Protein 7DOV (pdb70)

GO terms:
  GO:0002237 response to molecule of bacterial origin (P, IDA)
  GO:0042742 defense response to bacterium (P, IDA)
  GO:0043330 response to exogenous dsRNA (P, IDA)
  GO:0009615 response to virus (P, IDA)
  GO:0009617 response to bacterium (P, IDA)
  GO:0032496 response to lipopolysaccharide (P, IDA)
  GO:0046685 response to arsenic-containing substance (P, IDA)
  GO:0006955 immune response (P, IDA)
  GO:0060729 intestinal epithelial structure maintenance (P, IGI)
  GO:0006954 inflammatory response (P, IGI)
  GO:0048018 receptor ligand activity (F, TAS)
  GO:0001889 liver development (P, IMP)
  GO:0005576 extracellular region (C, IMP)
  GO:0009615 response to virus (P, IMP)
  GO:0031099 regeneration (P, IMP)
  GO:0031101 fin regeneration (P, IMP)
  GO:0032292 peripheral nervous system axon ensheathment (P, IMP)
  GO:1902038 positive regulation of hematopoietic stem cell differentiation (P, IMP)
  GO:0006914 autophagy (P, IMP)
  GO:0070207 protein homotrimerization (P, IPI)

Structure (mmCIF, N/CA/C/O backbone):
data_7DOV
#
_entry.id   7DOV
#
_cell.length_a   84.328
_cell.length_b   91.021
_cell.length_c   63.396
_cell.angle_alpha   90.000
_cell.angle_beta   90.000
_cell.angle_gamma   90.000
#
_symmetry.space_group_name_H-M   'P 21 21 2'
#
loop_
_entity.id
_entity.type
_entity.pdbx_description
1 polymer Lymphotoxin-alpha
2 water water
#
loop_
_atom_site.group_PDB
_atom_site.id
_atom_site.type_symbol
_atom_site.label_atom_id
_atom_site.label_alt_id
_atom_site.label_comp_id
_atom_site.label_asym_id
_atom_site.label_entity_id
_atom_site.label_seq_id
_atom_site.pdbx_PDB_ins_code
_atom_site.Cartn_x
_atom_site.Cartn_y
_atom_site.Cartn_z
_atom_site.occupancy
_atom_site.B_iso_or_equiv
_atom_site.auth_seq_id
_atom_site.auth_comp_id
_atom_site.auth_asym_id
_atom_site.auth_atom_id
_atom_site.pdbx_PDB_model_num
ATOM 1 N N . ALA A 1 8 ? 5.82400 23.43300 36.73100 1.000 19.93000 8 ALA A N 1
ATOM 2 C CA . ALA A 1 8 ? 6.59100 24.63100 36.32700 1.000 19.08000 8 ALA A CA 1
ATOM 3 C C . ALA A 1 8 ? 6.94300 24.55600 34.84300 1.000 18.05000 8 ALA A C 1
ATOM 4 O O . ALA A 1 8 ? 7.89300 23.92700 34.50700 1.000 18.04000 8 ALA A O 1
ATOM 6 N N . ALA A 1 9 ? 6.14700 25.20000 34.01100 1.000 17.15000 9 ALA A N 1
ATOM 7 C CA . ALA A 1 9 ? 6.33300 25.22500 32.55700 1.000 16.87000 9 ALA A CA 1
ATOM 8 C C . ALA A 1 9 ? 5.68800 26.48900 32.01600 1.000 17.34000 9 ALA A C 1
ATOM 9 O O . ALA A 1 9 ? 4.83200 27.03900 32.64700 1.000 16.62000 9 ALA A O 1
ATOM 11 N N . ILE A 1 10 ? 6.15600 26.92700 30.86700 1.000 17.55000 10 ILE A N 1
ATOM 12 C CA . ILE A 1 10 ? 5.60400 28.13800 30.23300 1.000 18.21000 10 ILE A CA 1
ATOM 13 C C . ILE A 1 10 ? 5.76900 27.99600 28.72100 1.000 18.89000 10 ILE A C 1
ATOM 14 O O . ILE A 1 10 ? 6.75200 27.47800 28.28600 1.000 21.17000 10 ILE A O 1
ATOM 19 N N . HIS A 1 11 ? 4.77400 28.40200 27.95900 1.000 17.46000 11 HIS A N 1
ATOM 20 C CA . HIS A 1 11 ? 4.89200 28.39900 26.48800 1.000 16.74000 11 HIS A CA 1
ATOM 21 C C . HIS A 1 11 ? 4.37800 29.74800 26.00300 1.000 17.73000 11 HIS A C 1
ATOM 22 O O . HIS A 1 11 ? 3.29800 30.10200 26.36700 1.000 16.92000 11 HIS A O 1
ATOM 29 N N . LEU A 1 12 ? 5.19000 30.46200 25.23400 1.000 18.36000 12 LEU A N 1
ATOM 30 C CA . LEU A 1 12 ? 4.84200 31.79800 24.72000 1.000 18.64000 12 LEU A CA 1
ATOM 31 C C . LEU A 1 12 ? 4.76000 31.74500 23.20500 1.000 20.12000 12 LEU A C 1
ATOM 32 O O . LEU A 1 12 ? 5.47200 30.98100 22.59700 1.000 20.65000 12 LEU A O 1
ATOM 37 N N . THR A 1 13 ? 3.88300 32.56400 22.64900 1.000 20.74000 13 THR A N 1
ATOM 38 C CA . THR A 1 13 ? 3.78300 32.73600 21.18600 1.000 21.91000 13 THR A CA 1
ATOM 39 C C . THR A 1 13 ? 4.38400 34.09900 20.85700 1.000 22.23000 13 THR A C 1
ATOM 40 O O . THR A 1 13 ? 4.35800 34.96700 21.70100 1.000 21.51000 13 THR A O 1
ATOM 44 N N . GLY A 1 14 ? 4.93600 34.25200 19.66400 1.000 23.23000 14 GLY A N 1
ATOM 45 C CA . GLY A 1 14 ? 5.59200 35.52000 19.33500 1.000 26.13000 14 GLY A CA 1
ATOM 46 C C . GLY A 1 14 ? 5.16200 36.11700 18.02100 1.000 29.66000 14 GLY A C 1
ATOM 47 O O . GLY A 1 14 ? 4.75000 35.40500 17.12000 1.000 26.03000 14 GLY A O 1
ATOM 48 N N . GLY A 1 15 ? 5.30900 37.42500 17.92900 1.000 34.13000 15 GLY A N 1
ATOM 49 C CA . GLY A 1 15 ? 4.95600 38.12900 16.69500 1.000 38.85000 15 GLY A CA 1
ATOM 50 C C . GLY A 1 15 ? 5.76900 39.38400 16.53300 1.000 40.83000 15 GLY A C 1
ATOM 51 O O . GLY A 1 15 ? 6.37800 39.80900 17.49500 1.000 37.80000 15 GLY A O 1
ATOM 52 N N . TYR A 1 16 ? 5.77100 39.93500 15.32700 1.000 46.96000 16 TYR A N 1
ATOM 53 C CA . TYR A 1 16 ? 6.51000 41.19300 15.07300 1.000 55.95000 16 TYR A CA 1
ATOM 54 C C . TYR A 1 16 ? 5.64800 42.38600 15.48700 1.000 55.33000 16 TYR A C 1
ATOM 55 O O . TYR A 1 16 ? 4.50300 42.46400 15.06400 1.000 49.97000 16 TYR A O 1
ATOM 64 N N . ASN A 1 17 ? 6.09100 43.13900 16.47100 1.000 56.44000 17 ASN A N 1
ATOM 65 C CA . ASN A 1 17 ? 5.33500 44.36800 16.78500 1.000 59.33000 17 ASN A CA 1
ATOM 66 C C . ASN A 1 17 ? 5.56200 45.27100 15.56400 1.000 61.22000 17 ASN A C 1
ATOM 67 O O . ASN A 1 17 ? 6.54600 45.28600 15.08500 1.000 60.46000 17 ASN A O 1
ATOM 72 N N . SER A 1 18 ? 4.59400 46.08700 15.16800 1.000 66.18000 18 SER A N 1
ATOM 73 C CA . SER A 1 18 ? 4.84500 47.00100 14.02200 1.000 68.91000 18 SER A CA 1
ATOM 74 C C . SER A 1 18 ? 5.26700 48.35400 14.57900 1.000 68.38000 18 SER A C 1
ATOM 75 O O . SER A 1 18 ? 6.23200 48.93800 14.07400 1.000 64.51000 18 SER A O 1
ATOM 78 N N . GLU A 1 19 ? 4.51500 48.81900 15.57700 1.000 72.22000 19 GLU A N 1
ATOM 79 C CA . GLU A 1 19 ? 4.78400 50.08900 16.28200 1.000 76.71000 19 GLU A CA 1
ATOM 80 C C . GLU A 1 19 ? 6.22900 50.03300 16.75800 1.000 77.02000 19 GLU A C 1
ATOM 81 O O . GLU A 1 19 ? 7.01500 50.84900 16.30300 1.000 83.13000 19 GLU A O 1
ATOM 87 N N . SER A 1 20 ? 6.55000 49.11200 17.65700 1.000 79.65000 20 SER A N 1
ATOM 88 C CA . SER A 1 20 ? 7.97100 48.96600 18.05100 1.000 80.74000 20 SER A CA 1
ATOM 89 C C . SER A 1 20 ? 8.60100 47.95700 17.09500 1.000 83.36000 20 SER A C 1
ATOM 90 O O . SER A 1 20 ? 7.88300 47.05800 16.62000 1.000 90.03000 20 SER A O 1
ATOM 93 N N . LYS A 1 21 ? 9.88700 48.07300 16.81100 1.000 82.99000 21 LYS A N 1
ATOM 94 C CA . LYS A 1 21 ? 10.40700 47.07600 15.84300 1.000 90.85000 21 LYS A CA 1
ATOM 95 C C . LYS A 1 21 ? 10.98100 45.88700 16.61700 1.000 85.91000 21 LYS A C 1
ATOM 96 O O . LYS A 1 21 ? 12.20400 45.66300 16.52200 1.000 79.46000 21 LYS A O 1
ATOM 102 N N . THR A 1 22 ? 10.12300 45.15500 17.33400 1.000 75.07000 22 THR A N 1
ATOM 103 C CA . THR A 1 22 ? 10.61700 44.03900 18.18300 1.000 67.53000 22 THR A CA 1
ATOM 104 C C . THR A 1 22 ? 9.81400 42.74400 18.00800 1.000 60.93000 22 THR A C 1
ATOM 105 O O . THR A 1 22 ? 8.67000 42.81100 17.55600 1.000 56.99000 22 THR A O 1
ATOM 109 N N . LEU A 1 23 ? 10.43500 41.61300 18.35800 1.000 50.69000 23 LEU A N 1
ATOM 110 C CA . LEU A 1 23 ? 9.75800 40.29500 18.39800 1.000 44.18000 23 LEU A CA 1
ATOM 111 C C . LEU A 1 23 ? 9.11000 40.21000 19.77600 1.000 39.28000 23 LEU A C 1
ATOM 112 O O . LEU A 1 23 ? 9.83400 40.10600 20.74200 1.000 34.13000 23 LEU A O 1
ATOM 117 N N . ASP A 1 24 ? 7.78700 40.24900 19.84400 1.000 39.95000 24 ASP A N 1
ATOM 118 C CA . ASP A 1 24 ? 7.10000 40.29600 21.15600 1.000 43.56000 24 ASP A CA 1
ATOM 119 C C . ASP A 1 24 ? 6.57300 38.93400 21.57400 1.000 41.89000 24 ASP A C 1
ATOM 120 O O . ASP A 1 24 ? 5.81900 38.36000 20.81900 1.000 45.58000 24 ASP A O 1
ATOM 125 N N . TRP A 1 25 ? 6.89400 38.52000 22.79400 1.000 39.12000 25 TRP A N 1
ATOM 126 C CA . TRP A 1 25 ? 6.39200 37.24100 23.34900 1.000 36.30000 25 TRP A CA 1
ATOM 127 C C . TRP A 1 25 ? 5.09300 37.50600 24.10200 1.000 36.90000 25 TRP A C 1
ATOM 128 O O . TRP A 1 25 ? 5.03000 38.49300 24.80500 1.000 34.27000 25 TRP A O 1
ATOM 139 N N . ARG A 1 26 ? 4.11000 36.63800 23.90300 1.000 40.42000 26 ARG A N 1
ATOM 140 C CA . ARG A 1 26 ? 2.78300 36.77600 24.54200 1.000 45.48000 26 ARG A CA 1
ATOM 141 C C . ARG A 1 26 ? 2.51900 35.51700 25.34600 1.000 42.14000 26 ARG A C 1
ATOM 142 O O . ARG A 1 26 ? 2.86200 34.45100 24.87500 1.000 37.77000 26 ARG A O 1
ATOM 150 N N . ASP A 1 27 ? 1.90100 35.66600 26.50400 1.000 40.71000 27 ASP A N 1
ATOM 151 C CA . ASP A 1 27 ? 1.59600 34.47800 27.32200 1.000 42.93000 27 ASP A CA 1
ATOM 152 C C . ASP A 1 27 ? 0.09000 34.24100 27.33700 1.000 43.21000 27 ASP A C 1
ATOM 153 O O . ASP A 1 27 ? -0.31700 33.33400 28.02900 1.000 49.11000 27 ASP A O 1
ATOM 158 N N . ASP A 1 28 ? -0.66000 34.94200 26.49100 1.000 43.63000 28 ASP A N 1
ATOM 159 C CA . ASP A 1 28 ? -2.14100 34.87000 26.52100 1.000 47.15000 28 ASP A CA 1
ATOM 160 C C . ASP A 1 28 ? -2.76300 34.62700 25.14600 1.000 46.92000 28 ASP A C 1
ATOM 161 O O . ASP A 1 28 ? -3.93600 34.86700 24.98900 1.000 47.51000 28 ASP A O 1
ATOM 166 N N . GLN A 1 29 ? -2.01300 34.14700 24.18100 1.000 47.07000 29 GLN A N 1
ATOM 167 C CA . GLN A 1 29 ? -2.62000 33.94900 22.85100 1.000 47.05000 29 GLN A CA 1
ATOM 168 C C . GLN A 1 29 ? -2.46900 32.48800 22.46900 1.000 47.60000 29 GLN A C 1
ATOM 169 O O . GLN A 1 29 ? -1.56600 31.87900 22.94800 1.000 54.14000 29 GLN A O 1
ATOM 175 N N . ASP A 1 30 ? -3.35400 31.95600 21.64300 1.000 53.56000 30 ASP A N 1
ATOM 176 C CA . ASP A 1 30 ? -3.23900 30.55700 21.15500 1.000 56.13000 30 ASP A CA 1
ATOM 177 C C . ASP A 1 30 ? -3.03600 29.55200 22.28900 1.000 50.64000 30 ASP A C 1
ATOM 178 O O . ASP A 1 30 ? -3.77000 29.59400 23.27400 1.000 45.12000 30 ASP A O 1
ATOM 183 N N . GLN A 1 31 ? -2.03200 28.68200 22.14800 1.000 45.30000 31 GLN A N 1
ATOM 184 C CA . GLN A 1 31 ? -1.77200 27.58700 23.11400 1.000 43.09000 31 GLN A CA 1
ATOM 185 C C . GLN A 1 31 ? -0.74600 27.97700 24.17400 1.000 37.65000 31 GLN A C 1
ATOM 186 O O . GLN A 1 31 ? -0.10300 27.10100 24.70500 1.000 32.61000 31 GLN A O 1
ATOM 192 N N . ALA A 1 32 ? -0.69600 29.25300 24.52500 1.000 34.34000 32 ALA A N 1
ATOM 193 C CA . ALA A 1 32 ? 0.25500 29.77900 25.52100 1.000 32.10000 32 ALA A CA 1
ATOM 194 C C . ALA A 1 32 ? -0.25000 29.50500 26.92700 1.000 28.30000 32 ALA A C 1
ATOM 195 O O . ALA A 1 32 ? -1.43200 29.51100 27.11500 1.000 28.87000 32 ALA A O 1
ATOM 197 N N . PHE A 1 33 ? 0.65700 29.31500 27.87000 1.000 26.70000 33 PHE A N 1
ATOM 198 C CA . PHE A 1 33 ? 0.27700 29.06200 29.27500 1.000 25.45000 33 PHE A CA 1
ATOM 199 C C . PHE A 1 33 ? 1.48100 29.30000 30.17500 1.000 25.31000 33 PHE A C 1
ATOM 200 O O . PHE A 1 33 ? 2.58300 29.31200 29.71000 1.000 23.37000 33 PHE A O 1
ATOM 208 N N . SER A 1 34 ? 1.19900 29.51400 31.44900 1.000 28.48000 34 SER A N 1
ATOM 209 C CA . SER A 1 34 ? 2.17600 29.75200 32.53100 1.000 30.93000 34 SER A CA 1
ATOM 210 C C . SER A 1 34 ? 1.82700 28.77200 33.63100 1.000 32.39000 34 SER A C 1
ATOM 211 O O . SER A 1 34 ? 0.65500 28.60900 33.86900 1.000 35.66000 34 SER A O 1
ATOM 214 N N . SER A 1 35 ? 2.81500 28.17900 34.27900 1.000 34.84000 35 SER A N 1
ATOM 215 C CA . SER A 1 35 ? 2.52300 27.25300 35.39000 1.000 34.76000 35 SER A CA 1
ATOM 216 C C . SER A 1 35 ? 3.74500 27.15200 36.29500 1.000 35.36000 35 SER A C 1
ATOM 217 O O . SER A 1 35 ? 4.83300 27.29500 35.79200 1.000 37.73000 35 SER A O 1
ATOM 220 N N . GLY A 1 36 ? 3.52200 27.05600 37.59800 1.000 35.37000 36 GLY A N 1
ATOM 221 C CA . GLY A 1 36 ? 4.56700 26.81400 38.60800 1.000 37.55000 36 GLY A CA 1
ATOM 222 C C . GLY A 1 36 ? 5.60900 27.88900 38.83500 1.000 37.06000 36 GLY A C 1
ATOM 223 O O . GLY A 1 36 ? 6.65300 27.53400 39.34600 1.000 37.25000 36 GLY A O 1
ATOM 224 N N . GLY A 1 37 ? 5.35500 29.14800 38.50900 1.000 35.17000 37 GLY A N 1
ATOM 225 C CA . GLY A 1 37 ? 6.38500 30.15300 38.80700 1.000 33.00000 37 GLY A CA 1
ATOM 226 C C . GLY A 1 37 ? 7.11600 30.66200 37.59000 1.000 32.53000 37 GLY A C 1
ATOM 227 O O . GLY A 1 37 ? 7.76400 31.67100 37.71200 1.000 34.66000 37 GLY A O 1
ATOM 228 N N . LEU A 1 38 ? 7.09200 29.93900 36.48400 1.000 31.04000 38 LEU A N 1
ATOM 229 C CA . LEU A 1 38 ? 7.72300 30.47100 35.25700 1.000 31.15000 38 LEU A CA 1
ATOM 230 C C . LEU A 1 38 ? 6.82000 31.60400 34.76100 1.000 31.72000 38 LEU A C 1
ATOM 231 O O . LEU A 1 38 ? 5.62100 31.39200 34.68000 1.000 30.49000 38 LEU A O 1
ATOM 236 N N . LYS A 1 39 ? 7.38500 32.78100 34.52700 1.000 31.65000 39 LYS A N 1
ATOM 237 C CA . LYS A 1 39 ? 6.56400 33.94500 34.13800 1.000 33.86000 39 LYS A CA 1
ATOM 238 C C . LYS A 1 39 ? 7.27200 34.80500 33.09800 1.000 31.19000 39 LYS A C 1
ATOM 239 O O . LYS A 1 39 ? 8.46400 34.70800 32.95800 1.000 30.80000 39 LYS A O 1
ATOM 245 N N . LEU A 1 40 ? 6.49200 35.59300 32.37900 1.000 29.03000 40 LEU A N 1
ATOM 246 C CA . LEU A 1 40 ? 7.01200 36.49200 31.33400 1.000 28.85000 40 LEU A CA 1
ATOM 247 C C . LEU A 1 40 ? 7.02000 37.90400 31.90000 1.000 31.49000 40 LEU A C 1
ATOM 248 O O . LEU A 1 40 ? 5.99200 38.34700 32.35200 1.000 32.70000 40 LEU A O 1
ATOM 253 N N . VAL A 1 41 ? 8.18500 38.53900 31.92800 1.000 36.66000 41 VAL A N 1
ATOM 254 C CA . VAL A 1 41 ? 8.34700 39.93300 32.42200 1.000 39.37000 41 VAL A CA 1
ATOM 255 C C . VAL A 1 41 ? 9.23200 40.61400 31.39900 1.000 40.33000 41 VAL A C 1
ATOM 256 O O . VAL A 1 41 ? 10.41100 40.36200 31.47000 1.000 39.07000 41 VAL A O 1
ATOM 260 N N . ASN A 1 42 ? 8.63000 41.44700 30.55900 1.000 46.83000 42 ASN A N 1
ATOM 261 C CA . ASN A 1 42 ? 9.18700 42.15500 29.37500 1.000 50.39000 42 ASN A CA 1
ATOM 262 C C . ASN A 1 42 ? 9.21800 41.17200 28.22500 1.000 46.11000 42 ASN A C 1
ATOM 263 O O . ASN A 1 42 ? 8.19200 40.67500 27.85800 1.000 50.86000 42 ASN A O 1
ATOM 268 N N . ARG A 1 43 ? 10.37000 40.94400 27.64400 1.000 41.98000 43 ARG A N 1
ATOM 269 C CA . ARG A 1 43 ? 10.40200 39.87400 26.63400 1.000 44.52000 43 ARG A CA 1
ATOM 270 C C . ARG A 1 43 ? 11.30800 38.80600 27.22400 1.000 37.84000 43 ARG A C 1
ATOM 271 O O . ARG A 1 43 ? 12.08000 38.25600 26.49400 1.000 38.01000 43 ARG A O 1
ATOM 279 N N . GLU A 1 44 ? 11.23500 38.59700 28.53200 1.000 32.22000 44 GLU A N 1
ATOM 280 C CA . GLU A 1 44 ? 12.15000 37.64400 29.18600 1.000 31.14000 44 GLU A CA 1
ATOM 281 C C . GLU A 1 44 ? 11.38500 36.65500 30.05000 1.000 28.59000 44 GLU A C 1
ATOM 282 O O . GLU A 1 44 ? 10.41200 37.05000 30.62300 1.000 28.86000 44 GLU A O 1
ATOM 288 N N . ILE A 1 45 ? 11.83000 35.40000 30.06700 1.000 24.97000 45 ILE A N 1
ATOM 289 C CA . ILE A 1 45 ? 11.22200 34.35600 30.93600 1.000 24.38000 45 ILE A CA 1
ATOM 290 C C . ILE A 1 45 ? 12.00100 34.34700 32.25000 1.000 24.46000 45 ILE A C 1
ATOM 291 O O . ILE A 1 45 ? 13.18900 34.15100 32.22100 1.000 24.92000 45 ILE A O 1
ATOM 296 N N . ILE A 1 46 ? 11.31600 34.59000 33.35800 1.000 23.97000 46 ILE A N 1
ATOM 297 C CA . ILE A 1 46 ? 11.96500 34.67500 34.69100 1.000 24.95000 46 ILE A CA 1
ATOM 298 C C . ILE A 1 46 ? 12.02000 33.29600 35.31800 1.000 24.30000 46 ILE A C 1
ATOM 299 O O . ILE A 1 46 ? 10.98800 32.69200 35.41500 1.000 23.61000 46 ILE A O 1
ATOM 304 N N . ILE A 1 47 ? 13.19400 32.86000 35.76200 1.000 24.89000 47 ILE A N 1
ATOM 305 C CA . ILE A 1 47 ? 13.34700 31.51200 36.37500 1.000 26.27000 47 ILE A CA 1
ATOM 306 C C . ILE A 1 47 ? 13.06700 31.62100 37.86700 1.000 26.94000 47 ILE A C 1
ATOM 307 O O . ILE A 1 47 ? 13.75300 32.37000 38.52700 1.000 30.81000 47 ILE A O 1
ATOM 312 N N . PRO A 1 48 ? 11.99900 30.88900 38.48700 1.000 27.03000 48 PRO A N 1
ATOM 313 C CA . PRO A 1 48 ? 11.33000 30.72700 40.01500 1.000 29.18000 48 PRO A CA 1
ATOM 314 C C . PRO A 1 48 ? 12.42500 30.21300 40.94700 1.000 30.80000 48 PRO A C 1
ATOM 315 O O . PRO A 1 48 ? 12.65800 30.80000 41.91900 1.000 33.07000 48 PRO A O 1
ATOM 319 N N . ASP A 1 49 ? 13.05400 29.09600 40.59800 1.000 32.22000 49 ASP A N 1
ATOM 320 C CA . ASP A 1 49 ? 13.99200 28.39800 41.50300 1.000 31.35000 49 ASP A CA 1
ATOM 321 C C . ASP A 1 49 ? 15.21500 27.91600 40.74200 1.000 33.06000 49 ASP A C 1
ATOM 322 O O . ASP A 1 49 ? 15.21200 27.97300 39.53800 1.000 33.57000 49 ASP A O 1
ATOM 327 N N . ASP A 1 50 ? 16.22900 27.47400 41.47100 1.000 34.79000 50 ASP A N 1
ATOM 328 C CA . ASP A 1 50 ? 17.45500 26.90100 40.87600 1.000 31.80000 50 ASP A CA 1
ATOM 329 C C . ASP A 1 50 ? 17.09200 25.51400 40.37600 1.000 28.75000 50 ASP A C 1
ATOM 330 O O . ASP A 1 50 ? 16.28600 24.87600 40.98900 1.000 31.49000 50 ASP A O 1
ATOM 335 N N . GLY A 1 51 ? 17.70100 25.05100 39.30600 1.000 26.51000 51 GLY A N 1
ATOM 336 C CA . GLY A 1 51 ? 17.33200 23.72000 38.83100 1.000 23.98000 51 GLY A CA 1
ATOM 337 C C . GLY A 1 51 ? 17.64500 23.54700 37.37600 1.000 23.19000 51 GLY A C 1
ATOM 338 O O . GLY A 1 51 ? 18.23300 24.41800 36.80000 1.000 21.58000 51 GLY A O 1
ATOM 339 N N . ILE A 1 52 ? 17.29300 22.39300 36.84300 1.000 23.19000 52 ILE A N 1
ATOM 340 C CA . ILE A 1 52 ? 17.52400 22.11600 35.40800 1.000 22.16000 52 ILE A CA 1
ATOM 341 C C . ILE A 1 52 ? 16.22700 22.39600 34.67500 1.000 21.15000 52 ILE A C 1
ATOM 342 O O . ILE A 1 52 ? 15.18300 22.01000 35.14500 1.000 20.53000 52 ILE A O 1
ATOM 347 N N . TYR A 1 53 ? 16.34100 23.13300 33.59200 1.000 19.30000 53 TYR A N 1
ATOM 348 C CA . TYR A 1 53 ? 15.14900 23.49200 32.81100 1.000 17.41000 53 TYR A CA 1
ATOM 349 C C . TYR A 1 53 ? 15.41800 23.16700 31.36100 1.000 15.63000 53 TYR A C 1
ATOM 350 O O . TYR A 1 53 ? 16.51500 23.28800 30.95100 1.000 16.17000 53 TYR A O 1
ATOM 359 N N . PHE A 1 54 ? 14.40500 22.70900 30.65700 1.000 14.44000 54 PHE A N 1
ATOM 360 C CA . PHE A 1 54 ? 14.53900 22.52900 29.19700 1.000 13.38000 54 PHE A CA 1
ATOM 361 C C . PHE A 1 54 ? 14.09700 23.84700 28.56700 1.000 12.81000 54 PHE A C 1
ATOM 362 O O . PHE A 1 54 ? 13.10400 24.36900 28.93400 1.000 11.48000 54 PHE A O 1
ATOM 370 N N . VAL A 1 55 ? 14.89400 24.35600 27.64800 1.000 13.63000 55 VAL A N 1
ATOM 371 C CA . VAL A 1 55 ? 14.62700 25.66200 26.99300 1.000 13.49000 55 VAL A CA 1
ATOM 372 C C . VAL A 1 55 ? 14.46500 25.42700 25.49900 1.000 13.68000 55 VAL A C 1
ATOM 373 O O . VAL A 1 55 ? 15.21400 24.68800 24.95700 1.000 13.62000 55 VAL A O 1
ATOM 377 N N . TYR A 1 56 ? 13.46900 26.03800 24.88800 1.000 14.37000 56 TYR A N 1
ATOM 378 C CA . TYR A 1 56 ? 13.27900 25.86700 23.43400 1.000 15.45000 56 TYR A CA 1
ATOM 379 C C . TYR A 1 56 ? 12.74300 27.16400 22.83200 1.000 15.99000 56 TYR A C 1
ATOM 380 O O . TYR A 1 56 ? 12.19500 27.93800 23.53100 1.000 16.65000 56 TYR A O 1
ATOM 389 N N . SER A 1 57 ? 12.92700 27.34600 21.53600 1.000 17.06000 57 SER A N 1
ATOM 390 C CA . SER A 1 57 ? 12.43000 28.52200 20.79200 1.000 17.82000 57 SER A CA 1
ATOM 391 C C . SER A 1 57 ? 12.42700 28.22000 19.29900 1.000 18.81000 57 SER A C 1
ATOM 392 O O . SER A 1 57 ? 13.33500 27.60300 18.83400 1.000 18.81000 57 SER A O 1
ATOM 395 N N . GLN A 1 58 ? 11.37700 28.64100 18.62100 1.000 19.87000 58 GLN A N 1
ATOM 396 C CA . GLN A 1 58 ? 11.27700 28.51100 17.15700 1.000 21.01000 58 GLN A CA 1
ATOM 397 C C . GLN A 1 58 ? 10.90100 29.87500 16.58900 1.000 22.53000 58 GLN A C 1
ATOM 398 O O . GLN A 1 58 ? 10.16900 30.57900 17.22300 1.000 20.22000 58 GLN A O 1
ATOM 404 N N . VAL A 1 59 ? 11.47500 30.24000 15.45400 1.000 24.55000 59 VAL A N 1
ATOM 405 C CA . VAL A 1 59 ? 11.06400 31.48800 14.76900 1.000 25.73000 59 VAL A CA 1
ATOM 406 C C . VAL A 1 59 ? 10.77900 31.14400 13.30500 1.000 24.90000 59 VAL A C 1
ATOM 407 O O . VAL A 1 59 ? 11.51000 30.39300 12.73100 1.000 22.98000 59 VAL A O 1
ATOM 411 N N . SER A 1 60 ? 9.68900 31.65100 12.76300 1.000 27.23000 60 SER A N 1
ATOM 412 C CA . SER A 1 60 ? 9.30500 31.37400 11.36000 1.000 32.75000 60 SER A CA 1
ATOM 413 C C . SER A 1 60 ? 9.36200 32.66200 10.54300 1.000 33.73000 60 SER A C 1
ATOM 414 O O . SER A 1 60 ? 8.86300 33.65600 11.00300 1.000 28.37000 60 SER A O 1
ATOM 417 N N . LEU A 1 61 ? 9.92400 32.59600 9.34200 1.000 36.29000 61 LEU A N 1
ATOM 418 C CA . LEU A 1 61 ? 10.00000 33.78800 8.47400 1.000 36.57000 61 LEU A CA 1
ATOM 419 C C . LEU A 1 61 ? 9.53200 33.46900 7.06000 1.000 37.88000 61 LEU A C 1
ATOM 420 O O . LEU A 1 61 ? 9.75000 32.36500 6.60500 1.000 32.56000 61 LEU A O 1
ATOM 425 N N . HIS A 1 62 ? 8.90000 34.45400 6.42700 1.000 42.34000 62 HIS A N 1
ATOM 426 C CA . HIS A 1 62 ? 8.63200 34.45900 4.97000 1.000 47.46000 62 HIS A CA 1
ATOM 427 C C . HIS A 1 62 ? 9.27400 35.74400 4.48000 1.000 49.45000 62 HIS A C 1
ATOM 428 O O . HIS A 1 62 ? 8.89100 36.79600 4.93700 1.000 43.96000 62 HIS A O 1
ATOM 435 N N . ILE A 1 63 ? 10.29300 35.64500 3.63600 1.000 58.13000 63 ILE A N 1
ATOM 436 C CA . ILE A 1 63 ? 10.99300 36.88300 3.18300 1.000 66.05000 63 ILE A CA 1
ATOM 437 C C . ILE A 1 63 ? 10.72100 37.14800 1.70600 1.000 63.74000 63 ILE A C 1
ATOM 438 O O . ILE A 1 63 ? 10.61300 36.18200 0.97000 1.000 55.02000 63 ILE A O 1
ATOM 443 N N . SER A 1 64 ? 10.57700 38.43000 1.35000 1.000 70.46000 64 SER A N 1
ATOM 444 C CA . SER A 1 64 ? 10.39400 38.88100 -0.05600 1.000 76.29000 64 SER A CA 1
ATOM 445 C C . SER A 1 64 ? 11.57500 38.40000 -0.88800 1.000 78.81000 64 SER A C 1
ATOM 446 O O . SER A 1 64 ? 11.33700 37.95300 -2.03300 1.000 79.42000 64 SER A O 1
AT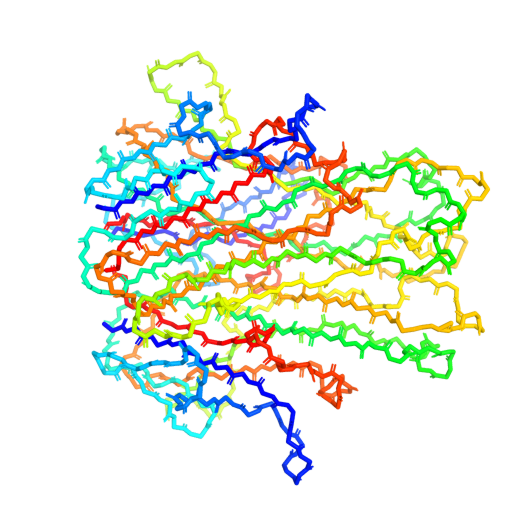OM 449 N N . CYS A 1 65 ? 12.75000 38.56200 -0.27600 1.000 80.32000 65 CYS A N 1
ATOM 450 C CA . CYS A 1 65 ? 14.13400 38.19000 -0.67200 1.000 91.28000 65 CYS A CA 1
ATOM 451 C C . CYS A 1 65 ? 14.91000 39.33500 -1.32200 1.000 102.32000 65 CYS A C 1
ATOM 452 O O . CYS A 1 65 ? 15.79500 39.88200 -0.63000 1.000 103.04000 65 CYS A O 1
ATOM 455 N N . THR A 1 66 ? 14.62400 39.62900 -2.59600 1.000 110.76000 66 THR A N 1
ATOM 456 C CA . THR A 1 66 ? 15.28800 40.67000 -3.44000 1.000 116.21000 66 THR A CA 1
ATOM 457 C C . THR A 1 66 ? 16.73100 40.29800 -3.80300 1.000 121.73000 66 THR A C 1
ATOM 458 O O . THR A 1 66 ? 17.13200 39.13900 -3.63200 1.000 119.50000 66 THR A O 1
ATOM 462 N N . SER A 1 67 ? 17.50300 41.30500 -4.19900 1.000 127.30000 67 SER A N 1
ATOM 463 C CA . SER A 1 67 ? 18.87400 41.13400 -4.73300 1.000 122.43000 67 SER A CA 1
ATOM 464 C C . SER A 1 67 ? 19.81900 41.81100 -3.75100 1.000 123.41000 67 SER A C 1
ATOM 465 O O . SER A 1 67 ? 20.83400 41.21800 -3.37600 1.000 120.47000 67 SER A O 1
ATOM 468 N N . GLU A 1 68 ? 19.44400 43.03300 -3.37600 1.000 123.34000 68 GLU A N 1
ATOM 469 C CA . GLU A 1 68 ? 20.17900 43.88300 -2.41600 1.000 118.54000 68 GLU A CA 1
ATOM 470 C C . GLU A 1 68 ? 20.59300 43.04000 -1.23100 1.000 115.43000 68 GLU A C 1
ATOM 471 O O . GLU A 1 68 ? 21.79100 42.86900 -1.01000 1.000 114.54000 68 GLU A O 1
ATOM 477 N N . LEU A 1 69 ? 19.58100 42.49500 -0.53800 1.000 118.43000 69 LEU A N 1
ATOM 478 C CA . LEU A 1 69 ? 19.66700 41.67200 0.70500 1.000 118.44000 69 LEU A CA 1
ATOM 479 C C . LEU A 1 69 ? 19.89100 40.19500 0.34600 1.000 112.42000 69 LEU A C 1
ATOM 480 O O . LEU A 1 69 ? 19.34700 39.29500 0.98200 1.000 104.80000 69 LEU A O 1
ATOM 485 N N . THR A 1 70 ? 20.67900 39.96500 -0.70100 1.000 111.68000 70 THR A N 1
ATOM 486 C CA . THR A 1 70 ? 21.08900 38.60600 -1.13200 1.000 113.34000 70 THR A CA 1
ATOM 487 C C . THR A 1 70 ? 22.59700 38.68800 -1.26400 1.000 117.10000 70 THR A C 1
ATOM 488 O O . THR A 1 70 ? 23.29100 37.75500 -0.84700 1.000 119.22000 70 THR A O 1
ATOM 492 N N . GLU A 1 71 ? 23.03100 39.81600 -1.83900 1.000 122.18000 71 GLU A N 1
ATOM 493 C CA . GLU A 1 71 ? 24.45300 40.17500 -2.06300 1.000 119.92000 71 GLU A CA 1
ATOM 494 C C . GLU A 1 71 ? 24.99100 40.74100 -0.75100 1.000 117.25000 71 GLU A C 1
ATOM 495 O O . GLU A 1 71 ? 26.21700 40.85900 -0.59900 1.000 113.87000 71 GLU A O 1
ATOM 501 N N . GLU A 1 72 ? 24.07900 41.08700 0.15600 1.000 109.79000 72 GLU A N 1
ATOM 502 C CA . GLU A 1 72 ? 24.50800 41.53900 1.49600 1.000 107.51000 72 GLU A CA 1
ATOM 503 C C . GLU A 1 72 ? 24.97400 40.29300 2.25800 1.000 105.78000 72 GLU A C 1
ATOM 504 O O . GLU A 1 72 ? 25.76400 40.45100 3.19600 1.000 99.10000 72 GLU A O 1
ATOM 510 N N . GLN A 1 73 ? 24.45600 39.15200 1.80500 1.000 107.58000 73 GLN A N 1
ATOM 511 C CA . GLN A 1 73 ? 24.70100 37.79600 2.34900 1.000 103.94000 73 GLN A CA 1
ATOM 512 C C . GLN A 1 73 ? 24.21100 37.77300 3.80400 1.000 97.42000 73 GLN A C 1
ATOM 513 O O . GLN A 1 73 ? 24.91400 37.29400 4.69400 1.000 96.91000 73 GLN A O 1
ATOM 519 N N . VAL A 1 74 ? 23.01100 38.29100 4.02900 1.000 88.33000 74 VAL A N 1
ATOM 520 C CA . VAL A 1 74 ? 22.49300 38.28400 5.42300 1.000 80.37000 74 VAL A CA 1
ATOM 521 C C . VAL A 1 74 ? 22.02800 36.86000 5.74400 1.000 79.03000 74 VAL A C 1
ATOM 522 O O . VAL A 1 74 ? 21.65600 36.11300 4.83500 1.000 72.22000 74 VAL A O 1
ATOM 526 N N . LEU A 1 75 ? 22.10100 36.47700 7.00600 1.000 75.74000 75 LEU A N 1
ATOM 527 C CA . LEU A 1 75 ? 21.72200 35.09600 7.35400 1.000 70.98000 75 LEU A CA 1
ATOM 528 C C . LEU A 1 75 ? 20.73900 35.13700 8.51400 1.000 65.28000 75 LEU A C 1
ATOM 529 O O . LEU A 1 75 ? 20.74800 36.12200 9.24200 1.000 64.38000 75 LEU A O 1
ATOM 534 N N . MET A 1 76 ? 19.94200 34.08200 8.63800 1.000 57.17000 76 MET A N 1
ATOM 535 C CA . MET A 1 76 ? 18.92800 33.93800 9.70100 1.000 50.54000 76 MET A CA 1
ATOM 536 C C . MET A 1 76 ? 19.65900 33.49300 10.96500 1.000 43.96000 76 MET A C 1
ATOM 537 O O . MET A 1 76 ? 20.37400 32.50900 10.89800 1.000 39.17000 76 MET A O 1
ATOM 542 N N . SER A 1 77 ? 19.51700 34.23800 12.05400 1.000 38.94000 77 SER A N 1
ATOM 543 C CA . SER A 1 77 ? 20.13800 33.84100 13.33900 1.000 38.68000 77 SER A CA 1
ATOM 544 C C . SER A 1 77 ? 19.11600 33.87700 14.48400 1.000 35.67000 77 SER A C 1
ATOM 545 O O . SER A 1 77 ? 18.45300 34.87900 14.65800 1.000 31.60000 77 SER A O 1
ATOM 548 N N . HIS A 1 78 ? 18.98900 32.77800 15.22200 1.000 32.09000 78 HIS A N 1
ATOM 549 C CA . HIS A 1 78 ? 18.08100 32.76400 16.39700 1.000 29.58000 78 HIS A CA 1
ATOM 550 C C . HIS A 1 78 ? 18.85100 32.26400 17.61600 1.000 28.45000 78 HIS A C 1
ATOM 551 O O . HIS A 1 78 ? 19.46700 31.24000 17.52700 1.000 31.52000 78 HIS A O 1
ATOM 558 N N . ALA A 1 79 ? 18.80600 33.00000 18.71200 1.000 27.26000 79 ALA A N 1
ATOM 559 C CA . ALA A 1 79 ? 19.55300 32.60600 19.91800 1.000 25.82000 79 ALA A CA 1
ATOM 560 C C . ALA A 1 79 ? 18.71200 32.87900 21.15200 1.000 25.55000 79 ALA A C 1
ATOM 561 O O . ALA A 1 79 ? 17.78700 33.63200 21.05800 1.000 26.79000 79 ALA A O 1
ATOM 563 N N . VAL A 1 80 ? 19.03900 32.23400 22.25800 1.000 25.45000 80 VAL A N 1
ATOM 564 C CA . VAL A 1 80 ? 18.33900 32.49200 23.54200 1.000 27.89000 80 VAL A CA 1
ATOM 565 C C . VAL A 1 80 ? 19.41900 33.04200 24.45900 1.000 30.97000 80 VAL A C 1
ATOM 566 O O . VAL A 1 80 ? 20.44000 32.43000 24.55400 1.000 36.34000 80 VAL A O 1
ATOM 570 N N . MET A 1 81 ? 19.20900 34.19400 25.06500 1.000 31.57000 81 MET A N 1
ATOM 571 C CA . MET A 1 81 ? 20.30200 34.71800 25.90400 1.000 34.45000 81 MET A CA 1
ATOM 572 C C . MET A 1 81 ? 19.90800 34.57800 27.35700 1.000 32.26000 81 MET A C 1
ATOM 573 O O . MET A 1 81 ? 18.75400 34.56200 27.63000 1.000 30.14000 81 MET A O 1
ATOM 578 N N . ARG A 1 82 ? 20.89800 34.44200 28.22200 1.000 33.13000 82 ARG A N 1
ATOM 579 C CA . ARG A 1 82 ? 20.64000 34.30300 29.66200 1.000 32.71000 82 ARG A CA 1
ATOM 580 C C . ARG A 1 82 ? 21.21600 35.51100 30.37000 1.000 36.06000 82 ARG A C 1
ATOM 581 O O . ARG A 1 82 ? 22.32900 35.87400 30.09600 1.000 34.87000 82 ARG A O 1
ATOM 589 N N . PHE A 1 83 ? 20.41400 36.10000 31.23100 1.000 41.49000 83 PHE A N 1
ATOM 590 C CA . PHE A 1 83 ? 20.87800 37.21900 32.06600 1.000 46.61000 83 PHE A CA 1
ATOM 591 C C . PHE A 1 83 ? 21.00800 36.66300 33.47300 1.000 47.91000 83 PHE A C 1
ATOM 592 O O . PHE A 1 83 ? 20.04400 36.15500 33.98100 1.000 49.04000 83 PHE A O 1
ATOM 600 N N . SER A 1 84 ? 22.20200 36.74300 34.04300 1.000 53.19000 84 SER A N 1
ATOM 601 C CA . SER A 1 84 ? 22.39400 36.24500 35.42100 1.000 55.67000 84 SER A CA 1
ATOM 602 C C . SER A 1 84 ? 23.28400 37.20600 36.20900 1.000 56.01000 84 SER A C 1
ATOM 603 O O . SER A 1 84 ? 24.23600 37.70100 35.64900 1.000 53.03000 84 SER A O 1
ATOM 606 N N . GLU A 1 85 ? 22.94500 37.45400 37.46700 1.000 60.91000 85 GLU A N 1
ATOM 607 C CA . GLU A 1 85 ? 23.78800 38.27000 38.36100 1.000 65.76000 85 GLU A CA 1
ATOM 608 C C . GLU A 1 85 ? 25.08100 37.49200 38.57600 1.000 64.93000 85 GLU A C 1
ATOM 609 O O . GLU A 1 85 ? 26.11700 38.11300 38.75100 1.000 66.65000 85 GLU A O 1
ATOM 615 N N . SER A 1 86 ? 24.97100 36.17000 38.54900 1.000 64.28000 86 SER A N 1
ATOM 616 C CA . SER A 1 86 ? 26.11200 35.25200 38.74100 1.000 66.17000 86 SER A CA 1
ATOM 617 C C . SER A 1 86 ? 27.08300 35.36000 37.57100 1.000 63.63000 86 SER A C 1
ATOM 618 O O . SER A 1 86 ? 28.16000 34.78700 37.65400 1.000 64.42000 86 SER A O 1
ATOM 621 N N . TYR A 1 87 ? 26.70400 36.06700 36.52100 1.000 68.06000 87 TYR A N 1
ATOM 622 C CA . TYR A 1 87 ? 27.65100 36.20200 35.39300 1.000 74.66000 87 TYR A CA 1
ATOM 623 C C . TYR A 1 87 ? 27.88700 37.66900 35.10500 1.000 71.90000 87 TYR A C 1
ATOM 624 O O . TYR A 1 87 ? 27.54100 38.50000 35.93800 1.000 66.90000 87 TYR A O 1
ATOM 633 N N . GLY A 1 88 ? 28.48900 37.92300 33.94600 1.000 71.73000 88 GLY A N 1
ATOM 634 C CA . GLY A 1 88 ? 28.75800 39.28600 33.47500 1.000 72.39000 88 GLY A CA 1
ATOM 635 C C . GLY A 1 88 ? 27.50000 39.85300 32.86100 1.000 74.20000 88 GLY A C 1
ATOM 636 O O . GLY A 1 88 ? 26.57400 40.19700 33.61200 1.000 74.71000 88 GLY A O 1
ATOM 637 N N . GLY A 1 89 ? 27.44900 39.89900 31.53500 1.000 72.58000 89 GLY A N 1
ATOM 638 C CA . GLY A 1 89 ? 26.25200 40.42700 30.86500 1.000 75.52000 89 GLY A CA 1
ATOM 639 C C . GLY A 1 89 ? 25.32400 39.32500 30.40700 1.000 69.54000 89 GLY A C 1
ATOM 640 O O . GLY A 1 89 ? 24.93400 38.48400 31.21100 1.000 64.29000 89 GLY A O 1
ATOM 641 N N . LYS A 1 90 ? 24.93200 39.36000 29.14500 1.000 69.21000 90 LYS A N 1
ATOM 642 C CA . LYS A 1 90 ? 24.05900 38.28500 28.63600 1.000 75.04000 90 LYS A CA 1
ATOM 643 C C . LYS A 1 90 ? 24.96500 37.22300 28.02000 1.000 74.62000 90 LYS A C 1
ATOM 644 O O . LYS A 1 90 ? 25.99300 37.58900 27.45400 1.000 74.37000 90 LYS A O 1
ATOM 650 N N . LYS A 1 91 ? 24.62900 35.95100 28.19200 1.000 69.32000 91 LYS A N 1
ATOM 651 C CA . LYS A 1 91 ? 25.44100 34.88200 27.58200 1.000 68.17000 91 LYS A CA 1
ATOM 652 C C . LYS A 1 91 ? 24.47000 34.01200 26.79800 1.000 58.60000 91 LYS A C 1
ATOM 653 O O . LYS A 1 91 ? 23.39700 33.79500 27.29900 1.000 56.03000 91 LYS A O 1
ATOM 659 N N . PRO A 1 92 ? 24.76900 33.47800 25.49400 1.000 51.81000 92 PRO A N 1
ATOM 660 C CA . PRO A 1 92 ? 24.01800 32.52800 24.33500 1.000 50.28000 92 PRO A CA 1
ATOM 661 C C . PRO A 1 92 ? 23.84300 31.22200 25.09800 1.000 47.52000 92 PRO A C 1
ATOM 662 O O . PRO A 1 92 ? 24.80200 30.70200 25.54900 1.000 50.23000 92 PRO A O 1
ATOM 666 N N . LEU A 1 93 ? 22.60900 30.81300 25.35400 1.000 41.86000 93 LEU A N 1
ATOM 667 C CA . LEU A 1 93 ? 22.46500 29.47200 25.94300 1.000 38.95000 93 LEU A CA 1
ATOM 668 C C . LEU A 1 93 ? 22.77200 28.56900 24.75500 1.000 37.72000 93 LEU A C 1
ATOM 669 O O . LEU A 1 93 ? 23.49000 27.61600 24.89900 1.000 37.93000 93 LEU A O 1
ATOM 674 N N . PHE A 1 94 ? 22.26300 28.96400 23.60100 1.000 33.51000 94 PHE A N 1
ATOM 675 C CA . PHE A 1 94 ? 22.47900 28.27900 22.30700 1.000 32.91000 94 PHE A CA 1
ATOM 676 C C . PHE A 1 94 ? 22.07900 29.23100 21.18500 1.000 29.70000 94 PHE A C 1
ATOM 677 O O . PHE A 1 94 ? 21.50600 30.25400 21.45200 1.000 28.20000 94 PHE A O 1
ATOM 685 N N . SER A 1 95 ? 22.42400 28.88500 19.95600 1.000 28.24000 95 SER A N 1
ATOM 686 C CA . SER A 1 95 ? 22.08900 29.75000 18.80500 1.000 29.35000 95 SER A CA 1
ATOM 687 C C . SER A 1 95 ? 22.01500 28.90500 17.54500 1.000 28.69000 95 SER A C 1
ATOM 688 O O . SER A 1 95 ? 22.58000 27.83800 17.53400 1.000 26.24000 95 SER A O 1
ATOM 691 N N . ALA A 1 96 ? 21.29200 29.37900 16.54600 1.000 29.45000 96 ALA A N 1
ATOM 692 C CA . ALA A 1 96 ? 21.25200 28.66600 15.25900 1.000 33.51000 96 ALA A CA 1
ATOM 693 C C . ALA A 1 96 ? 21.24000 29.69700 14.13900 1.000 36.24000 96 ALA A C 1
ATOM 694 O O . ALA A 1 96 ? 20.49700 30.65500 14.23900 1.000 36.12000 96 ALA A O 1
ATOM 696 N N . ILE A 1 97 ? 22.07800 29.48000 13.13500 1.000 41.33000 97 ILE A N 1
ATOM 697 C CA . ILE A 1 97 ? 22.23700 30.41800 11.99300 1.000 46.46000 97 ILE A CA 1
ATOM 698 C C . ILE A 1 97 ? 21.86500 29.69800 10.69700 1.000 46.67000 97 ILE A C 1
ATOM 699 O O . ILE A 1 97 ? 22.11700 28.50500 10.58300 1.000 38.48000 97 ILE A O 1
ATOM 704 N N . ARG A 1 98 ? 21.29500 30.41400 9.74000 1.000 50.30000 98 ARG A N 1
ATOM 705 C CA . ARG A 1 98 ? 20.91200 29.72300 8.49200 1.000 57.17000 98 ARG A CA 1
ATOM 706 C C . ARG A 1 98 ? 21.02400 30.66900 7.29600 1.000 60.67000 98 ARG A C 1
ATOM 707 O O . ARG A 1 98 ? 20.60900 31.81700 7.41500 1.000 63.38000 98 ARG A O 1
ATOM 715 N N . SER A 1 99 ? 21.57200 30.18400 6.19000 1.000 61.88000 99 SER A N 1
ATOM 716 C CA . SER A 1 99 ? 21.71200 31.01700 4.97400 1.000 65.61000 99 SER A CA 1
ATOM 717 C C . SER A 1 99 ? 20.32400 31.30000 4.41000 1.000 65.57000 99 SER A C 1
ATOM 718 O O . SER A 1 99 ? 19.61200 30.34800 4.16700 1.000 65.64000 99 SER A O 1
ATOM 721 N N . ILE A 1 100 ? 19.97100 32.56100 4.17700 1.000 65.83000 100 ILE A N 1
ATOM 722 C CA . ILE A 1 100 ? 18.61700 32.85200 3.63300 1.000 65.11000 100 ILE A CA 1
ATOM 723 C C . ILE A 1 100 ? 18.65800 33.12700 2.12500 1.000 66.88000 100 ILE A C 1
ATOM 724 O O . ILE A 1 100 ? 19.74300 33.30800 1.58100 1.000 65.05000 100 ILE A O 1
ATOM 729 N N . CYS A 1 101 ? 17.48400 33.09900 1.49700 1.000 72.26000 101 CYS A N 1
ATOM 730 C CA . CYS A 1 101 ? 17.28700 33.35000 0.04800 1.000 75.98000 101 CYS A CA 1
ATOM 731 C C . CYS A 1 101 ? 18.25300 32.50900 -0.77900 1.000 86.76000 101 CYS A C 1
ATOM 732 O O . CYS A 1 101 ? 19.16300 33.07500 -1.38900 1.000 94.71000 101 CYS A O 1
ATOM 735 N N . THR A 1 102 ? 18.07800 31.19700 -0.92700 1.000 93.65000 102 THR A N 1
ATOM 736 C CA . THR A 1 102 ? 19.14600 30.45300 -1.66500 1.000 99.01000 102 THR A CA 1
ATOM 737 C C . THR A 1 102 ? 18.74300 30.14200 -3.11600 1.000 104.00000 102 THR A C 1
ATOM 738 O O . THR A 1 102 ? 19.19300 29.14500 -3.68000 1.000 103.59000 102 THR A O 1
ATOM 742 N N . GLN A 1 103 ? 17.89400 31.00900 -3.68600 1.000 111.81000 103 GLN A N 1
ATOM 743 C CA . GLN A 1 103 ? 17.33900 30.90900 -5.06900 1.000 110.38000 103 GLN A CA 1
ATOM 744 C C . GLN A 1 103 ? 17.85900 32.05500 -5.93800 1.000 113.74000 103 GLN A C 1
ATOM 745 O O . GLN A 1 103 ? 18.49200 32.95400 -5.36600 1.000 107.28000 103 GLN A O 1
ATOM 751 N N . GLU A 1 104 ? 17.58900 32.03000 -7.24700 1.000 122.34000 104 GLU A N 1
ATOM 752 C CA . GLU A 1 104 ? 17.99800 33.14500 -8.14900 1.000 129.54000 104 GLU A CA 1
ATOM 753 C C . GLU A 1 104 ? 16.98100 34.27600 -7.96300 1.000 131.38000 104 GLU A C 1
ATOM 754 O O . GLU A 1 104 ? 15.78000 33.98000 -8.05600 1.000 132.06000 104 GLU A O 1
ATOM 760 N N . PRO A 1 105 ? 17.41400 35.62400 -7.67000 1.000 131.69000 105 PRO A N 1
ATOM 761 C CA . PRO A 1 105 ? 16.74200 37.15100 -7.31500 1.000 133.32000 105 PRO A CA 1
ATOM 762 C C . PRO A 1 105 ? 15.71200 37.78700 -8.26200 1.000 134.97000 105 PRO A C 1
ATOM 763 O O . PRO A 1 105 ? 14.65600 38.10900 -7.76800 1.000 128.03000 105 PRO A O 1
ATOM 767 N N . GLU A 1 106 ? 16.01700 37.98700 -9.55200 1.000 144.06000 106 GLU A N 1
ATOM 768 C CA . GLU A 1 106 ? 15.06300 38.69800 -10.45900 1.000 150.09000 106 GLU A CA 1
ATOM 769 C C . GLU A 1 106 ? 13.67200 38.05900 -10.40900 1.000 160.18000 106 GLU A C 1
ATOM 770 O O . GLU A 1 106 ? 12.67900 38.81200 -10.21500 1.000 164.64000 106 GLU A O 1
ATOM 776 N N . SER A 1 107 ? 13.49800 36.60000 -10.85700 1.000 159.58000 107 SER A N 1
ATOM 777 C CA . SER A 1 107 ? 12.20500 35.94700 -10.50700 1.000 148.54000 107 SER A CA 1
ATOM 778 C C . SER A 1 107 ? 12.03000 35.94200 -8.98900 1.000 138.42000 107 SER A C 1
ATOM 779 O O . SER A 1 107 ? 12.98500 35.56500 -8.29200 1.000 139.50000 107 SER A O 1
ATOM 782 N N . GLU A 1 108 ? 10.82800 36.25000 -8.50500 1.000 124.23000 108 GLU A N 1
ATOM 783 C CA . GLU A 1 108 ? 10.61600 36.26700 -7.04000 1.000 115.05000 108 GLU A CA 1
ATOM 784 C C . GLU A 1 108 ? 10.02500 34.94300 -6.55300 1.000 105.61000 108 GLU A C 1
ATOM 785 O O . GLU A 1 108 ? 10.56200 33.90400 -6.96500 1.000 91.86000 108 GLU A O 1
ATOM 791 N N . ASN A 1 109 ? 9.02600 34.52900 -6.01600 1.000 105.19000 109 ASN A N 1
ATOM 792 C CA . ASN A 1 109 ? 8.27600 33.99000 -4.90900 1.000 97.18000 109 ASN A CA 1
ATOM 793 C C . ASN A 1 109 ? 8.96800 34.33800 -3.59100 1.000 89.65000 109 ASN A C 1
ATOM 794 O O . ASN A 1 109 ? 10.20700 34.13400 -3.54400 1.000 84.04000 109 ASN A O 1
ATOM 799 N N . LEU A 1 110 ? 8.17700 34.40300 -2.51500 1.000 79.28000 110 LEU A N 1
ATOM 800 C CA . LEU A 1 110 ? 8.63700 34.59100 -1.11200 1.000 68.43000 110 LEU A CA 1
ATOM 801 C C . LEU A 1 110 ? 9.36800 33.32800 -0.62800 1.000 64.17000 110 LEU A C 1
ATOM 802 O O . LEU A 1 110 ? 8.91700 32.22700 -0.93600 1.000 58.68000 110 LEU A O 1
ATOM 807 N N . TRP A 1 111 ? 10.44400 33.53100 0.13600 1.000 58.79000 111 TRP A N 1
ATOM 808 C CA . TRP A 1 111 ? 11.28900 32.46100 0.72600 1.000 54.90000 111 TRP A CA 1
ATOM 809 C C . TRP A 1 111 ? 10.90100 32.22500 2.18800 1.000 50.61000 111 TRP A C 1
ATOM 810 O O . TRP A 1 111 ? 10.98600 33.16200 2.98800 1.000 45.79000 111 TRP A O 1
ATOM 821 N N . TYR A 1 112 ? 10.54800 30.98400 2.50900 1.000 45.62000 112 TYR A N 1
ATOM 822 C CA . TYR A 1 112 ? 10.08200 30.60400 3.86100 1.000 42.81000 112 TYR A CA 1
ATOM 823 C C . TYR A 1 112 ? 11.08000 29.70700 4.59100 1.000 39.52000 112 TYR A C 1
ATOM 824 O O . TYR A 1 112 ? 11.50500 28.71500 4.03800 1.000 37.48000 112 TYR A O 1
ATOM 833 N N . ASN A 1 113 ? 11.39500 30.04600 5.83700 1.000 36.79000 113 ASN A N 1
ATOM 834 C CA . ASN A 1 113 ? 12.24100 29.14800 6.65200 1.000 38.54000 113 ASN A CA 1
ATOM 835 C C . ASN A 1 113 ? 11.95100 29.27800 8.14100 1.000 38.76000 113 ASN A C 1
ATOM 836 O O . ASN A 1 113 ? 11.32700 30.23500 8.55300 1.000 37.72000 113 ASN A O 1
ATOM 841 N N . THR A 1 114 ? 12.39900 28.28200 8.89900 1.000 41.74000 114 THR A N 1
ATOM 842 C CA . THR A 1 114 ? 12.18200 28.21200 10.35800 1.000 40.05000 114 THR A CA 1
ATOM 843 C C . THR A 1 114 ? 13.46400 27.77400 11.04700 1.000 38.83000 114 THR A C 1
ATOM 844 O O . THR A 1 114 ? 14.24500 27.07300 10.44600 1.000 40.13000 114 THR A O 1
ATOM 848 N N . ILE A 1 115 ? 13.66000 28.21700 12.27500 1.000 36.76000 115 ILE A N 1
ATOM 849 C CA . ILE A 1 115 ? 14.80300 27.74300 13.08800 1.000 34.16000 115 ILE A CA 1
ATOM 850 C C . ILE A 1 115 ? 14.23100 27.32900 14.43600 1.000 29.99000 115 ILE A C 1
ATOM 851 O O . ILE A 1 115 ? 13.53400 28.12000 15.02500 1.000 27.85000 115 ILE A O 1
ATOM 856 N N . TYR A 1 116 ? 14.50100 26.09200 14.84000 1.000 27.66000 116 TYR A N 1
ATOM 857 C CA . TYR A 1 116 ? 14.05700 25.55500 16.14500 1.000 26.42000 116 TYR A CA 1
ATOM 858 C C . TYR A 1 116 ? 15.25900 25.09100 16.97200 1.000 27.33000 116 TYR A C 1
ATOM 859 O O . TYR A 1 116 ? 16.12500 24.44900 16.43900 1.000 28.15000 116 TYR A O 1
ATOM 868 N N . LEU A 1 117 ? 15.30200 25.48000 18.25300 1.000 28.28000 117 LEU A N 1
ATOM 869 C CA . LEU A 1 117 ? 16.35500 25.15900 19.24900 1.000 30.69000 117 LEU A CA 1
ATOM 870 C C . LEU A 1 117 ? 15.75100 24.65700 20.58400 1.000 29.47000 117 LEU A C 1
ATOM 871 O O . LEU A 1 117 ? 14.82300 25.27200 21.04800 1.000 28.31000 117 LEU A O 1
ATOM 876 N N . GLY A 1 118 ? 16.31100 23.62500 21.19300 1.000 26.99000 118 GLY A N 1
ATOM 877 C CA . GLY A 1 118 ? 15.83900 23.16000 22.50300 1.000 24.57000 118 GLY A CA 1
ATOM 878 C C . GLY A 1 118 ? 16.94200 22.44400 23.22500 1.000 21.30000 118 GLY A C 1
ATOM 879 O O . GLY A 1 118 ? 17.59000 21.69600 22.55500 1.000 20.83000 118 GLY A O 1
ATOM 880 N N . ALA A 1 119 ? 17.14500 22.71000 24.50900 1.000 19.94000 119 ALA A N 1
ATOM 881 C CA . ALA A 1 119 ? 18.20100 22.01800 25.27600 1.000 21.04000 119 ALA A CA 1
ATOM 882 C C . ALA A 1 119 ? 17.94900 22.19100 26.76000 1.000 20.53000 119 ALA A C 1
ATOM 883 O O . ALA A 1 119 ? 17.25300 23.08700 27.12000 1.000 19.56000 119 ALA A O 1
ATOM 885 N N . ALA A 1 120 ? 18.55800 21.32500 27.55500 1.000 20.91000 120 ALA A N 1
ATOM 886 C CA . ALA A 1 120 ? 18.47400 21.37000 29.02400 1.000 21.35000 120 ALA A CA 1
ATOM 887 C C . ALA A 1 120 ? 19.67600 22.14200 29.56300 1.000 20.24000 120 ALA A C 1
ATOM 888 O O . ALA A 1 120 ? 20.73800 22.00300 29.02600 1.000 19.85000 120 ALA A O 1
ATOM 890 N N . PHE A 1 121 ? 19.45300 22.97600 30.56600 1.000 21.35000 121 PHE A N 1
ATOM 891 C CA . PHE A 1 121 ? 20.48700 23.85800 31.15000 1.000 22.08000 121 PHE A CA 1
ATOM 892 C C . PHE A 1 121 ? 20.25100 23.99800 32.63900 1.000 24.61000 121 PHE A C 1
ATOM 893 O O . PHE A 1 121 ? 19.13600 23.88900 33.06100 1.000 29.37000 121 PHE A O 1
ATOM 901 N N . HIS A 1 122 ? 21.31600 24.19400 33.39700 1.000 28.54000 122 HIS A N 1
ATOM 902 C CA . HIS A 1 122 ? 21.17700 24.45200 34.84500 1.000 30.71000 122 HIS A CA 1
ATOM 903 C C . HIS A 1 122 ? 21.06200 25.96000 35.02400 1.000 29.35000 122 HIS A C 1
ATOM 904 O O . HIS A 1 122 ? 21.93800 26.67000 34.58800 1.000 31.57000 122 HIS A O 1
ATOM 911 N N . LEU A 1 123 ? 19.96900 26.41200 35.60700 1.000 28.38000 123 LEU A N 1
ATOM 912 C CA . LEU A 1 123 ? 19.71600 27.85900 35.75400 1.000 29.90000 123 LEU A CA 1
ATOM 913 C C . LEU A 1 123 ? 19.52500 28.19900 37.22500 1.000 31.32000 123 LEU A C 1
ATOM 914 O O . LEU A 1 123 ? 19.33100 27.31000 38.00500 1.000 31.70000 123 LEU A O 1
ATOM 919 N N . ARG A 1 124 ? 19.55700 29.48000 37.54900 1.000 35.12000 124 ARG A N 1
ATOM 920 C CA . ARG A 1 124 ? 19.46100 29.92200 38.95100 1.000 38.64000 124 ARG A CA 1
ATOM 921 C C . ARG A 1 124 ? 18.22000 30.77500 39.15700 1.000 34.43000 124 ARG A C 1
ATOM 922 O O . ARG A 1 124 ? 17.77500 31.37000 38.22000 1.000 32.29000 124 ARG A O 1
ATOM 930 N N . GLU A 1 125 ? 17.74600 30.85600 40.39000 1.000 34.35000 125 GLU A N 1
ATOM 931 C CA . GLU A 1 125 ? 16.58200 31.69200 40.75100 1.000 34.86000 125 GLU A CA 1
ATOM 932 C C . GLU A 1 125 ? 16.89400 33.13600 40.35800 1.000 32.86000 125 GLU A C 1
ATOM 933 O O . GLU A 1 125 ? 17.97900 33.59800 40.67300 1.000 35.95000 125 GLU A O 1
ATOM 939 N N . GLY A 1 126 ? 15.98700 33.78600 39.63500 1.000 30.22000 126 GLY A N 1
ATOM 940 C CA . GLY A 1 126 ? 16.16000 35.18800 39.23400 1.000 27.53000 126 GLY A CA 1
ATOM 941 C C . GLY A 1 126 ? 16.76500 35.32500 37.86100 1.000 26.61000 126 GLY A C 1
ATOM 942 O O . GLY A 1 126 ? 16.85500 36.42400 37.38000 1.000 27.13000 126 GLY A O 1
ATOM 943 N N . ASP A 1 127 ? 17.08200 34.21400 37.21600 1.000 25.36000 127 ASP A N 1
ATOM 944 C CA . ASP A 1 127 ? 17.70700 34.24600 35.87700 1.000 24.88000 127 ASP A CA 1
ATOM 945 C C . ASP A 1 127 ? 16.66300 34.69100 34.86000 1.000 24.00000 127 ASP A C 1
ATOM 946 O O . ASP A 1 127 ? 15.51200 34.44100 35.06200 1.000 23.31000 127 ASP A O 1
ATOM 951 N N . ARG A 1 128 ? 17.08900 35.30500 33.77300 1.000 25.75000 128 ARG A N 1
ATOM 952 C CA . ARG A 1 128 ? 16.12500 35.81800 32.78000 1.000 27.30000 128 ARG A CA 1
ATOM 953 C C . ARG A 1 128 ? 16.51900 35.32800 31.39900 1.000 27.04000 128 ARG A C 1
ATOM 954 O O . ARG A 1 128 ? 17.65400 35.43000 31.05400 1.000 25.59000 128 ARG A O 1
ATOM 962 N N . LEU A 1 129 ? 15.55900 34.81300 30.65200 1.000 27.04000 129 LEU A N 1
ATOM 963 C CA . LEU A 1 129 ? 15.85600 34.30200 29.30400 1.000 26.43000 129 LEU A CA 1
ATOM 964 C C . LEU A 1 129 ? 15.15700 35.15800 28.26500 1.000 26.19000 129 LEU A C 1
ATOM 965 O O . LEU A 1 129 ? 14.01600 35.47100 28.42600 1.000 28.77000 129 LEU A O 1
ATOM 970 N N . GLY A 1 130 ? 15.88500 35.53700 27.23800 1.000 25.41000 130 GLY A N 1
ATOM 971 C CA . GLY A 1 130 ? 15.30800 36.31200 26.14000 1.000 23.34000 130 GLY A CA 1
ATOM 972 C C . GLY A 1 130 ? 15.74400 35.75000 24.81800 1.000 22.15000 130 GLY A C 1
ATOM 973 O O . GLY A 1 130 ? 16.56700 34.88300 24.79200 1.000 22.68000 130 GLY A O 1
ATOM 974 N N . THR A 1 131 ? 15.18400 36.26100 23.74300 1.000 22.29000 131 THR A N 1
ATOM 975 C CA . THR A 1 131 ? 15.62100 35.78100 22.42200 1.000 24.00000 131 THR A CA 1
ATOM 976 C C . THR A 1 131 ? 16.41500 36.87500 21.72600 1.000 24.24000 131 THR A C 1
ATOM 977 O O . THR A 1 131 ? 16.39000 37.99800 22.15900 1.000 21.92000 131 THR A O 1
ATOM 981 N N . ASP A 1 132 ? 17.11000 36.48800 20.68000 1.000 28.01000 132 ASP A N 1
ATOM 982 C CA . ASP A 1 132 ? 17.95000 37.39200 19.88100 1.000 32.11000 132 ASP A CA 1
ATOM 983 C C . ASP A 1 132 ? 17.82400 36.93000 18.44900 1.000 31.71000 132 ASP A C 1
ATOM 984 O O . ASP A 1 132 ? 18.40600 35.93500 18.10900 1.000 34.19000 132 ASP A O 1
ATOM 989 N N . THR A 1 133 ? 17.07200 37.66700 17.66400 1.000 31.09000 133 THR A N 1
ATOM 990 C CA . THR A 1 133 ? 16.85500 37.29500 16.25300 1.000 30.93000 133 THR A CA 1
ATOM 991 C C . THR A 1 133 ? 17.48000 38.37600 15.37900 1.000 31.49000 133 THR A C 1
ATOM 992 O O . THR A 1 133 ? 17.56300 39.49000 15.85000 1.000 32.88000 133 THR A O 1
ATOM 996 N N . THR A 1 134 ? 17.97000 38.01200 14.19800 1.000 33.90000 134 THR A N 1
ATOM 997 C CA . THR A 1 134 ? 18.51300 38.97600 13.21500 1.000 34.90000 134 THR A CA 1
ATOM 998 C C . THR A 1 134 ? 17.51700 40.12400 13.09900 1.000 38.21000 134 THR A C 1
ATOM 999 O O . THR A 1 134 ? 16.41300 39.89300 12.64500 1.000 38.75000 134 THR A O 1
ATOM 1003 N N . THR A 1 135 ? 17.92600 41.31900 13.50800 1.000 43.03000 135 THR A N 1
ATOM 1004 C CA . THR A 1 135 ? 17.03400 42.50900 13.59200 1.000 45.66000 135 THR A CA 1
ATOM 1005 C C . THR A 1 135 ? 16.45100 42.90700 12.24200 1.000 44.99000 135 THR A C 1
ATOM 1006 O O . THR A 1 135 ? 15.37400 43.45900 12.22300 1.000 45.32000 135 THR A O 1
ATOM 1010 N N . ALA A 1 136 ? 17.16300 42.61900 11.16900 1.000 47.08000 136 ALA A N 1
ATOM 1011 C CA . ALA A 1 136 ? 16.67500 42.97600 9.83000 1.000 48.34000 136 ALA A CA 1
ATOM 1012 C C . ALA A 1 136 ? 15.45700 42.12800 9.50500 1.000 50.68000 136 ALA A C 1
ATOM 1013 O O . ALA A 1 136 ? 14.52100 42.65100 8.90700 1.000 54.12000 136 ALA A O 1
ATOM 1015 N N . LEU A 1 137 ? 15.46500 40.87200 9.93800 1.000 49.17000 137 LEU A N 1
ATOM 1016 C CA . LEU A 1 137 ? 14.39700 39.91300 9.58800 1.000 43.69000 137 LEU A CA 1
ATOM 1017 C C . LEU A 1 137 ? 13.20200 39.99400 10.52400 1.000 40.59000 137 LEU A C 1
ATOM 1018 O O . LEU A 1 137 ? 12.24200 39.35100 10.20700 1.000 42.90000 137 LEU A O 1
ATOM 1023 N N . LEU A 1 138 ? 13.27800 40.76900 11.58700 1.000 40.72000 138 LEU A N 1
ATOM 1024 C CA . LEU A 1 138 ? 12.16600 40.86900 12.55600 1.000 43.89000 138 LEU A CA 1
ATOM 1025 C C . LEU A 1 138 ? 10.82200 41.12900 11.86900 1.000 49.03000 138 LEU A C 1
ATOM 1026 O O . LEU A 1 138 ? 9.87000 40.48100 12.24500 1.000 51.14000 138 LEU A O 1
ATOM 1031 N N . PRO A 1 139 ? 10.61000 42.10200 10.82700 1.000 56.60000 139 PRO A N 1
ATOM 1032 C CA . PRO A 1 139 ? 9.33600 42.60700 9.85400 1.000 55.52000 139 PRO A CA 1
ATOM 1033 C C . PRO A 1 139 ? 8.79300 41.30500 9.27400 1.000 53.82000 139 PRO A C 1
ATOM 1034 O O . PRO A 1 139 ? 7.64400 41.24900 9.08000 1.000 53.49000 139 PRO A O 1
ATOM 1038 N N . MET A 1 140 ? 9.60500 40.25500 9.10400 1.000 54.52000 140 MET A N 1
ATOM 1039 C CA . MET A 1 140 ? 9.04300 39.05900 8.40700 1.000 57.00000 140 MET A CA 1
ATOM 1040 C C . MET A 1 140 ? 8.80000 37.81600 9.27000 1.000 50.87000 140 MET A C 1
ATOM 1041 O O . MET A 1 140 ? 8.63200 36.75700 8.68000 1.000 41.59000 140 MET A O 1
ATOM 1046 N N . VAL A 1 141 ? 8.74300 37.95000 10.59000 1.000 47.36000 141 VAL A N 1
ATOM 1047 C CA . VAL A 1 141 ? 8.41900 36.81400 11.49000 1.000 45.53000 141 VAL A CA 1
ATOM 1048 C C . VAL A 1 141 ? 6.92400 36.52400 11.35800 1.000 43.58000 141 VAL A C 1
ATOM 1049 O O . VAL A 1 141 ? 6.17800 37.47600 11.42000 1.000 41.42000 141 VAL A O 1
ATOM 1053 N N . GLU A 1 142 ? 6.53800 35.27100 11.15800 1.000 47.48000 142 GLU A N 1
ATOM 1054 C CA . GLU A 1 142 ? 5.11000 34.88000 11.09500 1.000 50.19000 142 GLU A CA 1
ATOM 1055 C C . GLU A 1 142 ? 4.53400 34.88400 12.51000 1.000 48.37000 142 GLU A C 1
ATOM 1056 O O . GLU A 1 142 ? 5.20800 34.43500 13.40300 1.000 47.21000 142 GLU A O 1
ATOM 1062 N N . ASN A 1 143 ? 3.33000 35.39200 12.69300 1.000 49.53000 143 ASN A N 1
ATOM 1063 C CA . ASN A 1 143 ? 2.81600 35.44700 14.07500 1.000 52.08000 143 ASN A CA 1
ATOM 1064 C C . ASN A 1 143 ? 1.60000 34.54300 14.18800 1.000 50.53000 143 ASN A C 1
ATOM 1065 O O . ASN A 1 143 ? 1.09500 34.41300 15.28100 1.000 50.93000 143 ASN A O 1
ATOM 1070 N N . ASP A 1 144 ? 1.24400 33.88400 13.09800 1.000 53.94000 144 ASP A N 1
ATOM 1071 C CA . ASP A 1 144 ? 0.03100 33.03200 13.07200 1.000 61.50000 144 ASP A CA 1
ATOM 1072 C C . ASP A 1 144 ? 0.36700 31.59900 13.47300 1.000 57.84000 144 ASP A C 1
ATOM 1073 O O . ASP A 1 144 ? 1.51000 31.19300 13.34800 1.000 51.44000 144 ASP A O 1
ATOM 1078 N N . ASN A 1 145 ? -0.65200 30.89800 13.96000 1.000 61.74000 145 ASN A N 1
ATOM 1079 C CA . ASN A 1 145 ? -0.57500 29.49000 14.42100 1.000 61.39000 145 ASN A CA 1
ATOM 1080 C C . ASN A 1 145 ? 0.49300 29.40600 15.51000 1.000 58.40000 145 ASN A C 1
ATOM 1081 O O . ASN A 1 145 ? 0.57700 30.28600 16.37200 1.000 67.10000 145 ASN A O 1
ATOM 1086 N N . GLY A 1 146 ? 1.24800 28.33200 15.51900 1.000 49.67000 146 GLY A N 1
ATOM 1087 C CA . GLY A 1 146 ? 2.34000 28.32600 16.48900 1.000 49.18000 146 GLY A CA 1
ATOM 1088 C C . GLY A 1 146 ? 3.61500 28.28500 15.70900 1.000 44.97000 146 GLY A C 1
ATOM 1089 O O . GLY A 1 146 ? 4.33900 27.33400 15.85400 1.000 52.28000 146 GLY A O 1
ATOM 1090 N N . LYS A 1 147 ? 3.83400 29.25400 14.84200 1.000 37.53000 147 LYS A N 1
ATOM 1091 C CA . LYS A 1 147 ? 5.06000 29.20000 14.02500 1.000 34.99000 147 LYS A CA 1
ATOM 1092 C C . LYS A 1 147 ? 6.24000 29.77700 14.80700 1.000 27.42000 147 LYS A C 1
ATOM 1093 O O . LYS A 1 147 ? 7.32700 29.32800 14.59500 1.000 25.94000 147 LYS A O 1
ATOM 1099 N N . THR A 1 148 ? 5.98800 30.71000 15.70900 1.000 22.25000 148 THR A N 1
ATOM 1100 C CA . THR A 1 148 ? 7.04400 31.43200 16.44300 1.000 20.48000 148 THR A CA 1
ATOM 1101 C C . THR A 1 148 ? 6.74700 31.32100 17.92800 1.000 18.01000 148 THR A C 1
ATOM 1102 O O . THR A 1 148 ? 5.73000 31.80400 18.33000 1.000 16.41000 148 THR A O 1
ATOM 1106 N N . PHE A 1 149 ? 7.63300 30.69900 18.69400 1.000 16.59000 149 PHE A N 1
ATOM 1107 C CA . PHE A 1 149 ? 7.34000 30.50800 20.13100 1.000 16.00000 149 PHE A CA 1
ATOM 1108 C C . PHE A 1 149 ? 8.62700 30.39300 20.95100 1.000 16.02000 149 PHE A C 1
ATOM 1109 O O . PHE A 1 149 ? 9.69900 30.20200 20.42000 1.000 14.88000 149 PHE A O 1
ATOM 1117 N N . PHE A 1 150 ? 8.44300 30.46900 22.25800 1.000 15.16000 150 PHE A N 1
ATOM 1118 C CA . PHE A 1 150 ? 9.52800 30.43100 23.24800 1.000 15.07000 150 PHE A CA 1
ATOM 1119 C C . PHE A 1 150 ? 8.99500 29.70600 24.48700 1.000 14.93000 150 PHE A C 1
ATOM 1120 O O . PHE A 1 150 ? 7.94200 29.99000 24.91500 1.000 15.08000 150 PHE A O 1
ATOM 1128 N N . GLY A 1 151 ? 9.72200 28.74400 25.02800 1.000 15.23000 151 GLY A N 1
ATOM 1129 C CA . GLY A 1 151 ? 9.18500 28.05400 26.20700 1.000 15.38000 151 GLY A CA 1
ATOM 1130 C C . GLY A 1 151 ? 10.24600 27.40000 27.04500 1.000 14.05000 151 GLY A C 1
ATOM 1131 O O . GLY A 1 151 ? 11.30300 27.13800 26.54200 1.000 12.98000 151 GLY A O 1
ATOM 1132 N N . VAL A 1 152 ? 9.91200 27.19200 28.30900 1.000 13.51000 152 VAL A N 1
ATOM 1133 C CA . VAL A 1 152 ? 10.81900 26.64200 29.34700 1.000 14.10000 152 VAL A CA 1
ATOM 1134 C C . VAL A 1 152 ? 10.01300 25.72100 30.25900 1.000 14.31000 152 VAL A C 1
ATOM 1135 O O . VAL A 1 152 ? 8.91100 26.03000 30.54300 1.000 14.14000 152 VAL A O 1
ATOM 1139 N N . PHE A 1 153 ? 10.58600 24.60400 30.66600 1.000 15.13000 153 PHE A N 1
ATOM 1140 C CA . PHE A 1 153 ? 9.92100 23.72500 31.64300 1.000 15.74000 153 PHE A CA 1
ATOM 1141 C C . PHE A 1 153 ? 10.97400 23.13000 32.55300 1.000 17.83000 153 PHE A C 1
ATOM 1142 O O . PHE A 1 153 ? 12.06900 22.83900 32.11400 1.000 18.68000 153 PHE A O 1
ATOM 1150 N N . GLY A 1 154 ? 10.60000 22.95300 33.80500 1.000 19.11000 154 GLY A N 1
ATOM 1151 C CA . GLY A 1 154 ? 11.51500 22.35600 34.77300 1.000 21.33000 154 GLY A CA 1
ATOM 1152 C C . GLY A 1 154 ? 11.62200 20.87500 34.55300 1.000 22.47000 154 GLY A C 1
ATOM 1153 O O . GLY A 1 154 ? 10.63600 20.27700 34.24600 1.000 22.35000 154 GLY A O 1
ATOM 1154 N N . LEU A 1 155 ? 12.82600 20.34200 34.68300 1.000 26.86000 155 LEU A N 1
ATOM 1155 C CA . LEU A 1 155 ? 13.06800 18.89700 34.53800 1.000 30.77000 155 LEU A CA 1
ATOM 1156 C C . LEU A 1 155 ? 12.90800 18.29300 35.92300 1.000 35.25000 155 LEU A C 1
ATOM 1157 O O . LEU A 1 155 ? 12.48100 17.18800 36.02500 1.000 41.79000 155 LEU A O 1
ATOM 1163 N N . ALA B 1 8 ? 4.76200 7.89700 31.49900 1.000 14.23000 8 ALA B N 1
ATOM 1164 C CA . ALA B 1 8 ? 3.78900 8.37800 30.48400 1.000 14.49000 8 ALA B CA 1
ATOM 1165 C C . ALA B 1 8 ? 4.51200 9.00200 29.29300 1.000 12.84000 8 ALA B C 1
ATOM 1166 O O . ALA B 1 8 ? 4.88200 10.13700 29.35800 1.000 11.31000 8 ALA B O 1
ATOM 1168 N N . ALA B 1 9 ? 4.68900 8.22900 28.24400 1.000 12.25000 9 ALA B N 1
ATOM 1169 C CA . ALA B 1 9 ? 5.44900 8.69200 27.08200 1.000 12.65000 9 ALA B CA 1
ATOM 1170 C C . ALA B 1 9 ? 5.07300 7.86400 25.87300 1.000 12.43000 9 ALA B C 1
ATOM 1171 O O . ALA B 1 9 ? 4.81500 6.72900 26.02400 1.000 13.01000 9 ALA B O 1
ATOM 1173 N N . ILE B 1 10 ? 5.08000 8.46600 24.70600 1.000 11.80000 10 ILE B N 1
ATOM 1174 C CA . ILE B 1 10 ? 4.77500 7.66200 23.50500 1.000 12.24000 10 ILE B CA 1
ATOM 1175 C C . ILE B 1 10 ? 5.68700 8.10600 22.36300 1.000 12.04000 10 ILE B C 1
ATOM 1176 O O . ILE B 1 10 ? 5.89700 9.26800 22.21300 1.000 12.00000 10 ILE B O 1
ATOM 1181 N N . HIS B 1 11 ? 6.28000 7.16100 21.64800 1.000 12.23000 11 HIS B N 1
ATOM 1182 C CA . HIS B 1 11 ? 7.10100 7.50100 20.46600 1.000 12.38000 11 HIS B CA 1
ATOM 1183 C C . HIS B 1 11 ? 6.59000 6.71400 19.27000 1.000 13.06000 11 HIS B C 1
ATOM 1184 O O . HIS B 1 11 ? 6.62800 5.53300 19.33200 1.000 14.00000 11 HIS B O 1
ATOM 1191 N N . LEU B 1 12 ? 6.16100 7.39800 18.22300 1.000 13.46000 12 LEU B N 1
ATOM 1192 C CA . LEU B 1 12 ? 5.62500 6.73400 17.01100 1.000 14.21000 12 LEU B CA 1
ATOM 1193 C C . LEU B 1 12 ? 6.53900 7.00700 15.82600 1.000 14.51000 12 LEU B C 1
ATOM 1194 O O . LEU B 1 12 ? 7.12100 8.03600 15.76800 1.000 14.21000 12 LEU B O 1
ATOM 1199 N N . THR B 1 13 ? 6.65800 6.03700 14.94300 1.000 15.94000 13 THR B N 1
ATOM 1200 C CA . THR B 1 13 ? 7.40400 6.18300 13.67700 1.000 17.11000 13 THR B CA 1
ATOM 1201 C C . THR B 1 13 ? 6.36100 6.30100 12.57300 1.000 18.28000 13 THR B C 1
ATOM 1202 O O . THR B 1 13 ? 5.31700 5.72400 12.69300 1.000 17.43000 13 THR B O 1
ATOM 1206 N N . GLY B 1 14 ? 6.64900 7.05000 11.53600 1.000 20.37000 14 GLY B N 1
ATOM 1207 C CA . GLY B 1 14 ? 5.62700 7.17100 10.50100 1.000 22.38000 14 GLY B CA 1
ATOM 1208 C C . GLY B 1 14 ? 6.18900 7.01900 9.12200 1.000 24.16000 14 GLY B C 1
ATOM 1209 O O . GLY B 1 14 ? 7.32600 7.32100 8.90700 1.000 27.74000 14 GLY B O 1
ATOM 1210 N N . GLY B 1 15 ? 5.37400 6.48800 8.24100 1.000 26.22000 15 GLY B N 1
ATOM 1211 C CA . GLY B 1 15 ? 5.71800 6.31900 6.83200 1.000 25.50000 15 GLY B CA 1
ATOM 1212 C C . GLY B 1 15 ? 4.51900 6.63200 5.98300 1.000 26.27000 15 GLY B C 1
ATOM 1213 O O . GLY B 1 15 ? 3.41900 6.62200 6.49200 1.000 25.82000 15 GLY B O 1
ATOM 1214 N N . TYR B 1 16 ? 4.76100 6.94900 4.72600 1.000 28.99000 16 TYR B N 1
ATOM 1215 C CA . TYR B 1 16 ? 3.65200 7.19800 3.79200 1.000 32.97000 16 TYR B CA 1
ATOM 1216 C C . TYR B 1 16 ? 2.94800 5.87500 3.51700 1.000 34.73000 16 TYR B C 1
ATOM 1217 O O . TYR B 1 16 ? 3.59800 4.86600 3.33700 1.000 31.16000 16 TYR B O 1
ATOM 1226 N N . ASN B 1 17 ? 1.62700 5.90600 3.53600 1.000 41.33000 17 ASN B N 1
ATOM 1227 C CA . ASN B 1 17 ? 0.81500 4.70700 3.24800 1.000 47.10000 17 ASN B CA 1
ATOM 1228 C C . ASN B 1 17 ? 0.22200 4.88000 1.85100 1.000 53.95000 17 ASN B C 1
ATOM 1229 O O . ASN B 1 17 ? -0.71000 5.67200 1.70000 1.000 56.49000 17 ASN B O 1
ATOM 1234 N N . SER B 1 18 ? 0.76600 4.16500 0.87000 1.000 62.32000 18 SER B N 1
ATOM 1235 C CA . SER B 1 18 ? 0.32400 4.28000 -0.54300 1.000 67.37000 18 SER B CA 1
ATOM 1236 C C . SER B 1 18 ? -1.16000 3.94200 -0.67800 1.000 69.77000 18 SER B C 1
ATOM 1237 O O . SER B 1 18 ? -1.81900 4.53100 -1.52600 1.000 86.70000 18 SER B O 1
ATOM 1240 N N . GLU B 1 19 ? -1.65200 3.03900 0.15600 1.000 65.92000 19 GLU B N 1
ATOM 1241 C CA . GLU B 1 19 ? -3.07200 2.64800 0.10200 1.000 64.56000 19 GLU B CA 1
ATOM 1242 C C . GLU B 1 19 ? -3.94400 3.75600 0.70200 1.000 62.15000 19 GLU B C 1
ATOM 1243 O O . GLU B 1 19 ? -4.75600 4.30100 -0.02900 1.000 68.03000 19 GLU B O 1
ATOM 1249 N N . SER B 1 20 ? -3.76100 4.10000 1.97200 1.000 55.69000 20 SER B N 1
ATOM 1250 C CA . SER B 1 20 ? -4.64900 5.12200 2.57700 1.000 52.46000 20 SER B CA 1
ATOM 1251 C C . SER B 1 20 ? -4.23800 6.52600 2.16400 1.000 51.25000 20 SER B C 1
ATOM 1252 O O . SER B 1 20 ? -5.06000 7.40900 2.32900 1.000 44.97000 20 SER B O 1
ATOM 1255 N N . LYS B 1 21 ? -3.01000 6.67500 1.67400 1.000 58.41000 21 LYS B N 1
ATOM 1256 C CA . LYS B 1 21 ? -2.43400 7.97400 1.24000 1.000 65.03000 21 LYS B CA 1
ATOM 1257 C C . LYS B 1 21 ? -2.38300 8.91100 2.44000 1.000 57.72000 21 LYS B C 1
ATOM 1258 O O . LYS B 1 21 ? -2.91500 10.00700 2.37100 1.000 57.32000 21 LYS B O 1
ATOM 1264 N N . THR B 1 22 ? -1.77700 8.44100 3.52000 1.000 54.24000 22 THR B N 1
ATOM 1265 C CA . THR B 1 22 ? -1.63600 9.23600 4.76000 1.000 51.67000 22 THR B CA 1
ATOM 1266 C C . THR B 1 22 ? -0.25800 8.99100 5.36700 1.000 43.12000 22 THR B C 1
ATOM 1267 O O . THR B 1 22 ? 0.40800 8.06600 4.93700 1.000 40.99000 22 THR B O 1
ATOM 1271 N N . LEU B 1 23 ? 0.16800 9.86400 6.27300 1.000 37.44000 23 LEU B N 1
ATOM 1272 C CA . LEU B 1 23 ? 1.40200 9.62700 7.06000 1.000 32.92000 23 LEU B CA 1
ATOM 1273 C C . LEU B 1 23 ? 0.93600 8.70500 8.19000 1.000 27.88000 23 LEU B C 1
ATOM 1274 O O . LEU B 1 23 ? 0.26100 9.16100 9.08000 1.000 25.26000 23 LEU B O 1
ATOM 1279 N N . ASP B 1 24 ? 1.26200 7.43100 8.06500 1.000 26.24000 24 ASP B N 1
ATOM 1280 C CA . ASP B 1 24 ? 0.75300 6.39200 8.98200 1.000 26.23000 24 ASP B CA 1
ATOM 1281 C C . ASP B 1 24 ? 1.67500 6.18600 10.17600 1.000 25.28000 24 ASP B C 1
ATOM 1282 O O . ASP B 1 24 ? 2.63700 5.45000 10.04300 1.000 28.87000 24 ASP B O 1
ATOM 1287 N N . TRP B 1 25 ? 1.31900 6.78700 11.29800 1.000 23.61000 25 TRP B N 1
ATOM 1288 C CA . TRP B 1 25 ? 2.07200 6.63000 12.55700 1.000 22.98000 25 TRP B CA 1
ATOM 1289 C C . TRP B 1 25 ? 1.76800 5.24700 13.12300 1.000 23.12000 25 TRP B C 1
ATOM 1290 O O . TRP B 1 25 ? 0.62300 4.88100 13.14900 1.000 21.90000 25 TRP B O 1
ATOM 1301 N N . ARG B 1 26 ? 2.80100 4.52200 13.52500 1.000 24.56000 26 ARG B N 1
ATOM 1302 C CA . ARG B 1 26 ? 2.60800 3.18400 14.11000 1.000 26.17000 26 ARG B CA 1
ATOM 1303 C C . ARG B 1 26 ? 3.30200 3.13700 15.45400 1.000 24.35000 26 ARG B C 1
ATOM 1304 O O . ARG B 1 26 ? 4.24000 3.85700 15.62700 1.000 24.56000 26 ARG B O 1
ATOM 1312 N N . ASP B 1 27 ? 2.83800 2.27600 16.34300 1.000 23.00000 27 ASP B N 1
ATOM 1313 C CA . ASP B 1 27 ? 3.52500 2.15100 17.64500 1.000 24.66000 27 ASP B CA 1
ATOM 1314 C C . ASP B 1 27 ? 4.16300 0.77200 17.73700 1.000 22.36000 27 ASP B C 1
ATOM 1315 O O . ASP B 1 27 ? 4.64100 0.44600 18.79700 1.000 22.61000 27 ASP B O 1
ATOM 1320 N N . ASP B 1 28 ? 4.24500 0.06800 16.61900 1.000 21.27000 28 ASP B N 1
ATOM 1321 C CA . ASP B 1 28 ? 4.69500 -1.33900 16.62200 1.000 21.98000 28 ASP B CA 1
ATOM 1322 C C . ASP B 1 28 ? 5.91700 -1.58700 15.74400 1.000 23.31000 28 ASP B C 1
ATOM 1323 O O . ASP B 1 28 ? 6.19800 -2.73500 15.49900 1.000 23.41000 28 ASP B O 1
ATOM 1328 N N . GLN B 1 29 ? 6.61000 -0.55300 15.29600 1.000 26.01000 29 GLN B N 1
ATOM 1329 C CA . GLN B 1 29 ? 7.79700 -0.76400 14.43600 1.000 29.28000 29 GLN B CA 1
ATOM 1330 C C . GLN B 1 29 ? 8.96600 0.05100 14.95900 1.000 34.11000 29 GLN B C 1
ATOM 1331 O O . GLN B 1 29 ? 8.72900 0.92700 15.75400 1.000 40.25000 29 GLN B O 1
ATOM 1337 N N . ASP B 1 30 ? 10.17600 -0.25300 14.51900 1.000 38.01000 30 ASP B N 1
ATOM 1338 C CA . ASP B 1 30 ? 11.39000 0.50400 14.90700 1.000 38.71000 30 ASP B CA 1
ATOM 1339 C C . ASP B 1 30 ? 11.46200 0.66300 16.41600 1.000 35.63000 30 ASP B C 1
ATOM 1340 O O . ASP B 1 30 ? 11.32700 -0.30700 17.11100 1.000 33.19000 30 ASP B O 1
ATOM 1345 N N . GLN B 1 31 ? 11.62000 1.89400 16.87700 1.000 36.43000 31 GLN B N 1
ATOM 1346 C CA . GLN B 1 31 ? 11.75700 2.24400 18.30600 1.000 42.12000 31 GLN B CA 1
ATOM 1347 C C . GLN B 1 31 ? 10.44800 2.78700 18.86600 1.000 36.09000 31 GLN B C 1
ATOM 1348 O O . GLN B 1 31 ? 10.49900 3.55900 19.80100 1.000 35.85000 31 GLN B O 1
ATOM 1354 N N . ALA B 1 32 ? 9.32200 2.40700 18.28300 1.000 28.73000 32 ALA B N 1
ATOM 1355 C CA . ALA B 1 32 ? 8.01400 2.90500 18.74900 1.000 25.87000 32 ALA B CA 1
ATOM 1356 C C . ALA B 1 32 ? 7.61900 2.24300 20.06900 1.000 22.13000 32 ALA B C 1
ATOM 1357 O O . ALA B 1 32 ? 7.91500 1.11500 20.26500 1.000 22.53000 32 ALA B O 1
ATOM 1359 N N . PHE B 1 33 ? 6.96100 2.98000 20.93700 1.000 19.80000 33 PHE B N 1
ATOM 1360 C CA . PHE B 1 33 ? 6.54000 2.45300 22.24600 1.000 19.33000 33 PHE B CA 1
ATOM 1361 C C . PHE B 1 33 ? 5.41100 3.32700 22.78900 1.000 18.35000 33 PHE B C 1
ATOM 1362 O O . PHE B 1 33 ? 5.31100 4.45100 22.42200 1.000 17.54000 33 PHE B O 1
ATOM 1370 N N . SER B 1 34 ? 4.55200 2.74100 23.60800 1.000 18.42000 34 SER B N 1
ATOM 1371 C CA . SER B 1 34 ? 3.44800 3.45000 24.28700 1.000 18.05000 34 SER B CA 1
ATOM 1372 C C . SER B 1 34 ? 3.53000 3.10600 25.76300 1.000 16.40000 34 SER B C 1
ATOM 1373 O O . SER B 1 34 ? 3.67500 1.99300 26.05400 1.000 14.92000 34 SER B O 1
ATOM 1376 N N . SER B 1 35 ? 3.41000 4.07900 26.64000 1.000 17.17000 35 SER B N 1
ATOM 1377 C CA . SER B 1 35 ? 3.50000 3.76500 28.07500 1.000 19.37000 35 SER B CA 1
ATOM 1378 C C . SER B 1 35 ? 2.68800 4.76700 28.89400 1.000 20.13000 35 SER B C 1
ATOM 1379 O O . SER B 1 35 ? 2.41100 5.82400 28.38300 1.000 19.23000 35 SER B O 1
ATOM 1382 N N . GLY B 1 36 ? 2.22900 4.33700 30.07000 1.000 20.08000 36 GLY B N 1
ATOM 1383 C CA . GLY B 1 36 ? 1.49800 5.13500 31.06700 1.000 18.39000 36 GLY B CA 1
ATOM 1384 C C . GLY B 1 36 ? 0.17600 5.71300 30.62600 1.000 17.40000 36 GLY B C 1
ATOM 1385 O O . GLY B 1 36 ? -0.21100 6.69500 31.17900 1.000 19.09000 36 GLY B O 1
ATOM 1386 N N . GLY B 1 37 ? -0.49600 5.14100 29.64700 1.000 17.15000 37 GLY B N 1
ATOM 1387 C CA . GLY B 1 37 ? -1.79300 5.73000 29.29400 1.000 16.54000 37 GLY B CA 1
ATOM 1388 C C . GLY B 1 37 ? -1.83600 6.39700 27.94500 1.000 15.98000 37 GLY B C 1
ATOM 1389 O O . GLY B 1 37 ? -2.89100 6.46600 27.43600 1.000 17.47000 37 GLY B O 1
ATOM 1390 N N . LEU B 1 38 ? -0.73800 6.92900 27.44200 1.000 15.25000 38 LEU B N 1
ATOM 1391 C CA . LEU B 1 38 ? -0.68400 7.56500 26.10800 1.000 15.91000 38 LEU B CA 1
ATOM 1392 C C . LEU B 1 38 ? -0.83100 6.45000 25.06600 1.000 17.42000 38 LEU B C 1
ATOM 1393 O O . LEU B 1 38 ? -0.15000 5.46000 25.20400 1.000 17.13000 38 LEU B O 1
ATOM 1398 N N . LYS B 1 39 ? -1.71000 6.61900 24.08600 1.000 18.47000 39 LYS B N 1
ATOM 1399 C CA . LYS B 1 39 ? -1.88900 5.57000 23.06400 1.000 19.80000 39 LYS B CA 1
ATOM 1400 C C . LYS B 1 39 ? -2.26800 6.18000 21.72300 1.000 19.74000 39 LYS B C 1
ATOM 1401 O O . LYS B 1 39 ? -2.76800 7.26500 21.68500 1.000 19.06000 39 LYS B O 1
ATOM 1407 N N . LEU B 1 40 ? -1.99300 5.42300 20.68200 1.000 19.48000 40 LEU B N 1
ATOM 1408 C CA . LEU B 1 40 ? -2.28300 5.74500 19.28300 1.000 20.14000 40 LEU B CA 1
ATOM 1409 C C . LEU B 1 40 ? -3.61200 5.10300 18.92300 1.000 21.79000 40 LEU B C 1
ATOM 1410 O O . LEU B 1 40 ? -3.72800 3.91700 19.04200 1.000 24.97000 40 LEU B O 1
ATOM 1415 N N . VAL B 1 41 ? -4.53300 5.91400 18.42300 1.000 24.00000 41 VAL B N 1
ATOM 1416 C CA . VAL B 1 41 ? -5.88700 5.48800 17.99100 1.000 24.74000 41 VAL B CA 1
ATOM 1417 C C . VAL B 1 41 ? -6.19400 6.23600 16.70400 1.000 26.91000 41 VAL B C 1
ATOM 1418 O O . VAL B 1 41 ? -6.35100 7.42700 16.76700 1.000 24.86000 41 VAL B O 1
ATOM 1422 N N . ASN B 1 42 ? -6.17200 5.52900 15.58200 1.000 31.90000 42 ASN B N 1
ATOM 1423 C CA . ASN B 1 42 ? -6.51600 6.06800 14.24200 1.000 36.84000 42 ASN B CA 1
ATOM 1424 C C . ASN B 1 42 ? -5.71900 7.31900 13.88500 1.000 41.13000 42 ASN B C 1
ATOM 1425 O O . ASN B 1 42 ? -6.33700 8.32500 13.58100 1.000 53.61000 42 ASN B O 1
ATOM 1430 N N . ARG B 1 43 ? -4.39800 7.21700 13.94300 1.000 34.77000 43 ARG B N 1
ATOM 1431 C CA . ARG B 1 43 ? -3.40600 8.26100 13.59000 1.000 33.63000 43 ARG B CA 1
ATOM 1432 C C . ARG B 1 43 ? -3.35300 9.42700 14.58100 1.000 29.37000 43 ARG B C 1
ATOM 1433 O O . ARG B 1 43 ? -2.68300 10.38400 14.28200 1.000 26.43000 43 ARG B O 1
ATOM 1441 N N . GLU B 1 44 ? -3.98000 9.30700 15.73900 1.000 25.42000 44 GLU B N 1
ATOM 1442 C CA . GLU B 1 44 ? -3.94400 10.39900 16.72200 1.000 22.10000 44 GLU B CA 1
ATOM 1443 C C . GLU B 1 44 ? -3.44900 9.87300 18.05500 1.000 19.84000 44 GLU B C 1
ATOM 1444 O O . GLU B 1 44 ? -3.65600 8.74100 18.32500 1.000 20.71000 44 GLU B O 1
ATOM 1450 N N . ILE B 1 45 ? -2.74000 10.70700 18.78900 1.000 17.39000 45 ILE B N 1
ATOM 1451 C CA . ILE B 1 45 ? -2.28000 10.32700 20.14400 1.000 16.61000 45 ILE B CA 1
ATOM 1452 C C . ILE B 1 45 ? -3.37100 10.79200 21.09700 1.000 16.70000 45 ILE B C 1
ATOM 1453 O O . ILE B 1 45 ? -3.71600 11.91900 21.05800 1.000 17.77000 45 ILE B O 1
ATOM 1458 N N . ILE B 1 46 ? -3.89200 9.89300 21.90400 1.000 16.33000 46 ILE B N 1
ATOM 1459 C CA . ILE B 1 46 ? -4.98800 10.24800 22.82700 1.000 16.59000 46 ILE B CA 1
ATOM 1460 C C . ILE B 1 46 ? -4.38000 10.64800 24.16100 1.000 17.74000 46 ILE B C 1
ATOM 1461 O O . ILE B 1 46 ? -3.59300 9.89500 24.67000 1.000 18.84000 46 ILE B O 1
ATOM 1466 N N . ILE B 1 47 ? -4.75400 11.80200 24.69300 1.000 18.86000 47 ILE B N 1
ATOM 1467 C CA . ILE B 1 47 ? -4.20200 12.25700 25.99400 1.000 20.28000 47 ILE B CA 1
ATOM 1468 C C . ILE B 1 47 ? -5.01200 11.60800 27.11500 1.000 19.51000 47 ILE B C 1
ATOM 1469 O O . ILE B 1 47 ? -6.19100 11.79700 27.13100 1.000 20.68000 47 ILE B O 1
ATOM 1474 N N . PRO B 1 48 ? -4.42100 10.74700 28.09800 1.000 20.25000 48 PRO B N 1
ATOM 1475 C CA . PRO B 1 48 ? -4.93000 9.85500 29.41900 1.000 21.83000 48 PRO B CA 1
ATOM 1476 C C . PRO B 1 48 ? -5.48600 10.84500 30.44200 1.000 24.22000 48 PRO B C 1
ATOM 1477 O O . PRO B 1 48 ? -6.51100 10.63300 30.92900 1.000 26.83000 48 PRO B O 1
ATOM 1481 N N . ASP B 1 49 ? -4.77500 11.93300 30.71300 1.000 27.89000 49 ASP B N 1
ATOM 1482 C CA . ASP B 1 49 ? -5.16100 12.84900 31.81100 1.000 29.09000 49 ASP B CA 1
ATOM 1483 C C . ASP B 1 49 ? -4.87400 14.30100 31.48100 1.000 28.70000 49 ASP B C 1
ATOM 1484 O O . ASP B 1 49 ? -4.17000 14.55300 30.55500 1.000 28.56000 49 ASP B O 1
ATOM 1489 N N . ASP B 1 50 ? -5.39100 15.19900 32.30600 1.000 27.95000 50 ASP B N 1
ATOM 1490 C CA . ASP B 1 50 ? -5.13300 16.65000 32.20900 1.000 26.41000 50 ASP B CA 1
ATOM 1491 C C . ASP B 1 50 ? -3.70100 16.86800 32.67000 1.000 23.22000 50 ASP B C 1
ATOM 1492 O O . ASP B 1 50 ? -3.27800 16.17000 33.55000 1.000 22.66000 50 ASP B O 1
ATOM 1497 N N . GLY B 1 51 ? -2.99200 17.82100 32.09600 1.000 22.15000 51 GLY B N 1
ATOM 1498 C CA . GLY B 1 51 ? -1.61200 18.02200 32.53900 1.000 20.08000 51 GLY B CA 1
ATOM 1499 C C . GLY B 1 51 ? -0.74100 18.61100 31.47300 1.000 19.27000 51 GLY B C 1
ATOM 1500 O O . GLY B 1 51 ? -1.23500 18.89000 30.40600 1.000 19.24000 51 GLY B O 1
ATOM 1501 N N . ILE B 1 52 ? 0.53100 18.78200 31.79100 1.000 18.48000 52 ILE B N 1
ATOM 1502 C CA . ILE B 1 52 ? 1.46300 19.39400 30.81300 1.000 17.27000 52 ILE B CA 1
ATOM 1503 C C . ILE B 1 52 ? 2.22800 18.31400 30.06400 1.000 15.67000 52 ILE B C 1
ATOM 1504 O O . ILE B 1 52 ? 2.73600 17.42900 30.66100 1.000 15.74000 52 ILE B O 1
ATOM 1509 N N . TYR B 1 53 ? 2.27500 18.43700 28.75700 1.000 15.43000 53 TYR B N 1
ATOM 1510 C CA . TYR B 1 53 ? 2.97900 17.43100 27.94600 1.000 15.25000 53 TYR B CA 1
ATOM 1511 C C . TYR B 1 53 ? 3.92500 18.09300 26.95100 1.000 14.13000 53 TYR B C 1
ATOM 1512 O O . TYR B 1 53 ? 3.62300 19.11100 26.40000 1.000 13.98000 53 TYR B O 1
ATOM 1521 N N . PHE B 1 54 ? 5.07300 17.46700 26.76800 1.000 13.24000 54 PHE B N 1
ATOM 1522 C CA . PHE B 1 54 ? 6.01300 17.88900 25.71900 1.000 12.96000 54 PHE B CA 1
ATOM 1523 C C . PHE B 1 54 ? 5.60800 17.13500 24.46200 1.000 11.72000 54 PHE B C 1
ATOM 1524 O O . PHE B 1 54 ? 5.45300 15.97400 24.52800 1.000 11.46000 54 PHE B O 1
ATOM 1532 N N . VAL B 1 55 ? 5.44000 17.84500 23.36300 1.000 11.04000 55 VAL B N 1
ATOM 1533 C CA . VAL B 1 55 ? 5.01300 17.25800 22.07100 1.000 10.88000 55 VAL B CA 1
ATOM 1534 C C . VAL B 1 55 ? 6.12300 17.52100 21.06400 1.000 11.04000 55 VAL B C 1
ATOM 1535 O O . VAL B 1 55 ? 6.62000 18.56900 21.05500 1.000 10.91000 55 VAL B O 1
ATOM 1539 N N . TYR B 1 56 ? 6.44400 16.54800 20.23700 1.000 12.01000 56 TYR B N 1
ATOM 1540 C CA . TYR B 1 56 ? 7.50100 16.68700 19.21100 1.000 12.68000 56 TYR B CA 1
ATOM 1541 C C . TYR B 1 56 ? 7.17300 15.86100 17.96100 1.000 12.89000 56 TYR B C 1
ATOM 1542 O O . TYR B 1 56 ? 6.43800 14.92300 18.03400 1.000 12.49000 56 TYR B O 1
ATOM 1551 N N . SER B 1 57 ? 7.75300 16.24100 16.83200 1.000 14.01000 57 SER B N 1
ATOM 1552 C CA . SER B 1 57 ? 7.56200 15.50300 15.56300 1.000 15.77000 57 SER B CA 1
ATOM 1553 C C . SER B 1 57 ? 8.67400 15.81800 14.56500 1.000 16.79000 57 SER B C 1
ATOM 1554 O O . SER B 1 57 ? 9.07900 16.91900 14.48700 1.000 17.53000 57 SER B O 1
ATOM 1557 N N . GLN B 1 58 ? 9.16300 14.81700 13.85600 1.000 18.38000 58 GLN B N 1
ATOM 1558 C CA . GLN B 1 58 ? 10.13200 15.07000 12.77400 1.000 19.65000 58 GLN B CA 1
ATOM 1559 C C . GLN B 1 58 ? 9.59700 14.45500 11.48100 1.000 21.60000 58 GLN B C 1
ATOM 1560 O O . GLN B 1 58 ? 9.06300 13.39600 11.53800 1.000 22.00000 58 GLN B O 1
ATOM 1566 N N . VAL B 1 59 ? 9.70000 15.17400 10.37800 1.000 22.70000 59 VAL B N 1
ATOM 1567 C CA . VAL B 1 59 ? 9.27900 14.59000 9.08700 1.000 24.19000 59 VAL B CA 1
ATOM 1568 C C . VAL B 1 59 ? 10.47400 14.67100 8.15100 1.000 25.84000 59 VAL B C 1
ATOM 1569 O O . VAL B 1 59 ? 11.04400 15.72400 8.05200 1.000 26.54000 59 VAL B O 1
ATOM 1573 N N . SER B 1 60 ? 10.83300 13.55900 7.53100 1.000 26.74000 60 SER B N 1
ATOM 1574 C CA . SER B 1 60 ? 11.98600 13.53000 6.60400 1.000 29.67000 60 SER B CA 1
ATOM 1575 C C . SER B 1 60 ? 11.49300 13.35200 5.17000 1.000 31.01000 60 SER B C 1
ATOM 1576 O O . SER B 1 60 ? 10.76900 12.40100 4.91800 1.000 29.33000 60 SER B O 1
ATOM 1579 N N . LEU B 1 61 ? 11.94200 14.21500 4.26600 1.000 33.24000 61 LEU B N 1
ATOM 1580 C CA . LEU B 1 61 ? 11.48600 14.14600 2.85900 1.000 35.45000 61 LEU B CA 1
ATOM 1581 C C . LEU B 1 61 ? 12.65400 13.99400 1.89300 1.000 35.94000 61 LEU B C 1
ATOM 1582 O O . LEU B 1 61 ? 13.70800 14.52600 2.17000 1.000 31.76000 61 LEU B O 1
ATOM 1587 N N . HIS B 1 62 ? 12.46100 13.24200 0.81500 1.000 42.58000 62 HIS B N 1
ATOM 1588 C CA . HIS B 1 62 ? 13.42000 13.23600 -0.32200 1.000 48.94000 62 HIS B CA 1
ATOM 1589 C C . HIS B 1 62 ? 12.61100 13.70600 -1.52000 1.000 47.32000 62 HIS B C 1
ATOM 1590 O O . HIS B 1 62 ? 11.86500 12.90900 -2.04500 1.000 47.00000 62 HIS B O 1
ATOM 1597 N N . ILE B 1 63 ? 12.75000 14.97200 -1.88800 1.000 49.16000 63 ILE B N 1
ATOM 1598 C CA . ILE B 1 63 ? 11.92300 15.53000 -2.99100 1.000 56.09000 63 ILE B CA 1
ATOM 1599 C C . ILE B 1 63 ? 12.58200 15.36300 -4.35900 1.000 56.94000 63 ILE B C 1
ATOM 1600 O O . ILE B 1 63 ? 13.78600 15.55400 -4.46800 1.000 56.91000 63 ILE B O 1
ATOM 1605 N N . SER B 1 64 ? 11.75500 14.96200 -5.32300 1.000 59.18000 64 SER B N 1
ATOM 1606 C CA . SER B 1 64 ? 12.09100 14.79600 -6.75500 1.000 69.94000 64 SER B CA 1
ATOM 1607 C C . SER B 1 64 ? 12.54000 16.15100 -7.30700 1.000 71.50000 64 SER B C 1
ATOM 1608 O O . SER B 1 64 ? 13.61400 16.19600 -7.96500 1.000 67.11000 64 SER B O 1
ATOM 1611 N N . CYS B 1 65 ? 11.67900 17.14400 -7.06100 1.000 66.82000 65 CYS B N 1
ATOM 1612 C CA . CYS B 1 65 ? 11.76100 18.59900 -7.34300 1.000 74.79000 65 CYS B CA 1
ATOM 1613 C C . CYS B 1 65 ? 11.31300 18.94800 -8.74600 1.000 90.48000 65 CYS B C 1
ATOM 1614 O O . CYS B 1 65 ? 10.43700 19.81000 -8.86900 1.000 104.16000 65 CYS B O 1
ATOM 1617 N N . THR B 1 66 ? 11.90500 18.33300 -9.76800 1.000 100.20000 66 THR B N 1
ATOM 1618 C CA . THR B 1 66 ? 11.49600 18.55000 -11.17900 1.000 107.95000 66 THR B CA 1
ATOM 1619 C C . THR B 1 66 ? 11.57200 20.03900 -11.55700 1.000 125.43000 66 THR B C 1
ATOM 1620 O O . THR B 1 66 ? 12.51500 20.72700 -11.12300 1.000 128.30000 66 THR B O 1
ATOM 1624 N N . SER B 1 67 ? 10.71400 20.43900 -12.51500 1.000 143.82000 67 SER B N 1
ATOM 1625 C CA . SER B 1 67 ? 10.57600 21.79500 -13.13900 1.000 149.19000 67 SER B CA 1
ATOM 1626 C C . SER B 1 67 ? 9.08000 22.12800 -13.19800 1.000 147.47000 67 SER B C 1
ATOM 1627 O O . SER B 1 67 ? 8.66800 23.26900 -12.89800 1.000 138.10000 67 SER B O 1
ATOM 1630 N N . GLU B 1 68 ? 8.39500 21.03400 -13.55200 1.000 145.81000 68 GLU B N 1
ATOM 1631 C CA . GLU B 1 68 ? 6.95000 20.79500 -13.76100 1.000 143.86000 68 GLU B CA 1
ATOM 1632 C C . GLU B 1 68 ? 6.26400 20.58700 -12.40900 1.000 135.90000 68 GLU B C 1
ATOM 1633 O O . GLU B 1 68 ? 5.08300 20.88700 -12.31800 1.000 126.27000 68 GLU B O 1
ATOM 1639 N N . LEU B 1 69 ? 6.95200 20.07500 -11.38200 1.000 134.34000 69 LEU B N 1
ATOM 1640 C CA . LEU B 1 69 ? 6.29700 19.98300 -10.03900 1.000 129.85000 69 LEU B CA 1
ATOM 1641 C C . LEU B 1 69 ? 6.68200 21.24100 -9.25700 1.000 127.90000 69 LEU B C 1
ATOM 1642 O O . LEU B 1 69 ? 6.15200 21.48100 -8.17100 1.000 119.62000 69 LEU B O 1
ATOM 1647 N N . THR B 1 70 ? 7.55000 22.04000 -9.87300 1.000 133.48000 70 THR B N 1
ATOM 1648 C CA . THR B 1 70 ? 8.06600 23.30500 -9.29300 1.000 141.51000 70 THR B CA 1
ATOM 1649 C C . THR B 1 70 ? 7.25100 24.46400 -9.86400 1.000 143.88000 70 THR B C 1
ATOM 1650 O O . THR B 1 70 ? 6.10300 24.20800 -10.26200 1.000 153.75000 70 THR B O 1
ATOM 1654 N N . GLU B 1 71 ? 7.86300 25.64000 -9.98500 1.000 137.20000 71 GLU B N 1
ATOM 1655 C CA . GLU B 1 71 ? 7.17000 26.85800 -10.46800 1.000 134.21000 71 GLU B CA 1
ATOM 1656 C C . GLU B 1 71 ? 5.97100 27.08600 -9.54500 1.000 134.62000 71 GLU B C 1
ATOM 1657 O O . GLU B 1 71 ? 6.08800 28.01400 -8.70900 1.000 142.91000 71 GLU B O 1
ATOM 1663 N N . GLU B 1 72 ? 4.87400 26.35100 -9.73800 1.000 117.78000 72 GLU B N 1
ATOM 1664 C CA . GLU B 1 72 ? 3.76700 26.43200 -8.76000 1.000 112.76000 72 GLU B CA 1
ATOM 1665 C C . GLU B 1 72 ? 4.40800 26.13700 -7.39800 1.000 105.03000 72 GLU B C 1
ATOM 1666 O O . GLU B 1 72 ? 4.64500 24.96900 -7.09900 1.000 98.51000 72 GLU B O 1
ATOM 1672 N N . GLN B 1 73 ? 4.62800 27.18400 -6.60600 1.000 98.18000 73 GLN B N 1
ATOM 1673 C CA . GLN B 1 73 ? 5.32000 27.19000 -5.29000 1.000 91.41000 73 GLN B CA 1
ATOM 1674 C C . GLN B 1 73 ? 4.69700 26.23900 -4.26500 1.000 83.72000 73 GLN B C 1
ATOM 1675 O O . GLN B 1 73 ? 3.66700 26.59700 -3.70100 1.000 74.33000 73 GLN B O 1
ATOM 1681 N N . VAL B 1 74 ? 5.35500 25.12000 -3.97100 1.000 75.17000 74 VAL B N 1
ATOM 1682 C CA . VAL B 1 74 ? 4.82700 24.17500 -2.95100 1.000 65.50000 74 VAL B CA 1
ATOM 1683 C C . VAL B 1 74 ? 5.74000 24.30700 -1.73400 1.000 57.17000 74 VAL B C 1
ATOM 1684 O O . VAL B 1 74 ? 6.91900 24.52300 -1.92300 1.000 57.59000 74 VAL B O 1
ATOM 1688 N N . LEU B 1 75 ? 5.21300 24.25400 -0.52300 1.000 50.91000 75 LEU B N 1
ATOM 1689 C CA . LEU B 1 75 ? 6.11800 24.46400 0.62800 1.000 49.73000 75 LEU B CA 1
ATOM 1690 C C . LEU B 1 75 ? 6.14900 23.24400 1.53700 1.000 44.14000 75 LEU B C 1
ATOM 1691 O O . LEU B 1 75 ? 5.18800 22.52700 1.55600 1.000 40.17000 75 LEU B O 1
ATOM 1696 N N . MET B 1 76 ? 7.23800 23.06600 2.26400 1.000 40.11000 76 MET B N 1
ATOM 1697 C CA . MET B 1 76 ? 7.27500 21.97700 3.26100 1.000 40.62000 76 MET B CA 1
ATOM 1698 C C . MET B 1 76 ? 6.60100 22.51400 4.52000 1.000 35.34000 76 MET B C 1
ATOM 1699 O O . MET B 1 76 ? 7.08900 23.46800 5.06400 1.000 32.19000 76 MET B O 1
ATOM 1704 N N . SER B 1 77 ? 5.46100 21.94900 4.88300 1.000 33.04000 77 SER B N 1
ATOM 1705 C CA . SER B 1 77 ? 4.73400 22.37200 6.09600 1.000 31.64000 77 SER B CA 1
ATOM 1706 C C . SER B 1 77 ? 4.38500 21.14800 6.95100 1.000 30.21000 77 SER B C 1
ATOM 1707 O O . SER B 1 77 ? 3.89400 20.17700 6.42500 1.000 28.58000 77 SER B O 1
ATOM 1710 N N . HIS B 1 78 ? 4.70200 21.21600 8.23600 1.000 28.11000 78 HIS B N 1
ATOM 1711 C CA . HIS B 1 78 ? 4.41300 20.12500 9.18900 1.000 25.99000 78 HIS B CA 1
ATOM 1712 C C . HIS B 1 78 ? 3.79600 20.73400 10.43900 1.000 25.25000 78 HIS B C 1
ATOM 1713 O O . HIS B 1 78 ? 4.38300 21.62500 10.99100 1.000 23.01000 78 HIS B O 1
ATOM 1720 N N . ALA B 1 79 ? 2.64400 20.23400 10.86500 1.000 26.15000 79 ALA B N 1
ATOM 1721 C CA . ALA B 1 79 ? 1.98400 20.80000 12.05200 1.000 24.46000 79 ALA B CA 1
ATOM 1722 C C . ALA B 1 79 ? 1.45400 19.70200 12.95600 1.000 22.90000 79 ALA B C 1
ATOM 1723 O O . ALA B 1 79 ? 1.34700 18.60300 12.52800 1.000 23.18000 79 ALA B O 1
ATOM 1725 N N . VAL B 1 80 ? 1.17700 20.05400 14.19800 1.000 22.47000 80 VAL B N 1
ATOM 1726 C CA . VAL B 1 80 ? 0.52400 1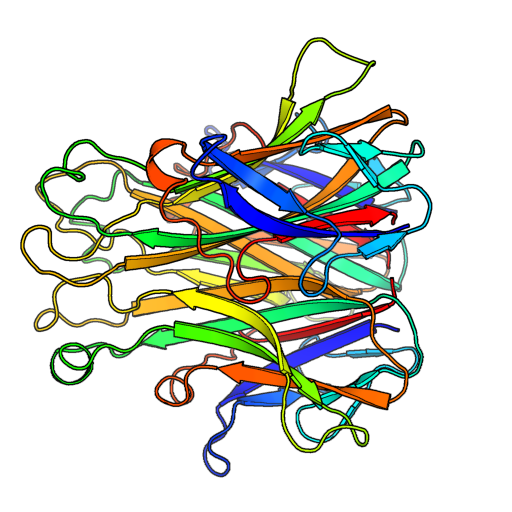9.15000 15.17600 1.000 21.25000 80 VAL B CA 1
ATOM 1727 C C . VAL B 1 80 ? -0.77900 19.85000 15.53200 1.000 22.99000 80 VAL B C 1
ATOM 1728 O O . VAL B 1 80 ? -0.73200 20.97000 15.95700 1.000 22.93000 80 VAL B O 1
ATOM 1732 N N . MET B 1 81 ? -1.89800 19.18500 15.28500 1.000 24.88000 81 MET B N 1
ATOM 1733 C CA . MET B 1 81 ? -3.24000 19.75300 15.52400 1.000 25.41000 81 MET B CA 1
ATOM 1734 C C . MET B 1 81 ? -3.80700 19.14600 16.79600 1.000 25.21000 81 MET B C 1
ATOM 1735 O O . MET B 1 81 ? -3.54000 18.00400 17.04700 1.000 24.91000 81 MET B O 1
ATOM 1740 N N . ARG B 1 82 ? -4.54300 19.93700 17.56000 1.000 23.85000 82 ARG B N 1
ATOM 1741 C CA . ARG B 1 82 ? -5.13300 19.42600 18.80600 1.000 24.80000 82 ARG B CA 1
ATOM 1742 C C . ARG B 1 82 ? -6.64800 19.39400 18.66800 1.000 28.70000 82 ARG B C 1
ATOM 1743 O O . ARG B 1 82 ? -7.21400 20.35200 18.22100 1.000 28.54000 82 ARG B O 1
ATOM 1751 N N . PHE B 1 83 ? -7.22400 18.25600 19.02300 1.000 32.57000 83 PHE B N 1
ATOM 1752 C CA . PHE B 1 83 ? -8.67800 18.04200 19.03500 1.000 33.30000 83 PHE B CA 1
ATOM 1753 C C . PHE B 1 83 ? -9.02900 17.88300 20.50100 1.000 35.93000 83 PHE B C 1
ATOM 1754 O O . PHE B 1 83 ? -8.33500 17.20500 21.19600 1.000 33.33000 83 PHE B O 1
ATOM 1762 N N . SER B 1 84 ? -10.05600 18.57100 20.95400 1.000 39.65000 84 SER B N 1
ATOM 1763 C CA . SER B 1 84 ? -10.39700 18.52400 22.38500 1.000 42.27000 84 SER B CA 1
ATOM 1764 C C . SER B 1 84 ? -11.90700 18.48900 22.52300 1.000 44.47000 84 SER B C 1
ATOM 1765 O O . SER B 1 84 ? -12.56500 18.97200 21.63300 1.000 52.69000 84 SER B O 1
ATOM 1768 N N . GLU B 1 85 ? -12.41500 17.84300 23.56300 1.000 45.99000 85 GLU B N 1
ATOM 1769 C CA . GLU B 1 85 ? -13.86200 17.87700 23.85900 1.000 54.06000 85 GLU B CA 1
ATOM 1770 C C . GLU B 1 85 ? -14.25700 19.26100 24.35900 1.000 52.89000 85 GLU B C 1
ATOM 1771 O O . GLU B 1 85 ? -15.44400 19.49000 24.51100 1.000 55.58000 85 GLU B O 1
ATOM 1777 N N . SER B 1 86 ? -13.27500 20.12800 24.56800 1.000 51.33000 86 SER B N 1
ATOM 1778 C CA . SER B 1 86 ? -13.51500 21.48100 25.12500 1.000 53.30000 86 SER B CA 1
ATOM 1779 C C . SER B 1 86 ? -13.83300 22.50300 24.03500 1.000 49.83000 86 SER B C 1
ATOM 1780 O O . SER B 1 86 ? -14.17900 23.62100 24.39000 1.000 45.01000 86 SER B O 1
ATOM 1783 N N . TYR B 1 87 ? -13.73800 22.09200 22.77500 1.000 48.31000 87 TYR B N 1
ATOM 1784 C CA . TYR B 1 87 ? -14.00300 23.03900 21.67500 1.000 48.83000 87 TYR B CA 1
ATOM 1785 C C . TYR B 1 87 ? -14.38700 22.31100 20.39100 1.000 47.90000 87 TYR B C 1
ATOM 1786 O O . TYR B 1 87 ? -14.32500 21.10200 20.32300 1.000 44.38000 87 TYR B O 1
ATOM 1795 N N . GLY B 1 88 ? -14.71800 23.13500 19.40700 1.000 51.99000 88 GLY B N 1
ATOM 1796 C CA . GLY B 1 88 ? -15.22500 22.81700 18.06600 1.000 56.21000 88 GLY B CA 1
ATOM 1797 C C . GLY B 1 88 ? -14.47800 21.76900 17.28200 1.000 54.93000 88 GLY B C 1
ATOM 1798 O O . GLY B 1 88 ? -14.85500 20.60200 17.37600 1.000 58.45000 88 GLY B O 1
ATOM 1799 N N . GLY B 1 89 ? -13.56100 22.18800 16.41800 1.000 52.19000 89 GLY B N 1
ATOM 1800 C CA . GLY B 1 89 ? -12.81900 21.20800 15.60900 1.000 51.23000 89 GLY B CA 1
ATOM 1801 C C . GLY B 1 89 ? -11.39700 21.05600 16.09700 1.000 51.33000 89 GLY B C 1
ATOM 1802 O O . GLY B 1 89 ? -11.20000 20.50600 17.17500 1.000 48.44000 89 GLY B O 1
ATOM 1803 N N . LYS B 1 90 ? -10.44600 21.59200 15.34900 1.000 51.94000 90 LYS B N 1
ATOM 1804 C CA . LYS B 1 90 ? -9.02200 21.47900 15.71900 1.000 56.61000 90 LYS B CA 1
ATOM 1805 C C . LYS B 1 90 ? -8.36700 22.85800 15.76400 1.000 54.08000 90 LYS B C 1
ATOM 1806 O O . LYS B 1 90 ? -8.83500 23.75600 15.09200 1.000 55.87000 90 LYS B O 1
ATOM 1812 N N . LYS B 1 91 ? -7.30400 22.98500 16.54000 1.000 52.67000 91 LYS B N 1
ATOM 1813 C CA . LYS B 1 91 ? -6.47900 24.21000 16.64100 1.000 50.49000 91 LYS B CA 1
ATOM 1814 C C . LYS B 1 91 ? -5.04300 23.72100 16.54100 1.000 48.07000 91 LYS B C 1
ATOM 1815 O O . LYS B 1 91 ? -4.76400 22.72700 17.16600 1.000 49.98000 91 LYS B O 1
ATOM 1821 N N . PRO B 1 92 ? -4.02100 24.35600 15.75000 1.000 45.39000 92 PRO B N 1
ATOM 1822 C CA . PRO B 1 92 ? -2.39000 24.11300 15.41900 1.000 42.12000 92 PRO B CA 1
ATOM 1823 C C . PRO B 1 92 ? -1.80800 24.26800 16.82100 1.000 37.61000 92 PRO B C 1
ATOM 1824 O O . PRO B 1 92 ? -2.10600 25.21400 17.44500 1.000 37.36000 92 PRO B O 1
ATOM 1828 N N . LEU B 1 93 ? -1.11100 23.25500 17.31600 1.000 34.08000 93 LEU B N 1
ATOM 1829 C CA . LEU B 1 93 ? -0.41300 23.42100 18.60700 1.000 31.15000 93 LEU B CA 1
ATOM 1830 C C . LEU B 1 93 ? 0.82000 24.23300 18.24200 1.000 29.67000 93 LEU B C 1
ATOM 1831 O O . LEU B 1 93 ? 1.16000 25.11100 18.97400 1.000 32.72000 93 LEU B O 1
ATOM 1836 N N . PHE B 1 94 ? 1.38900 23.92600 17.08600 1.000 24.69000 94 PHE B N 1
ATOM 1837 C CA . PHE B 1 94 ? 2.57000 24.57400 16.47100 1.000 23.74000 94 PHE B CA 1
ATOM 1838 C C . PHE B 1 94 ? 2.74500 24.03000 15.05600 1.000 21.10000 94 PHE B C 1
ATOM 1839 O O . PHE B 1 94 ? 2.15900 23.04700 14.73900 1.000 21.02000 94 PHE B O 1
ATOM 1847 N N . SER B 1 95 ? 3.56000 24.68500 14.24600 1.000 20.25000 95 SER B N 1
ATOM 1848 C CA . SER B 1 95 ? 3.81000 24.25300 12.85100 1.000 20.90000 95 SER B CA 1
ATOM 1849 C C . SER B 1 95 ? 5.13100 24.83000 12.36500 1.000 20.61000 95 SER B C 1
ATOM 1850 O O . SER B 1 95 ? 5.56500 25.80400 12.89000 1.000 20.91000 95 SER B O 1
ATOM 1853 N N . ALA B 1 96 ? 5.74400 24.19200 11.39300 1.000 22.00000 96 ALA B N 1
ATOM 1854 C CA . ALA B 1 96 ? 6.98200 24.72400 10.80300 1.000 24.63000 96 ALA B CA 1
ATOM 1855 C C . ALA B 1 96 ? 6.80500 24.70900 9.28800 1.000 27.14000 96 ALA B C 1
ATOM 1856 O O . ALA B 1 96 ? 6.07400 23.88700 8.79400 1.000 23.23000 96 ALA B O 1
ATOM 1858 N N . ILE B 1 97 ? 7.48200 25.60600 8.59300 1.000 33.01000 97 ILE B N 1
ATOM 1859 C CA . ILE B 1 97 ? 7.27600 25.71800 7.12900 1.000 38.62000 97 ILE B CA 1
ATOM 1860 C C . ILE B 1 97 ? 8.61100 25.97600 6.45500 1.000 41.18000 97 ILE B C 1
ATOM 1861 O O . ILE B 1 97 ? 9.39700 26.70600 6.99300 1.000 42.54000 97 ILE B O 1
ATOM 1866 N N . ARG B 1 98 ? 8.83800 25.38000 5.30200 1.000 45.43000 98 ARG B N 1
ATOM 1867 C CA . ARG B 1 98 ? 10.11300 25.65300 4.60900 1.000 49.09000 98 ARG B CA 1
ATOM 1868 C C . ARG B 1 98 ? 9.86800 25.72500 3.10800 1.000 49.06000 98 ARG B C 1
ATOM 1869 O O . ARG B 1 98 ? 8.93100 25.10400 2.63400 1.000 47.99000 98 ARG B O 1
ATOM 1877 N N . SER B 1 99 ? 10.68200 26.51400 2.42300 1.000 47.28000 99 SER B N 1
ATOM 1878 C CA . SER B 1 99 ? 10.64800 26.60100 0.94700 1.000 46.94000 99 SER B CA 1
ATOM 1879 C C . SER B 1 99 ? 11.42500 25.38800 0.45600 1.000 44.81000 99 SER B C 1
ATOM 1880 O O . SER B 1 99 ? 12.53100 25.21900 0.91200 1.000 41.82000 99 SER B O 1
ATOM 1883 N N . ILE B 1 100 ? 10.84500 24.57000 -0.41500 1.000 49.73000 100 ILE B N 1
ATOM 1884 C CA . ILE B 1 100 ? 11.55200 23.36000 -0.93200 1.000 51.07000 100 ILE B CA 1
ATOM 1885 C C . ILE B 1 100 ? 12.15100 23.66600 -2.29800 1.000 52.51000 100 ILE B C 1
ATOM 1886 O O . ILE B 1 100 ? 11.84100 24.71600 -2.84600 1.000 54.71000 100 ILE B O 1
ATOM 1891 N N . CYS B 1 101 ? 12.99400 22.76800 -2.80100 1.000 57.31000 101 CYS B N 1
ATOM 1892 C CA . CYS B 1 101 ? 13.59600 22.86300 -4.15900 1.000 62.44000 101 CYS B CA 1
ATOM 1893 C C . CYS B 1 101 ? 14.30200 24.20000 -4.37800 1.000 69.41000 101 CYS B C 1
ATOM 1894 O O . CYS B 1 101 ? 13.83400 25.00300 -5.17600 1.000 68.28000 101 CYS B O 1
ATOM 1897 N N . THR B 1 102 ? 15.42700 24.41600 -3.72300 1.000 83.34000 102 THR B N 1
ATOM 1898 C CA . THR B 1 102 ? 16.05700 25.73500 -3.94600 1.000 97.57000 102 THR B CA 1
ATOM 1899 C C . THR B 1 102 ? 17.29800 25.55500 -4.83300 1.000 103.76000 102 THR B C 1
ATOM 1900 O O . THR B 1 102 ? 18.03500 26.54800 -5.04200 1.000 95.61000 102 THR B O 1
ATOM 1904 N N . GLN B 1 103 ? 17.50000 24.31300 -5.28000 1.000 111.00000 103 GLN B N 1
ATOM 1905 C CA . GLN B 1 103 ? 18.58100 23.92600 -6.22000 1.000 107.95000 103 GLN B CA 1
ATOM 1906 C C . GLN B 1 103 ? 18.11200 24.27300 -7.63600 1.000 105.24000 103 GLN B C 1
ATOM 1907 O O . GLN B 1 103 ? 16.90800 24.51600 -7.83500 1.000 91.10000 103 GLN B O 1
ATOM 1913 N N . GLU B 1 104 ? 19.01600 24.24500 -8.61200 1.000 115.29000 104 GLU B N 1
ATOM 1914 C CA . GLU B 1 104 ? 18.65700 24.59300 -10.01500 1.000 122.91000 104 GLU B CA 1
ATOM 1915 C C . GLU B 1 104 ? 17.60600 23.61900 -10.53000 1.000 125.40000 104 GLU B C 1
ATOM 1916 O O . GLU B 1 104 ? 17.84600 22.41300 -10.38600 1.000 120.32000 104 GLU B O 1
ATOM 1922 N N . PRO B 1 105 ? 16.43600 24.06800 -11.24900 1.000 131.13000 105 PRO B N 1
ATOM 1923 C CA . PRO B 1 105 ? 15.08100 23.40100 -12.01800 1.000 134.38000 105 PRO B CA 1
ATOM 1924 C C . PRO B 1 105 ? 15.55200 22.24200 -12.90300 1.000 134.65000 105 PRO B C 1
ATOM 1925 O O . PRO B 1 105 ? 15.44000 21.11600 -12.49300 1.000 127.85000 105 PRO B O 1
ATOM 1929 N N . GLU B 1 106 ? 16.08900 22.56700 -14.08400 1.000 142.49000 106 GLU B N 1
ATOM 1930 C CA . GLU B 1 106 ? 16.50600 21.53100 -15.06900 1.000 150.51000 106 GLU B CA 1
ATOM 1931 C C . GLU B 1 106 ? 17.55700 20.59400 -14.46500 1.000 155.71000 106 GLU B C 1
ATOM 1932 O O . GLU B 1 106 ? 17.49700 19.38300 -14.74900 1.000 155.77000 106 GLU B O 1
ATOM 1938 N N . SER B 1 107 ? 18.44000 21.10900 -13.61300 1.000 154.69000 107 SER B N 1
ATOM 1939 C CA . SER B 1 107 ? 19.45900 20.18000 -13.06200 1.000 143.41000 107 SER B CA 1
ATOM 1940 C C . SER B 1 107 ? 18.77800 19.13900 -12.17300 1.000 140.84000 107 SER B C 1
ATOM 1941 O O . SER B 1 107 ? 17.82200 19.47500 -11.46300 1.000 140.72000 107 SER B O 1
ATOM 1944 N N . GLU B 1 108 ? 19.33300 17.92800 -12.16200 1.000 132.32000 108 GLU B N 1
ATOM 1945 C CA . GLU B 1 108 ? 18.78600 16.78900 -11.39100 1.000 120.38000 108 GLU B CA 1
ATOM 1946 C C . GLU B 1 108 ? 19.37500 16.77800 -9.98200 1.000 110.69000 108 GLU B C 1
ATOM 1947 O O . GLU B 1 108 ? 20.11400 17.74100 -9.63900 1.000 99.5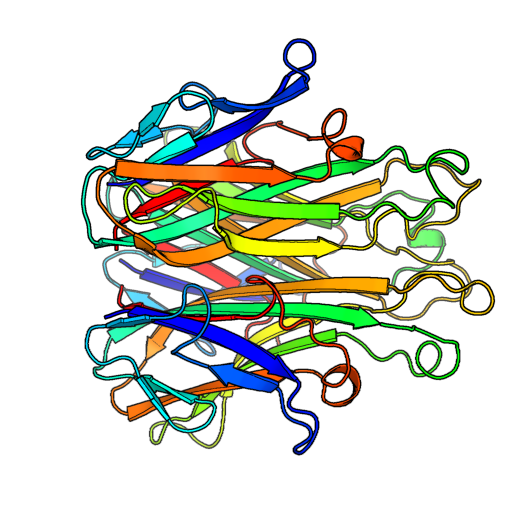9000 108 GLU B O 1
ATOM 1953 N N . ASN B 1 109 ? 19.02600 15.69600 -9.26400 1.000 101.82000 109 ASN B N 1
ATOM 1954 C CA . ASN B 1 109 ? 19.30600 15.23300 -7.87200 1.000 93.49000 109 ASN B CA 1
ATOM 1955 C C . ASN B 1 109 ? 18.04700 15.31500 -7.01500 1.000 85.05000 109 ASN B C 1
ATOM 1956 O O . ASN B 1 109 ? 17.25400 16.24900 -7.16100 1.000 81.53000 109 ASN B O 1
ATOM 1961 N N . LEU B 1 110 ? 17.91700 14.33600 -6.13500 1.000 77.86000 110 LEU B N 1
ATOM 1962 C CA . LEU B 1 110 ? 16.83200 14.28500 -5.13600 1.000 69.39000 110 LEU B CA 1
ATOM 1963 C C . LEU B 1 110 ? 17.18200 15.30600 -4.05700 1.000 64.49000 110 LEU B C 1
ATOM 1964 O O . LEU B 1 110 ? 18.34600 15.38300 -3.70000 1.000 64.62000 110 LEU B O 1
ATOM 1969 N N . TRP B 1 111 ? 16.21800 16.08300 -3.58500 1.000 57.34000 111 TRP B N 1
ATOM 1970 C CA . TRP B 1 111 ? 16.46900 17.11800 -2.55100 1.000 58.58000 111 TRP B CA 1
ATOM 1971 C C . TRP B 1 111 ? 16.07700 16.56300 -1.17700 1.000 53.55000 111 TRP B C 1
ATOM 1972 O O . TRP B 1 111 ? 14.95700 16.12400 -1.03600 1.000 58.82000 111 TRP B O 1
ATOM 1983 N N . TYR B 1 112 ? 16.95100 16.59200 -0.18100 1.000 49.69000 112 TYR B N 1
ATOM 1984 C CA . TYR B 1 112 ? 16.58200 16.05600 1.15900 1.000 47.17000 112 TYR B CA 1
ATOM 1985 C C . TYR B 1 112 ? 16.37900 17.16700 2.17200 1.000 41.11000 112 TYR B C 1
ATOM 1986 O O . TYR B 1 112 ? 17.25800 17.98900 2.24500 1.000 37.84000 112 TYR B O 1
ATOM 1995 N N . ASN B 1 113 ? 15.28200 17.09500 2.89300 1.000 39.52000 113 ASN B N 1
ATOM 1996 C CA . ASN B 1 113 ? 15.07900 18.08000 3.96600 1.000 40.62000 113 ASN B CA 1
ATOM 1997 C C . ASN B 1 113 ? 14.21100 17.49600 5.05700 1.000 36.78000 113 ASN B C 1
ATOM 1998 O O . ASN B 1 113 ? 13.21200 16.92000 4.78200 1.000 38.38000 113 ASN B O 1
ATOM 2003 N N . THR B 1 114 ? 14.61000 17.73800 6.29100 1.000 34.44000 114 THR B N 1
ATOM 2004 C CA . THR B 1 114 ? 13.94900 17.19400 7.49500 1.000 32.25000 114 THR B CA 1
ATOM 2005 C C . THR B 1 114 ? 13.27500 18.32400 8.25100 1.000 29.61000 114 THR B C 1
ATOM 2006 O O . THR B 1 114 ? 13.80100 19.29700 8.24900 1.000 31.29000 114 THR B O 1
ATOM 2010 N N . ILE B 1 115 ? 12.11200 18.17000 8.87500 1.000 25.96000 115 ILE B N 1
ATOM 2011 C CA . ILE B 1 115 ? 11.55900 19.27400 9.72200 1.000 25.51000 115 ILE B CA 1
ATOM 2012 C C . ILE B 1 115 ? 11.30400 18.74900 11.13700 1.000 23.16000 115 ILE B C 1
ATOM 2013 O O . ILE B 1 115 ? 10.59600 17.78800 11.25800 1.000 23.29000 115 ILE B O 1
ATOM 2018 N N . TYR B 1 116 ? 11.84500 19.40300 12.16000 1.000 21.52000 116 TYR B N 1
ATOM 2019 C CA . TYR B 1 116 ? 11.65200 18.98100 13.56500 1.000 20.38000 116 TYR B CA 1
ATOM 2020 C C . TYR B 1 116 ? 11.10500 20.12100 14.41900 1.000 21.36000 116 TYR B C 1
ATOM 2021 O O . TYR B 1 116 ? 11.59800 21.20000 14.27500 1.000 22.92000 116 TYR B O 1
ATOM 2030 N N . LEU B 1 117 ? 10.06200 19.84100 15.22100 1.000 21.88000 117 LEU B N 1
ATOM 2031 C CA . LEU B 1 117 ? 9.34200 20.74500 16.14900 1.000 21.92000 117 LEU B CA 1
ATOM 2032 C C . LEU B 1 117 ? 9.12800 20.07900 17.51900 1.000 21.10000 117 LEU B C 1
ATOM 2033 O O . LEU B 1 117 ? 8.78300 18.94400 17.50200 1.000 20.25000 117 LEU B O 1
ATOM 2038 N N . GLY B 1 118 ? 9.23400 20.79200 18.63500 1.000 21.28000 118 GLY B N 1
ATOM 2039 C CA . GLY B 1 118 ? 8.98800 20.20200 19.95900 1.000 21.44000 118 GLY B CA 1
ATOM 2040 C C . GLY B 1 118 ? 8.63600 21.24800 20.98700 1.000 21.77000 118 GLY B C 1
ATOM 2041 O O . GLY B 1 118 ? 9.40400 22.14700 21.10200 1.000 25.25000 118 GLY B O 1
ATOM 2042 N N . ALA B 1 119 ? 7.53200 21.12100 21.71100 1.000 21.18000 119 ALA B N 1
ATOM 2043 C CA . ALA B 1 119 ? 7.18800 22.13900 22.72300 1.000 20.99000 119 ALA B CA 1
ATOM 2044 C C . ALA B 1 119 ? 6.28400 21.56000 23.81500 1.000 20.19000 119 ALA B C 1
ATOM 2045 O O . ALA B 1 119 ? 5.73100 20.51800 23.63100 1.000 18.67000 119 ALA B O 1
ATOM 2047 N N . ALA B 1 120 ? 6.18400 22.25700 24.93500 1.000 19.48000 120 ALA B N 1
ATOM 2048 C CA . ALA B 1 120 ? 5.30200 21.84300 26.04000 1.000 19.53000 120 ALA B CA 1
ATOM 2049 C C . ALA B 1 120 ? 3.96400 22.56400 25.90200 1.000 19.28000 120 ALA B C 1
ATOM 2050 O O . ALA B 1 120 ? 3.95700 23.70500 25.51000 1.000 18.21000 120 ALA B O 1
ATOM 2052 N N . PHE B 1 121 ? 2.87900 21.84500 26.14200 1.000 18.56000 121 PHE B N 1
ATOM 2053 C CA . PHE B 1 121 ? 1.51600 22.39600 26.02300 1.000 17.87000 121 PHE B CA 1
ATOM 2054 C C . PHE B 1 121 ? 0.65100 21.85500 27.14500 1.000 18.42000 121 PHE B C 1
ATOM 2055 O O . PHE B 1 121 ? 0.88000 20.77200 27.59300 1.000 18.41000 121 PHE B O 1
ATOM 2063 N N . HIS B 1 122 ? -0.32800 22.64300 27.55500 1.000 19.46000 122 HIS B N 1
ATOM 2064 C CA . HIS B 1 122 ? -1.31100 22.19700 28.56400 1.000 19.69000 122 HIS B CA 1
ATOM 2065 C C . HIS B 1 122 ? -2.44700 21.48600 27.84100 1.000 18.75000 122 HIS B C 1
ATOM 2066 O O . HIS B 1 122 ? -3.05300 22.10400 27.02100 1.000 18.43000 122 HIS B O 1
ATOM 2073 N N . LEU B 1 123 ? -2.68500 20.21300 28.14900 1.000 19.39000 123 LEU B N 1
ATOM 2074 C CA . LEU B 1 123 ? -3.72200 19.40700 27.45500 1.000 19.61000 123 LEU B CA 1
ATOM 2075 C C . LEU B 1 123 ? -4.73100 18.82600 28.44000 1.000 20.71000 123 LEU B C 1
ATOM 2076 O O . LEU B 1 123 ? -4.44300 18.77500 29.60700 1.000 21.53000 123 LEU B O 1
ATOM 2081 N N . ARG B 1 124 ? -5.85800 18.37100 27.91700 1.000 22.29000 124 ARG B N 1
ATOM 2082 C CA . ARG B 1 124 ? -6.95800 17.83000 28.74000 1.000 24.54000 124 ARG B CA 1
ATOM 2083 C C . ARG B 1 124 ? -7.15500 16.34700 28.48300 1.000 23.23000 124 ARG B C 1
ATOM 2084 O O . ARG B 1 124 ? -6.80900 15.88200 27.44000 1.000 20.01000 124 ARG B O 1
ATOM 2092 N N . GLU B 1 125 ? -7.76800 15.66100 29.43400 1.000 23.01000 125 GLU B N 1
ATOM 2093 C CA . GLU B 1 125 ? -8.04900 14.22200 29.24700 1.000 23.12000 125 GLU B CA 1
ATOM 2094 C C . GLU B 1 125 ? -8.98100 14.04000 28.05500 1.000 21.83000 125 GLU B C 1
ATOM 2095 O O . GLU B 1 125 ? -9.95500 14.75300 27.96500 1.000 22.72000 125 GLU B O 1
ATOM 2101 N N . GLY B 1 126 ? -8.63700 13.13500 27.15600 1.000 20.14000 126 GLY B N 1
ATOM 2102 C CA . GLY B 1 126 ? -9.48700 12.84600 26.00200 1.000 19.85000 126 GLY B CA 1
ATOM 2103 C C . GLY B 1 126 ? -9.05900 13.61400 24.79200 1.000 19.85000 126 GLY B C 1
ATOM 2104 O O . GLY B 1 126 ? -9.64400 13.42300 23.74600 1.000 21.87000 126 GLY B O 1
ATOM 2105 N N . ASP B 1 127 ? -8.03300 14.42900 24.95200 1.000 18.84000 127 ASP B N 1
ATOM 2106 C CA . ASP B 1 127 ? -7.52400 15.26900 23.85300 1.000 18.60000 127 ASP B CA 1
ATOM 2107 C C . ASP B 1 127 ? -6.86900 14.38300 22.79600 1.000 18.32000 127 ASP B C 1
ATOM 2108 O O . ASP B 1 127 ? -6.33100 13.36000 23.12900 1.000 18.47000 127 ASP B O 1
ATOM 2113 N N . ARG B 1 128 ? -6.90500 14.81100 21.55100 1.000 18.55000 128 ARG B N 1
ATOM 2114 C CA . ARG B 1 128 ? -6.34000 13.99200 20.46100 1.000 19.79000 128 ARG B CA 1
ATOM 2115 C C . ARG B 1 128 ? -5.30600 14.79300 19.67000 1.000 20.66000 128 ARG B C 1
ATOM 2116 O O . ARG B 1 128 ? -5.60000 15.88800 19.27000 1.000 21.50000 128 ARG B O 1
ATOM 2124 N N . LEU B 1 129 ? -4.12600 14.23100 19.44500 1.000 19.37000 129 LEU B N 1
ATOM 2125 C CA . LEU B 1 129 ? -3.11700 14.98100 18.66600 1.000 19.11000 129 LEU B CA 1
ATOM 2126 C C . LEU B 1 129 ? -2.89300 14.30800 17.31500 1.000 20.45000 129 LEU B C 1
ATOM 2127 O O . LEU B 1 129 ? -2.78700 13.13000 17.25500 1.000 21.87000 129 LEU B O 1
ATOM 2132 N N . GLY B 1 130 ? -2.87300 15.08500 16.25300 1.000 20.59000 130 GLY B N 1
ATOM 2133 C CA . GLY B 1 130 ? -2.60500 14.52600 14.92700 1.000 20.11000 130 GLY B CA 1
ATOM 2134 C C . GLY B 1 130 ? -1.62900 15.39600 14.17500 1.000 21.16000 130 GLY B C 1
ATOM 2135 O O . GLY B 1 130 ? -1.36000 16.47300 14.60900 1.000 20.29000 130 GLY B O 1
ATOM 2136 N N . THR B 1 131 ? -1.10200 14.90500 13.07300 1.000 21.87000 131 THR B N 1
ATOM 2137 C CA . THR B 1 131 ? -0.18000 15.75700 12.31000 1.000 23.53000 131 THR B CA 1
ATOM 2138 C C . THR B 1 131 ? -0.84800 16.23500 11.03000 1.000 26.44000 131 THR B C 1
ATOM 2139 O O . THR B 1 131 ? -1.80800 15.64600 10.59800 1.000 26.89000 131 THR B O 1
ATOM 2143 N N . ASP B 1 132 ? -0.32200 17.31700 10.49400 1.000 30.46000 132 ASP B N 1
ATOM 2144 C CA . ASP B 1 132 ? -0.81200 17.92800 9.25100 1.000 33.42000 132 ASP B CA 1
ATOM 2145 C C . ASP B 1 132 ? 0.42100 18.26900 8.44000 1.000 32.45000 132 ASP B C 1
ATOM 2146 O O . ASP B 1 132 ? 1.10200 19.20200 8.76900 1.000 37.48000 132 ASP B O 1
ATOM 2151 N N . THR B 1 133 ? 0.68600 17.49600 7.40800 1.000 30.34000 133 THR B N 1
ATOM 2152 C CA . THR B 1 133 ? 1.87200 17.68700 6.54800 1.000 32.14000 133 THR B CA 1
ATOM 2153 C C . THR B 1 133 ? 1.40400 17.99500 5.13200 1.000 30.14000 133 THR B C 1
ATOM 2154 O O . THR B 1 133 ? 0.37500 17.49800 4.79300 1.000 27.27000 133 THR B O 1
ATOM 2158 N N . THR B 1 134 ? 2.14600 18.81900 4.38700 1.000 32.01000 134 THR B N 1
ATOM 2159 C CA . THR B 1 134 ? 1.86300 19.15600 2.96800 1.000 32.81000 134 THR B CA 1
ATOM 2160 C C . THR B 1 134 ? 1.50800 17.86100 2.23800 1.000 36.22000 134 THR B C 1
ATOM 2161 O O . THR B 1 134 ? 2.34600 16.98900 2.15000 1.000 34.61000 134 THR B O 1
ATOM 2165 N N . THR B 1 135 ? 0.28000 17.79600 1.74300 1.000 39.78000 135 THR B N 1
ATOM 2166 C CA . THR B 1 135 ? -0.34400 16.60600 1.12300 1.000 42.77000 135 THR B CA 1
ATOM 2167 C C . THR B 1 135 ? 0.37400 16.19900 -0.14400 1.000 42.67000 135 THR B C 1
ATOM 2168 O O . THR B 1 135 ? 0.46900 15.02300 -0.43800 1.000 40.35000 135 THR B O 1
ATOM 2172 N N . ALA B 1 136 ? 0.83200 17.18600 -0.88900 1.000 46.76000 136 ALA B N 1
ATOM 2173 C CA . ALA B 1 136 ? 1.51500 16.92700 -2.16400 1.000 48.65000 136 ALA B CA 1
ATOM 2174 C C . ALA B 1 136 ? 2.84900 16.22300 -1.92300 1.000 49.19000 136 ALA B C 1
ATOM 2175 O O . ALA B 1 136 ? 3.28800 15.50000 -2.80200 1.000 50.45000 136 ALA B O 1
ATOM 2177 N N . LEU B 1 137 ? 3.44900 16.41200 -0.74900 1.000 48.18000 137 LEU B N 1
ATOM 2178 C CA . LEU B 1 137 ? 4.79200 15.86300 -0.43100 1.000 47.66000 137 LEU B CA 1
ATOM 2179 C C . LEU B 1 137 ? 4.71700 14.57600 0.38500 1.000 46.07000 137 LEU B C 1
ATOM 2180 O O . LEU B 1 137 ? 5.76400 14.03200 0.66400 1.000 45.54000 137 LEU B O 1
ATOM 2185 N N . LEU B 1 138 ? 3.51500 14.15900 0.76000 1.000 42.03000 138 LEU B N 1
ATOM 2186 C CA . LEU B 1 138 ? 3.29800 12.94600 1.57300 1.000 38.02000 138 LEU B CA 1
ATOM 2187 C C . LEU B 1 138 ? 4.03400 11.74500 0.97600 1.000 36.45000 138 LEU B C 1
ATOM 2188 O O . LEU B 1 138 ? 4.68800 11.08500 1.70800 1.000 36.28000 138 LEU B O 1
ATOM 2193 N N . PRO B 1 139 ? 3.90400 11.29200 -0.38400 1.000 39.48000 139 PRO B N 1
ATOM 2194 C CA . PRO B 1 139 ? 4.54400 10.07400 -1.36200 1.000 40.36000 139 PRO B CA 1
ATOM 2195 C C . PRO B 1 139 ? 6.04400 10.04500 -1.07100 1.000 39.23000 139 PRO B C 1
ATOM 2196 O O . PRO B 1 139 ? 6.61900 9.02000 -1.12700 1.000 38.26000 139 PRO B O 1
ATOM 2200 N N . MET B 1 140 ? 6.57800 11.18800 -0.63400 1.000 42.01000 140 MET B N 1
ATOM 2201 C CA . MET B 1 140 ? 8.03600 11.40100 -0.44900 1.000 43.15000 140 MET B CA 1
ATOM 2202 C C . MET B 1 140 ? 8.50200 11.39800 1.01100 1.000 42.80000 140 MET B C 1
ATOM 2203 O O . MET B 1 140 ? 9.63600 11.78900 1.24300 1.000 40.89000 140 MET B O 1
ATOM 2208 N N . VAL B 1 141 ? 7.66400 10.96200 1.94100 1.000 41.20000 141 VAL B N 1
ATOM 2209 C CA . VAL B 1 141 ? 8.05700 10.85800 3.37000 1.000 42.28000 141 VAL B CA 1
ATOM 2210 C C . VAL B 1 141 ? 9.05400 9.70300 3.45400 1.000 47.64000 141 VAL B C 1
ATOM 2211 O O . VAL B 1 141 ? 8.86700 8.71700 2.75000 1.000 54.98000 141 VAL B O 1
ATOM 2215 N N . GLU B 1 142 ? 10.09900 9.79600 4.28500 1.000 47.70000 142 GLU B N 1
ATOM 2216 C CA . GLU B 1 142 ? 11.15800 8.74500 4.33200 1.000 51.29000 142 GLU B CA 1
ATOM 2217 C C . GLU B 1 142 ? 11.16900 7.98500 5.67200 1.000 50.60000 142 GLU B C 1
ATOM 2218 O O . GLU B 1 142 ? 11.88800 8.39700 6.52100 1.000 39.97000 142 GLU B O 1
ATOM 2224 N N . ASN B 1 143 ? 10.48800 6.84600 5.83400 1.000 55.47000 143 ASN B N 1
ATOM 2225 C CA . ASN B 1 143 ? 10.50500 6.25900 7.20700 1.000 60.81000 143 ASN B CA 1
ATOM 2226 C C . ASN B 1 143 ? 11.57500 5.20500 7.48500 1.000 56.31000 143 ASN B C 1
ATOM 2227 O O . ASN B 1 143 ? 11.29400 4.26200 8.20000 1.000 52.06000 143 ASN B O 1
ATOM 2232 N N . ASP B 1 144 ? 12.79100 5.44400 7.03900 1.000 61.62000 144 ASP B N 1
ATOM 2233 C CA . ASP B 1 144 ? 13.89400 4.49400 7.29300 1.000 66.73000 144 ASP B CA 1
ATOM 2234 C C . ASP B 1 144 ? 14.42100 4.70300 8.70900 1.000 65.43000 144 ASP B C 1
ATOM 2235 O O . ASP B 1 144 ? 15.08500 5.70200 8.93900 1.000 63.21000 144 ASP B O 1
ATOM 2240 N N . ASN B 1 145 ? 14.08800 3.78500 9.61200 1.000 71.21000 145 ASN B N 1
ATOM 2241 C CA . ASN B 1 145 ? 14.59300 3.78600 11.00700 1.000 73.06000 145 ASN B CA 1
ATOM 2242 C C . ASN B 1 145 ? 14.30100 5.12500 11.66900 1.000 68.50000 145 ASN B C 1
ATOM 2243 O O . ASN B 1 145 ? 15.26600 5.82700 11.96900 1.000 63.29000 145 ASN B O 1
ATOM 2248 N N . GLY B 1 146 ? 13.03000 5.44500 11.89500 1.000 64.43000 146 GLY B N 1
ATOM 2249 C CA . GLY B 1 146 ? 12.70100 6.70900 12.57600 1.000 59.03000 146 GLY B CA 1
ATOM 2250 C C . GLY B 1 146 ? 13.39100 7.93600 12.00800 1.000 53.00000 146 GLY B C 1
ATOM 2251 O O . GLY B 1 146 ? 14.22200 8.55800 12.69400 1.000 51.79000 146 GLY B O 1
ATOM 2252 N N . LYS B 1 147 ? 13.09900 8.27500 10.76700 1.000 41.09000 147 LYS B N 1
ATOM 2253 C CA . LYS B 1 147 ? 13.61700 9.56300 10.28600 1.000 33.60000 147 LYS B CA 1
ATOM 2254 C C . LYS B 1 147 ? 12.42200 10.48400 10.44800 1.000 27.25000 147 LYS B C 1
ATOM 2255 O O . LYS B 1 147 ? 12.60800 11.66500 10.58200 1.000 24.00000 147 LYS B O 1
ATOM 2261 N N . THR B 1 148 ? 11.24700 9.86200 10.47400 1.000 23.22000 148 THR B N 1
ATOM 2262 C CA . THR B 1 148 ? 9.91800 10.49800 10.61500 1.000 22.70000 148 THR B CA 1
ATOM 2263 C C . THR B 1 148 ? 9.25200 9.96900 11.88200 1.000 19.77000 148 THR B C 1
ATOM 2264 O O . THR B 1 148 ? 8.99600 8.80600 11.94100 1.000 20.87000 148 THR B O 1
ATOM 2268 N N . PHE B 1 149 ? 8.99100 10.82300 12.85500 1.000 16.89000 149 PHE B N 1
ATOM 2269 C CA . PHE B 1 149 ? 8.44100 10.31200 14.12600 1.000 15.39000 149 PHE B CA 1
ATOM 2270 C C . PHE B 1 149 ? 7.52100 11.33100 14.79300 1.000 13.70000 149 PHE B C 1
ATOM 2271 O O . PHE B 1 149 ? 7.55300 12.46900 14.45800 1.000 13.07000 149 PHE B O 1
ATOM 2279 N N . PHE B 1 150 ? 6.74300 10.85500 15.74800 1.000 12.29000 150 PHE B N 1
ATOM 2280 C CA . PHE B 1 150 ? 5.75700 11.65600 16.49300 1.000 12.31000 150 PHE B CA 1
ATOM 2281 C C . PHE B 1 150 ? 5.76100 11.18400 17.94800 1.000 12.10000 150 PHE B C 1
ATOM 2282 O O . PHE B 1 150 ? 5.58600 10.02500 18.19600 1.000 12.78000 150 PHE B O 1
ATOM 2290 N N . GLY B 1 151 ? 5.96900 12.07900 18.89600 1.000 11.28000 151 GLY B N 1
ATOM 2291 C CA . GLY B 1 151 ? 5.99700 11.60100 20.27800 1.000 10.97000 151 GLY B CA 1
ATOM 2292 C C . GLY B 1 151 ? 5.50700 12.61100 21.27000 1.000 10.46000 151 GLY B C 1
ATOM 2293 O O . GLY B 1 151 ? 5.57900 13.76100 20.99500 1.000 9.68000 151 GLY B O 1
ATOM 2294 N N . VAL B 1 152 ? 4.99900 12.11500 22.38400 1.000 10.51000 152 VAL B N 1
ATOM 2295 C CA . VAL B 1 152 ? 4.44400 12.94300 23.48100 1.000 11.37000 152 VAL B CA 1
ATOM 2296 C C . VAL B 1 152 ? 4.88500 12.36000 24.82200 1.000 12.09000 152 VAL B C 1
ATOM 2297 O O . VAL B 1 152 ? 4.89400 11.17900 24.96700 1.000 13.04000 152 VAL B O 1
ATOM 2301 N N . PHE B 1 153 ? 5.24700 13.19800 25.77000 1.000 12.35000 153 PHE B N 1
ATOM 2302 C CA . PHE B 1 153 ? 5.52000 12.68300 27.12400 1.000 12.97000 153 PHE B CA 1
ATOM 2303 C C . PHE B 1 153 ? 4.98000 13.68600 28.11800 1.000 13.60000 153 PHE B C 1
ATOM 2304 O O . PHE B 1 153 ? 4.95900 14.84200 27.84700 1.000 13.21000 153 PHE B O 1
ATOM 2312 N N . GLY B 1 154 ? 4.53000 13.18700 29.24400 1.000 15.59000 154 GLY B N 1
ATOM 2313 C CA . GLY B 1 154 ? 4.02800 14.07000 30.28800 1.000 17.16000 154 GLY B CA 1
ATOM 2314 C C . GLY B 1 154 ? 5.16000 14.64900 31.07500 1.000 18.69000 154 GLY B C 1
ATOM 2315 O O . GLY B 1 154 ? 6.12400 13.96000 31.29100 1.000 19.81000 154 GLY B O 1
ATOM 2316 N N . LEU B 1 155 ? 5.01200 15.89800 31.47700 1.000 20.80000 155 LEU B N 1
ATOM 2317 C CA . LEU B 1 155 ? 6.03800 16.57700 32.28500 1.000 24.62000 155 LEU B CA 1
ATOM 2318 C C . LEU B 1 155 ? 5.79500 16.26400 33.75600 1.000 29.49000 155 LEU B C 1
ATOM 2319 O O . LEU B 1 155 ? 6.72500 16.36300 34.49000 1.000 37.84000 155 LEU B O 1
ATOM 2325 N N . ALA C 1 8 ? 18.61300 12.99200 36.32600 1.000 18.64000 8 ALA C N 1
ATOM 2326 C CA . ALA C 1 8 ? 19.61300 12.65200 35.29400 1.000 18.62000 8 ALA C CA 1
ATOM 2327 C C . ALA C 1 8 ? 19.52300 13.65500 34.13400 1.000 19.13000 8 ALA C C 1
ATOM 2328 O O . ALA C 1 8 ? 18.54000 13.62300 33.43800 1.000 19.00000 8 ALA C O 1
ATOM 2330 N N . ALA C 1 9 ? 20.47900 14.54000 33.98800 1.000 18.47000 9 ALA C N 1
ATOM 2331 C CA . ALA C 1 9 ? 20.42800 15.43700 32.83100 1.000 19.15000 9 ALA C CA 1
ATOM 2332 C C . ALA C 1 9 ? 21.85100 15.72400 32.40200 1.000 19.34000 9 ALA C C 1
ATOM 2333 O O . ALA C 1 9 ? 22.69900 15.72700 33.24000 1.000 20.73000 9 ALA C O 1
ATOM 2335 N N . ILE C 1 10 ? 22.07300 15.92500 31.12300 1.000 18.90000 10 ILE C N 1
ATOM 2336 C CA . ILE C 1 10 ? 23.44200 16.26300 30.69000 1.000 21.39000 10 ILE C CA 1
ATOM 2337 C C . ILE C 1 10 ? 23.33100 17.04100 29.38700 1.000 22.00000 10 ILE C C 1
ATOM 2338 O O . ILE C 1 10 ? 22.49700 16.70900 28.57800 1.000 22.27000 10 ILE C O 1
ATOM 2343 N N . HIS C 1 11 ? 24.13400 18.08300 29.26500 1.000 21.63000 11 HIS C N 1
ATOM 2344 C CA . HIS C 1 11 ? 24.20900 18.92700 28.05700 1.000 20.41000 11 HIS C CA 1
ATOM 2345 C C . HIS C 1 11 ? 25.68300 19.12600 27.73600 1.000 21.66000 11 HIS C C 1
ATOM 2346 O O . HIS C 1 11 ? 26.40400 19.53700 28.61400 1.000 23.21000 11 HIS C O 1
ATOM 2353 N N . LEU C 1 12 ? 26.09000 18.78000 26.52500 1.000 20.42000 12 LEU C N 1
ATOM 2354 C CA . LEU C 1 12 ? 27.49900 18.93400 26.13000 1.000 21.10000 12 LEU C CA 1
ATOM 2355 C C . LEU C 1 12 ? 27.57900 19.92800 24.99000 1.000 22.87000 12 LEU C C 1
ATOM 2356 O O . LEU C 1 12 ? 26.65700 20.02500 24.23500 1.000 23.99000 12 LEU C O 1
ATOM 2361 N N . THR C 1 13 ? 28.69500 20.62900 24.92700 1.000 26.57000 13 THR C N 1
ATOM 2362 C CA . THR C 1 13 ? 29.01700 21.56400 23.83700 1.000 28.15000 13 THR C CA 1
ATOM 2363 C C . THR C 1 13 ? 30.09900 20.87200 23.01600 1.000 27.58000 13 THR C C 1
ATOM 2364 O O . THR C 1 13 ? 30.89600 20.14500 23.57000 1.000 24.24000 13 THR C O 1
ATOM 2368 N N . GLY C 1 14 ? 30.12100 21.11200 21.72000 1.000 27.92000 14 GLY C N 1
ATOM 2369 C CA . GLY C 1 14 ? 31.07200 20.32000 20.94700 1.000 31.16000 14 GLY C CA 1
ATOM 2370 C C . GLY C 1 14 ? 31.81400 21.09700 19.91600 1.000 31.96000 14 GLY C C 1
ATOM 2371 O O . GLY C 1 14 ? 31.38700 22.14200 19.56500 1.000 32.56000 14 GLY C O 1
ATOM 2372 N N . GLY C 1 15 ? 32.92600 20.53600 19.48200 1.000 38.85000 15 GLY C N 1
ATOM 2373 C CA . GLY C 1 15 ? 33.73900 21.17300 18.44400 1.000 42.02000 15 GLY C CA 1
ATOM 2374 C C . GLY C 1 15 ? 34.51500 20.15800 17.65000 1.000 38.88000 15 GLY C C 1
ATOM 2375 O O . GLY C 1 15 ? 34.60000 19.03600 18.09100 1.000 34.80000 15 GLY C O 1
ATOM 2376 N N . TYR C 1 16 ? 35.03900 20.59000 16.50900 1.000 40.84000 16 TYR C N 1
ATOM 2377 C CA . TYR C 1 16 ? 35.90400 19.74500 15.65600 1.000 45.61000 16 TYR C CA 1
ATOM 2378 C C . TYR C 1 16 ? 37.30800 19.76200 16.25900 1.000 44.13000 16 TYR C C 1
ATOM 2379 O O . TYR C 1 16 ? 37.70700 20.80400 16.72300 1.000 41.05000 16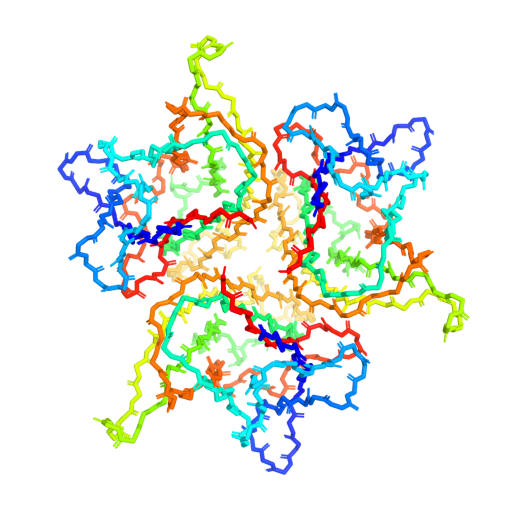 TYR C O 1
ATOM 2388 N N . ASN C 1 17 ? 38.04600 18.65700 16.27300 1.000 49.29000 17 ASN C N 1
ATOM 2389 C CA . ASN C 1 17 ? 39.40900 18.63500 16.87500 1.000 56.24000 17 ASN C CA 1
ATOM 2390 C C . ASN C 1 17 ? 40.47100 18.60600 15.76000 1.000 60.32000 17 ASN C C 1
ATOM 2391 O O . ASN C 1 17 ? 40.20200 18.00600 14.73900 1.000 57.95000 17 ASN C O 1
ATOM 2396 N N . SER C 1 18 ? 41.64400 19.21700 15.89700 1.000 65.43000 18 SER C N 1
ATOM 2397 C CA . SER C 1 18 ? 42.57200 19.02000 14.74800 1.000 67.49000 18 SER C CA 1
ATOM 2398 C C . SER C 1 18 ? 43.21200 17.63500 14.79800 1.000 70.66000 18 SER C C 1
ATOM 2399 O O . SER C 1 18 ? 43.06500 16.91700 13.82700 1.000 69.85000 18 SER C O 1
ATOM 2402 N N . GLU C 1 19 ? 43.80600 17.25900 15.93400 1.000 78.10000 19 GLU C N 1
ATOM 2403 C CA . GLU C 1 19 ? 44.52000 15.95900 16.07300 1.000 82.96000 19 GLU C CA 1
ATOM 2404 C C . GLU C 1 19 ? 43.58000 14.79000 15.76300 1.000 81.99000 19 GLU C C 1
ATOM 2405 O O . GLU C 1 19 ? 43.81100 14.11900 14.75300 1.000 84.90000 19 GLU C O 1
ATOM 2411 N N . SER C 1 20 ? 42.53800 14.59500 16.56900 1.000 77.20000 20 SER C N 1
ATOM 2412 C CA . SER C 1 20 ? 41.56600 13.51300 16.28800 1.000 74.40000 20 SER C CA 1
ATOM 2413 C C . SER C 1 20 ? 40.61600 14.03500 15.21600 1.000 71.43000 20 SER C C 1
ATOM 2414 O O . SER C 1 20 ? 40.11900 15.16100 15.37900 1.000 75.40000 20 SER C O 1
ATOM 2417 N N . LYS C 1 21 ? 40.35700 13.26600 14.17400 1.000 66.27000 21 LYS C N 1
ATOM 2418 C CA . LYS C 1 21 ? 39.41600 13.80000 13.16400 1.000 69.67000 21 LYS C CA 1
ATOM 2419 C C . LYS C 1 21 ? 37.98500 13.56000 13.65500 1.000 61.66000 21 LYS C C 1
ATOM 2420 O O . LYS C 1 21 ? 37.17500 13.07500 12.88100 1.000 55.34000 21 LYS C O 1
ATOM 2426 N N . THR C 1 22 ? 37.64700 14.13300 14.81000 1.000 56.73000 22 THR C N 1
ATOM 2427 C CA . THR C 1 22 ? 36.31700 13.87900 15.40800 1.000 52.29000 22 THR C CA 1
ATOM 2428 C C . THR C 1 22 ? 35.65100 15.12200 15.99500 1.000 47.86000 22 THR C C 1
ATOM 2429 O O . THR C 1 22 ? 36.31700 16.12000 16.23000 1.000 46.34000 22 THR C O 1
ATOM 2433 N N . LEU C 1 23 ? 34.35100 15.01900 16.24700 1.000 44.25000 23 LEU C N 1
ATOM 2434 C CA . LEU C 1 23 ? 33.58000 16.07400 16.94000 1.000 40.70000 23 LEU C CA 1
ATOM 2435 C C . LEU C 1 23 ? 33.74300 15.76100 18.42300 1.000 37.09000 23 LEU C C 1
ATOM 2436 O O . LEU C 1 23 ? 33.34300 14.70200 18.84400 1.000 34.49000 23 LEU C O 1
ATOM 2441 N N . ASP C 1 24 ? 34.35200 16.66700 19.16600 1.000 38.42000 24 ASP C N 1
ATOM 2442 C CA . ASP C 1 24 ? 34.66100 16.42200 20.59400 1.000 41.91000 24 ASP C CA 1
ATOM 2443 C C . ASP C 1 24 ? 33.62600 17.06300 21.51400 1.000 39.67000 24 ASP C C 1
ATOM 2444 O O . ASP C 1 24 ? 33.58400 18.27000 21.57200 1.000 41.78000 24 ASP C O 1
ATOM 2449 N N . TRP C 1 25 ? 32.89800 16.26000 22.27900 1.000 35.53000 25 TRP C N 1
ATOM 2450 C CA . TRP C 1 25 ? 31.90700 16.79000 23.24500 1.000 32.33000 25 TRP C CA 1
ATOM 2451 C C . TRP C 1 25 ? 32.61100 17.08100 24.56400 1.000 30.93000 25 TRP C C 1
ATOM 2452 O O . TRP C 1 25 ? 33.54400 16.39400 24.86500 1.000 31.40000 25 TRP C O 1
ATOM 2463 N N . ARG C 1 26 ? 32.17200 18.09700 25.29200 1.000 32.64000 26 ARG C N 1
ATOM 2464 C CA . ARG C 1 26 ? 32.79200 18.44600 26.59000 1.000 37.29000 26 ARG C CA 1
ATOM 2465 C C . ARG C 1 26 ? 31.71800 18.70300 27.63900 1.000 32.99000 26 ARG C C 1
ATOM 2466 O O . ARG C 1 26 ? 30.70000 19.21600 27.29800 1.000 29.80000 26 ARG C O 1
ATOM 2474 N N . ASP C 1 27 ? 32.01200 18.43200 28.89800 1.000 32.38000 27 ASP C N 1
ATOM 2475 C CA . ASP C 1 27 ? 31.02800 18.68100 29.97500 1.000 35.68000 27 ASP C CA 1
ATOM 2476 C C . ASP C 1 27 ? 31.55400 19.73100 30.95000 1.000 37.43000 27 ASP C C 1
ATOM 2477 O O . ASP C 1 27 ? 30.93200 19.88900 31.98400 1.000 37.24000 27 ASP C O 1
ATOM 2482 N N . ASP C 1 28 ? 32.60600 20.45500 30.57900 1.000 41.96000 28 ASP C N 1
ATOM 2483 C CA . ASP C 1 28 ? 33.29500 21.40900 31.48500 1.000 41.64000 28 ASP C CA 1
ATOM 2484 C C . ASP C 1 28 ? 33.47200 22.76600 30.82600 1.000 39.23000 28 ASP C C 1
ATOM 2485 O O . ASP C 1 28 ? 34.35400 23.46900 31.22500 1.000 36.16000 28 ASP C O 1
ATOM 2490 N N . GLN C 1 29 ? 32.67200 23.10600 29.83100 1.000 42.13000 29 GLN C N 1
ATOM 2491 C CA . GLN C 1 29 ? 32.86600 24.41600 29.16900 1.000 42.49000 29 GLN C CA 1
ATOM 2492 C C . GLN C 1 29 ? 31.51300 25.07100 28.93800 1.000 42.93000 29 GLN C C 1
ATOM 2493 O O . GLN C 1 29 ? 30.53600 24.36300 28.93900 1.000 43.72000 29 GLN C O 1
ATOM 2499 N N . ASP C 1 30 ? 31.48800 26.37900 28.77100 1.000 41.67000 30 ASP C N 1
ATOM 2500 C CA . ASP C 1 30 ? 30.25000 27.11500 28.43400 1.000 41.98000 30 ASP C CA 1
ATOM 2501 C C . ASP C 1 30 ? 29.11300 26.77000 29.38700 1.000 40.51000 30 ASP C C 1
ATOM 2502 O O . ASP C 1 30 ? 29.26500 26.96300 30.58000 1.000 33.64000 30 ASP C O 1
ATOM 2507 N N . GLN C 1 31 ? 28.00400 26.26500 28.84300 1.000 42.77000 31 GLN C N 1
ATOM 2508 C CA . GLN C 1 31 ? 26.78600 25.91700 29.61500 1.000 41.55000 31 GLN C CA 1
ATOM 2509 C C . GLN C 1 31 ? 26.64900 24.40400 29.78500 1.000 38.65000 31 GLN C C 1
ATOM 2510 O O . GLN C 1 31 ? 25.57700 23.98200 30.12600 1.000 37.72000 31 GLN C O 1
ATOM 2516 N N . ALA C 1 32 ? 27.73000 23.64800 29.62900 1.000 34.65000 32 ALA C N 1
ATOM 2517 C CA . ALA C 1 32 ? 27.70300 22.18300 29.79600 1.000 31.21000 32 ALA C CA 1
ATOM 2518 C C . ALA C 1 32 ? 27.52800 21.82200 31.26900 1.000 29.97000 32 ALA C C 1
ATOM 2519 O O . ALA C 1 32 ? 27.93700 22.58600 32.10200 1.000 31.44000 32 ALA C O 1
ATOM 2521 N N . PHE C 1 33 ? 26.94100 20.66700 31.54900 1.000 28.10000 33 PHE C N 1
ATOM 2522 C CA . PHE C 1 33 ? 26.70600 20.19400 32.92900 1.000 24.76000 33 PHE C CA 1
ATOM 2523 C C . PHE C 1 33 ? 26.35300 18.71400 32.88200 1.000 26.21000 33 PHE C C 1
ATOM 2524 O O . PHE C 1 33 ? 25.96400 18.23500 31.84900 1.000 28.01000 33 PHE C O 1
ATOM 2532 N N . SER C 1 34 ? 26.54900 18.03700 34.00200 1.000 26.78000 34 SER C N 1
ATOM 2533 C CA . SER C 1 34 ? 26.27100 16.60100 34.20000 1.000 28.91000 34 SER C CA 1
ATOM 2534 C C . SER C 1 34 ? 25.47100 16.49700 35.48500 1.000 29.17000 34 SER C C 1
ATOM 2535 O O . SER C 1 34 ? 25.78000 17.22800 36.38500 1.000 29.92000 34 SER C O 1
ATOM 2538 N N . SER C 1 35 ? 24.52600 15.57800 35.56700 1.000 27.66000 35 SER C N 1
ATOM 2539 C CA . SER C 1 35 ? 23.72100 15.46200 36.79600 1.000 28.55000 35 SER C CA 1
ATOM 2540 C C . SER C 1 35 ? 23.08200 14.08300 36.85200 1.000 29.72000 35 SER C C 1
ATOM 2541 O O . SER C 1 35 ? 22.82200 13.53600 35.81500 1.000 31.91000 35 SER C O 1
ATOM 2544 N N . GLY C 1 36 ? 22.91400 13.55500 38.05700 1.000 30.53000 36 GLY C N 1
ATOM 2545 C CA . GLY C 1 36 ? 22.17900 12.31300 38.33200 1.000 30.03000 36 GLY C CA 1
ATOM 2546 C C . GLY C 1 36 ? 22.71400 11.05400 37.70100 1.000 29.71000 36 GLY C C 1
ATOM 2547 O O . GLY C 1 36 ? 21.93300 10.11400 37.56000 1.000 30.16000 36 GLY C O 1
ATOM 2548 N N . GLY C 1 37 ? 23.98100 11.00700 37.33800 1.000 27.52000 37 GLY C N 1
ATOM 2549 C CA . GLY C 1 37 ? 24.43600 9.72500 36.79000 1.000 29.71000 37 GLY C CA 1
ATOM 2550 C C . GLY C 1 37 ? 24.73400 9.79700 35.32000 1.000 30.98000 37 GLY C C 1
ATOM 2551 O O . GLY C 1 37 ? 25.51000 8.99200 34.86100 1.000 35.19000 37 GLY C O 1
ATOM 2552 N N . LEU C 1 38 ? 24.09200 10.69500 34.60100 1.000 29.24000 38 LEU C N 1
ATOM 2553 C CA . LEU C 1 38 ? 24.42300 10.87100 33.17600 1.000 30.39000 38 LEU C CA 1
ATOM 2554 C C . LEU C 1 38 ? 25.86600 11.39700 33.13700 1.000 33.13000 38 LEU C C 1
ATOM 2555 O O . LEU C 1 38 ? 26.13500 12.35300 33.83800 1.000 37.52000 38 LEU C O 1
ATOM 2560 N N . LYS C 1 39 ? 26.75400 10.77300 32.37100 1.000 34.74000 39 LYS C N 1
ATOM 2561 C CA . LYS C 1 39 ? 28.16300 11.22500 32.35100 1.000 34.53000 39 LYS C CA 1
ATOM 2562 C C . LYS C 1 39 ? 28.78900 10.99300 30.98100 1.000 31.32000 39 LYS C C 1
ATOM 2563 O O . LYS C 1 39 ? 28.37300 10.08700 30.29000 1.000 27.51000 39 LYS C O 1
ATOM 2569 N N . LEU C 1 40 ? 29.76400 11.83300 30.65600 1.000 30.64000 40 LEU C N 1
ATOM 2570 C CA . LEU C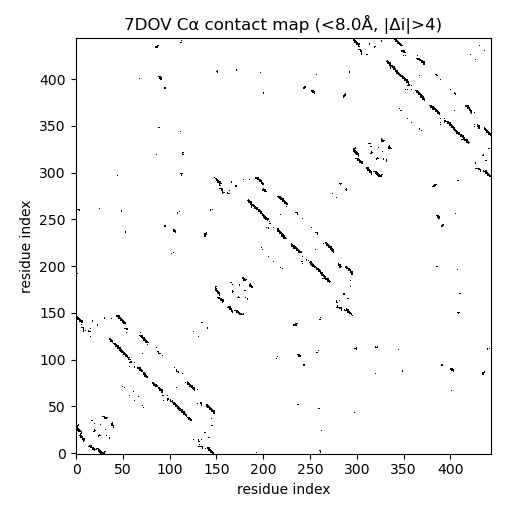 1 40 ? 30.50700 11.81700 29.38200 1.000 30.74000 40 LEU C CA 1
ATOM 2571 C C . LEU C 1 40 ? 31.74400 10.95200 29.55600 1.000 33.63000 40 LEU C C 1
ATOM 2572 O O . LEU C 1 40 ? 32.46300 11.17000 30.49100 1.000 33.75000 40 LEU C O 1
ATOM 2577 N N . VAL C 1 41 ? 31.93600 9.97400 28.68600 1.000 38.65000 41 VAL C N 1
ATOM 2578 C CA . VAL C 1 41 ? 33.11500 9.07500 28.75400 1.000 42.75000 41 VAL C CA 1
ATOM 2579 C C . VAL C 1 41 ? 33.49500 8.73100 27.31700 1.000 49.01000 41 VAL C C 1
ATOM 2580 O O . VAL C 1 41 ? 32.83600 7.86600 26.77300 1.000 47.09000 41 VAL C O 1
ATOM 2584 N N . ASN C 1 42 ? 34.50300 9.40000 26.76400 1.000 58.17000 42 ASN C N 1
ATOM 2585 C CA . ASN C 1 42 ? 35.04000 9.19600 25.39100 1.000 65.01000 42 ASN C CA 1
ATOM 2586 C C . ASN C 1 42 ? 34.01900 9.58000 24.34000 1.000 61.63000 42 ASN C C 1
ATOM 2587 O O . ASN C 1 42 ? 33.67900 8.74700 23.51600 1.000 64.94000 42 ASN C O 1
ATOM 2592 N N . ARG C 1 43 ? 33.65300 10.84600 24.35800 1.000 56.22000 43 ARG C N 1
ATOM 2593 C CA . ARG C 1 43 ? 32.66100 11.41600 23.41900 1.000 62.85000 43 ARG C CA 1
ATOM 2594 C C . ARG C 1 43 ? 31.40900 10.53400 23.37300 1.000 52.28000 43 ARG C C 1
ATOM 2595 O O . ARG C 1 43 ? 30.76100 10.52600 22.35500 1.000 54.89000 43 ARG C O 1
ATOM 2603 N N . GLU C 1 44 ? 31.07600 9.87100 24.47100 1.000 42.18000 44 GLU C N 1
ATOM 2604 C CA . GLU C 1 44 ? 29.85500 9.04400 24.53900 1.000 37.72000 44 GLU C CA 1
ATOM 2605 C C . GLU C 1 44 ? 29.12500 9.29900 25.85900 1.000 33.16000 44 GLU C C 1
ATOM 2606 O O . GLU C 1 44 ? 29.77000 9.48200 26.85400 1.000 30.30000 44 GLU C O 1
ATOM 2612 N N . ILE C 1 45 ? 27.79700 9.33800 25.81800 1.000 30.95000 45 ILE C N 1
ATOM 2613 C CA . ILE C 1 45 ? 26.97400 9.55300 27.04100 1.000 26.71000 45 ILE C CA 1
ATOM 2614 C C . ILE C 1 45 ? 26.58000 8.18700 27.57600 1.000 25.24000 45 ILE C C 1
ATOM 2615 O O . ILE C 1 45 ? 25.99700 7.43000 26.85200 1.000 25.68000 45 ILE C O 1
ATOM 2620 N N . ILE C 1 46 ? 26.90300 7.93400 28.83200 1.000 24.72000 46 ILE C N 1
ATOM 2621 C CA . ILE C 1 46 ? 26.62500 6.62900 29.47800 1.000 24.51000 46 ILE C CA 1
ATOM 2622 C C . ILE C 1 46 ? 25.29400 6.70300 30.20600 1.000 23.51000 46 ILE C C 1
ATOM 2623 O O . ILE C 1 46 ? 25.16600 7.51900 31.05100 1.000 23.35000 46 ILE C O 1
ATOM 2628 N N . ILE C 1 47 ? 24.37200 5.82200 29.86500 1.000 24.58000 47 ILE C N 1
ATOM 2629 C CA . ILE C 1 47 ? 23.04600 5.74200 30.52000 1.000 25.93000 47 ILE C CA 1
ATOM 2630 C C . ILE C 1 47 ? 23.21900 4.98100 31.82500 1.000 26.02000 47 ILE C C 1
ATOM 2631 O O . ILE C 1 47 ? 23.61400 3.84100 31.77000 1.000 27.53000 47 ILE C O 1
ATOM 2636 N N . PRO C 1 48 ? 22.96600 5.60000 33.09600 1.000 28.70000 48 PRO C N 1
ATOM 2637 C CA . PRO C 1 48 ? 22.99900 5.17000 34.71600 1.000 29.65000 48 PRO C CA 1
ATOM 2638 C C . PRO C 1 48 ? 22.00900 4.01200 34.81400 1.000 32.68000 48 PRO C C 1
ATOM 2639 O O . PRO C 1 48 ? 22.37500 2.98200 35.25600 1.000 39.69000 48 PRO C O 1
ATOM 2643 N N . ASP C 1 49 ? 20.77300 4.21100 34.37000 1.000 33.29000 49 ASP C N 1
ATOM 2644 C CA . ASP C 1 49 ? 19.74300 3.16900 34.56500 1.000 36.10000 49 ASP C CA 1
ATOM 2645 C C . ASP C 1 49 ? 18.86200 2.95800 33.33700 1.000 34.58000 49 ASP C C 1
ATOM 2646 O O . ASP C 1 49 ? 18.92500 3.73100 32.42000 1.000 32.34000 49 ASP C O 1
ATOM 2651 N N . ASP C 1 50 ? 18.05400 1.90900 33.39300 1.000 32.71000 50 ASP C N 1
ATOM 2652 C CA . ASP C 1 50 ? 17.03600 1.56600 32.38400 1.000 32.52000 50 ASP C CA 1
ATOM 2653 C C . ASP C 1 50 ? 15.88500 2.55500 32.53400 1.000 31.43000 50 ASP C C 1
ATOM 2654 O O . ASP C 1 50 ? 15.49300 2.83100 33.65400 1.000 31.90000 50 ASP C O 1
ATOM 2659 N N . GLY C 1 51 ? 15.35700 3.04900 31.42700 1.000 26.32000 51 GLY C N 1
ATOM 2660 C CA . GLY C 1 51 ? 14.24000 3.99300 31.51800 1.000 23.92000 51 GLY C CA 1
ATOM 2661 C C . GLY C 1 51 ? 14.04300 4.74800 30.23600 1.000 21.81000 51 GLY C C 1
ATOM 2662 O O . GLY C 1 51 ? 14.63900 4.38400 29.26900 1.000 22.60000 51 GLY C O 1
ATOM 2663 N N . ILE C 1 52 ? 13.20100 5.76500 30.26600 1.000 20.41000 52 ILE C N 1
ATOM 2664 C CA . ILE C 1 52 ? 12.95700 6.59800 29.06300 1.000 19.81000 52 ILE C CA 1
ATOM 2665 C C . ILE C 1 52 ? 13.76800 7.87600 29.21700 1.000 19.76000 52 ILE C C 1
ATOM 2666 O O . ILE C 1 52 ? 13.80500 8.42800 30.29400 1.000 21.01000 52 ILE C O 1
ATOM 2671 N N . TYR C 1 53 ? 14.47100 8.25100 28.16300 1.000 18.79000 53 TYR C N 1
ATOM 2672 C CA . TYR C 1 53 ? 15.31300 9.46200 28.18400 1.000 17.90000 53 TYR C CA 1
ATOM 2673 C C . TYR C 1 53 ? 15.02900 10.27600 26.93900 1.000 17.26000 53 TYR C C 1
ATOM 2674 O O . TYR C 1 53 ? 14.74600 9.74500 25.91600 1.000 17.25000 53 TYR C O 1
ATOM 2683 N N . PHE C 1 54 ? 15.10500 11.57900 27.08500 1.000 16.37000 54 PHE C N 1
ATOM 2684 C CA . PHE C 1 54 ? 14.95900 12.44300 25.91300 1.000 16.34000 54 PHE C CA 1
ATOM 2685 C C . PHE C 1 54 ? 16.37100 12.72100 25.43600 1.000 16.23000 54 PHE C C 1
ATOM 2686 O O . PHE C 1 54 ? 17.20100 13.05500 26.21600 1.000 14.70000 54 PHE C O 1
ATOM 2694 N N . VAL C 1 55 ? 16.59200 12.51500 24.15400 1.000 16.87000 55 VAL C N 1
ATOM 2695 C CA . VAL C 1 55 ? 17.93300 12.68800 23.55700 1.000 16.82000 55 VAL C CA 1
ATOM 2696 C C . VAL C 1 55 ? 17.80100 13.72700 22.45600 1.000 17.14000 55 VAL C C 1
ATOM 2697 O O . VAL C 1 55 ? 16.87600 13.65300 21.71300 1.000 17.30000 55 VAL C O 1
ATOM 2701 N N . TYR C 1 56 ? 18.73700 14.65400 22.40100 1.000 17.10000 56 TYR C N 1
ATOM 2702 C CA . TYR C 1 56 ? 18.74700 15.73000 21.39100 1.000 16.93000 56 TYR C CA 1
ATOM 2703 C C . TYR C 1 56 ? 20.18000 16.08900 21.00200 1.000 17.65000 56 TYR C C 1
ATOM 2704 O O . TYR C 1 56 ? 21.10100 15.87500 21.74200 1.000 17.50000 56 TYR C O 1
ATOM 2713 N N . SER C 1 57 ? 20.32200 16.65300 19.81800 1.000 18.64000 57 SER C N 1
ATOM 2714 C CA . SER C 1 57 ? 21.64000 17.10100 19.32400 1.000 19.98000 57 SER C CA 1
ATOM 2715 C C . SER C 1 57 ? 21.49600 18.19600 18.26900 1.000 20.99000 57 SER C C 1
ATOM 2716 O O . SER C 1 57 ? 20.52900 18.23900 17.56500 1.000 18.94000 57 SER C O 1
ATOM 2719 N N . GLN C 1 58 ? 22.47200 19.07800 18.22900 1.000 23.00000 58 GLN C N 1
ATOM 2720 C CA . GLN C 1 58 ? 22.53200 20.11400 17.18900 1.000 24.02000 58 GLN C CA 1
ATOM 2721 C C . GLN C 1 58 ? 23.96200 20.17900 16.67400 1.000 25.21000 58 GLN C C 1
ATOM 2722 O O . GLN C 1 58 ? 24.86900 19.97400 17.42400 1.000 25.77000 58 GLN C O 1
ATOM 2728 N N . VAL C 1 59 ? 24.11300 20.44100 15.39700 1.000 25.85000 59 VAL C N 1
ATOM 2729 C CA . VAL C 1 59 ? 25.45900 20.61700 14.81800 1.000 25.88000 59 VAL C CA 1
ATOM 2730 C C . VAL C 1 59 ? 25.34500 21.80900 13.87400 1.000 28.68000 59 VAL C C 1
ATOM 2731 O O . VAL C 1 59 ? 24.44600 21.81100 13.08000 1.000 32.85000 59 VAL C O 1
ATOM 2735 N N . SER C 1 60 ? 26.15500 22.84400 14.04800 1.000 32.22000 60 SER C N 1
ATOM 2736 C CA . SER C 1 60 ? 26.08500 24.01600 13.14000 1.000 37.52000 60 SER C CA 1
ATOM 2737 C C . SER C 1 60 ? 27.28100 23.98900 12.19400 1.000 39.95000 60 SER C C 1
ATOM 2738 O O . SER C 1 60 ? 28.37700 23.73400 12.64300 1.000 35.63000 60 SER C O 1
ATOM 2741 N N . LEU C 1 61 ? 27.04900 24.31300 10.92900 1.000 45.54000 61 LEU C N 1
ATOM 2742 C CA . LEU C 1 61 ? 28.10500 24.24600 9.89700 1.000 47.05000 61 LEU C CA 1
ATOM 2743 C C . LEU C 1 61 ? 28.24100 25.55300 9.12200 1.000 51.09000 61 LEU C C 1
ATOM 2744 O O . LEU C 1 61 ? 27.23500 26.18300 8.83600 1.000 47.01000 61 LEU C O 1
ATOM 2749 N N . HIS C 1 62 ? 29.48000 25.91100 8.80300 1.000 59.15000 62 HIS C N 1
ATOM 2750 C CA . HIS C 1 62 ? 29.77200 26.96000 7.79800 1.000 61.39000 62 HIS C CA 1
ATOM 2751 C C . HIS C 1 62 ? 30.45300 26.17300 6.68100 1.000 58.35000 62 HIS C C 1
ATOM 2752 O O . HIS C 1 62 ? 31.52900 25.66300 6.92600 1.000 51.53000 62 HIS C O 1
ATOM 2759 N N . ILE C 1 63 ? 29.76200 25.98400 5.56200 1.000 64.05000 63 ILE C N 1
ATOM 2760 C CA . ILE C 1 63 ? 30.27000 25.15100 4.43500 1.000 76.96000 63 ILE C CA 1
ATOM 2761 C C . ILE C 1 63 ? 30.95000 26.00500 3.36400 1.000 87.44000 63 ILE C C 1
ATOM 2762 O O . ILE C 1 63 ? 30.31600 26.90800 2.82900 1.000 94.73000 63 ILE C O 1
ATOM 2767 N N . SER C 1 64 ? 32.18600 25.64700 3.02900 1.000 100.14000 64 SER C N 1
ATOM 2768 C CA . SER C 1 64 ? 32.98500 26.38800 2.02200 1.000 108.17000 64 SER C CA 1
ATOM 2769 C C . SER C 1 64 ? 32.25900 26.31200 0.68700 1.000 110.48000 64 SER C C 1
ATOM 2770 O O . SER C 1 64 ? 32.35300 27.25300 -0.11200 1.000 112.21000 64 SER C O 1
ATOM 2773 N N . CYS C 1 65 ? 31.54400 25.20300 0.53100 1.000 109.51000 65 CYS C N 1
ATOM 2774 C CA . CYS C 1 65 ? 30.80700 24.82400 -0.69400 1.000 117.52000 65 CYS C CA 1
ATOM 2775 C C . CYS C 1 65 ? 31.83700 24.72200 -1.79900 1.000 136.09000 65 CYS C C 1
ATOM 2776 O O . CYS C 1 65 ? 32.82900 24.02600 -1.56900 1.000 138.13000 65 CYS C O 1
ATOM 2779 N N . THR C 1 66 ? 31.50700 25.27100 -2.97500 1.000 166.89000 66 THR C N 1
ATOM 2780 C CA . THR C 1 66 ? 32.33200 25.33400 -4.22400 1.000 186.85000 66 THR C CA 1
ATOM 2781 C C . THR C 1 66 ? 32.26300 24.06900 -5.08600 1.000 197.92000 66 THR C C 1
ATOM 2782 O O . THR C 1 66 ? 32.29400 22.94500 -4.55000 1.000 195.45000 66 THR C O 1
ATOM 2786 N N . SER C 1 67 ? 32.26900 24.29800 -6.40700 1.000 210.06000 67 SER C N 1
ATOM 2787 C CA . SER C 1 67 ? 32.14000 23.31000 -7.51900 1.000 209.19000 67 SER C CA 1
ATOM 2788 C C . SER C 1 67 ? 32.91300 21.99800 -7.32300 1.000 208.53000 67 SER C C 1
ATOM 2789 O O . SER C 1 67 ? 32.26300 20.95300 -7.54600 1.000 192.30000 67 SER C O 1
ATOM 2792 N N . GLU C 1 68 ? 34.21100 22.02700 -7.04000 1.000 215.51000 68 GLU C N 1
ATOM 2793 C CA . GLU C 1 68 ? 34.88500 20.71900 -6.87700 1.000 204.81000 68 GLU C CA 1
ATOM 2794 C C . GLU C 1 68 ? 34.24900 20.02800 -5.67800 1.000 179.03000 68 GLU C C 1
ATOM 2795 O O . GLU C 1 68 ? 34.19200 18.79100 -5.66700 1.000 151.73000 68 GLU C O 1
ATOM 2801 N N . LEU C 1 69 ? 33.68500 20.76600 -4.73600 1.000 169.94000 69 LEU C N 1
ATOM 2802 C CA . LEU C 1 69 ? 33.12300 20.01700 -3.58800 1.000 164.28000 69 LEU C CA 1
ATOM 2803 C C . LEU C 1 69 ? 31.64800 19.71300 -3.84100 1.000 154.64000 69 LEU C C 1
ATOM 2804 O O . LEU C 1 69 ? 31.14800 18.75500 -3.23600 1.000 139.84000 69 LEU C O 1
ATOM 2809 N N . THR C 1 70 ? 31.01400 20.28800 -4.86800 1.000 152.40000 70 THR C N 1
ATOM 2810 C CA . THR C 1 70 ? 29.56400 19.94900 -5.01000 1.000 149.25000 70 THR C CA 1
ATOM 2811 C C . THR C 1 70 ? 29.17700 19.15900 -6.26600 1.000 147.45000 70 THR C C 1
ATOM 2812 O O . THR C 1 70 ? 28.00000 18.76500 -6.36100 1.000 123.28000 70 THR C O 1
ATOM 2816 N N . GLU C 1 71 ? 30.11500 18.91500 -7.18100 1.000 154.77000 71 GLU C N 1
ATOM 2817 C CA . GLU C 1 71 ? 29.80700 17.96300 -8.28000 1.000 152.59000 71 GLU C CA 1
ATOM 2818 C C . GLU C 1 71 ? 29.68200 16.62000 -7.55300 1.000 153.20000 71 GLU C C 1
ATOM 2819 O O . GLU C 1 71 ? 28.71200 15.87000 -7.79300 1.000 141.82000 71 GLU C O 1
ATOM 2825 N N . GLU C 1 72 ? 30.65900 16.33500 -6.68900 1.000 157.76000 72 GLU C N 1
ATOM 2826 C CA . GLU C 1 72 ? 30.54400 15.18400 -5.77100 1.000 160.61000 72 GLU C CA 1
ATOM 2827 C C . GLU C 1 72 ? 29.34600 15.50200 -4.86800 1.000 162.67000 72 GLU C C 1
ATOM 2828 O O . GLU C 1 72 ? 29.31300 16.60800 -4.32600 1.000 174.04000 72 GLU C O 1
ATOM 2834 N N . GLN C 1 73 ? 28.37000 14.59700 -4.76500 1.000 151.59000 73 GLN C N 1
ATOM 2835 C CA . GLN C 1 73 ? 27.16900 14.86800 -3.92800 1.000 136.33000 73 GLN C CA 1
ATOM 2836 C C . GLN C 1 73 ? 27.48800 14.61900 -2.45300 1.000 127.00000 73 GLN C C 1
ATOM 2837 O O . GLN C 1 73 ? 27.93100 13.51800 -2.13800 1.000 125.60000 73 GLN C O 1
ATOM 2843 N N . VAL C 1 74 ? 27.28500 15.62200 -1.59800 1.000 115.91000 74 VAL C N 1
ATOM 2844 C CA . VAL C 1 74 ? 27.53300 15.44400 -0.12300 1.000 107.29000 74 VAL C CA 1
ATOM 2845 C C . VAL C 1 74 ? 26.40000 16.06500 0.69400 1.000 90.91000 74 VAL C C 1
ATOM 2846 O O . VAL C 1 74 ? 26.15900 17.23200 0.50800 1.000 82.03000 74 VAL C O 1
ATOM 2850 N N . LEU C 1 75 ? 25.69100 15.24200 1.46200 1.000 80.43000 75 LEU C N 1
ATOM 2851 C CA . LEU C 1 75 ? 24.54200 15.68200 2.28500 1.000 70.47000 75 LEU C CA 1
ATOM 2852 C C . LEU C 1 75 ? 24.99400 15.94600 3.71000 1.000 63.37000 75 LEU C C 1
ATOM 2853 O O . LEU C 1 75 ? 26.01800 15.42000 4.09800 1.000 67.45000 75 LEU C O 1
ATOM 2858 N N . MET C 1 76 ? 24.22600 16.73800 4.42700 1.000 56.06000 76 MET C N 1
ATOM 2859 C CA . MET C 1 76 ? 24.49900 17.00000 5.85000 1.000 54.35000 76 MET C CA 1
ATOM 2860 C C . MET C 1 76 ? 23.74100 15.92800 6.63300 1.000 50.71000 76 MET C C 1
ATOM 2861 O O . MET C 1 76 ? 22.51400 15.87800 6.51300 1.000 44.49000 76 MET C O 1
ATOM 2866 N N . SER C 1 77 ? 24.46000 15.08100 7.36400 1.000 44.76000 77 SER C N 1
ATOM 2867 C CA . SER C 1 77 ? 23.78800 14.01800 8.14200 1.000 41.07000 77 SER C CA 1
ATOM 2868 C C . SER C 1 77 ? 24.22200 14.06300 9.60600 1.000 40.62000 77 SER C C 1
ATOM 2869 O O . SER C 1 77 ? 25.41100 13.99300 9.85800 1.000 39.37000 77 SER C O 1
ATOM 2872 N N . HIS C 1 78 ? 23.26000 14.18700 10.52200 1.000 37.29000 78 HIS C N 1
ATOM 2873 C CA . HIS C 1 78 ? 23.56200 14.17500 11.97400 1.000 33.63000 78 HIS C CA 1
ATOM 2874 C C . HIS C 1 78 ? 22.74600 13.08200 12.65600 1.000 33.73000 78 HIS C C 1
ATOM 2875 O O . HIS C 1 78 ? 21.53100 13.19200 12.67000 1.000 36.94000 78 HIS C O 1
ATOM 2882 N N . ALA C 1 79 ? 23.42400 12.10400 13.24700 1.000 33.70000 79 ALA C N 1
ATOM 2883 C CA . ALA C 1 79 ? 22.75600 10.96200 13.89600 1.000 32.49000 79 ALA C CA 1
ATOM 2884 C C . ALA C 1 79 ? 23.27800 10.72600 15.31200 1.000 31.65000 79 ALA C C 1
ATOM 2885 O O . ALA C 1 79 ? 24.35400 11.18500 15.62200 1.000 33.20000 79 ALA C O 1
ATOM 2887 N N . VAL C 1 80 ? 22.49700 10.02000 16.12400 1.000 29.65000 80 VAL C N 1
ATOM 2888 C CA . VAL C 1 80 ? 22.89200 9.60100 17.49300 1.000 27.94000 80 VAL C CA 1
ATOM 2889 C C . VAL C 1 80 ? 22.97300 8.08600 17.41900 1.000 29.87000 80 VAL C C 1
ATOM 2890 O O . VAL C 1 80 ? 22.07100 7.51100 16.88400 1.000 30.52000 80 VAL C O 1
ATOM 2894 N N . MET C 1 81 ? 24.05800 7.49600 17.89800 1.000 36.04000 81 MET C N 1
ATOM 2895 C CA . MET C 1 81 ? 24.21200 6.02700 17.79000 1.000 39.53000 81 MET C CA 1
ATOM 2896 C C . MET C 1 81 ? 24.16100 5.39800 19.17200 1.000 39.26000 81 MET C C 1
ATOM 2897 O O . MET C 1 81 ? 24.60300 6.02000 20.10700 1.000 36.73000 81 MET C O 1
ATOM 2902 N N . ARG C 1 82 ? 23.35900 4.39400 19.34100 1.000 41.51000 82 ARG C N 1
ATOM 2903 C CA . ARG C 1 82 ? 23.52800 3.77900 20.65500 1.000 45.16000 82 ARG C CA 1
ATOM 2904 C C . ARG C 1 82 ? 24.92400 3.16900 20.50300 1.000 45.36000 82 ARG C C 1
ATOM 2905 O O . ARG C 1 82 ? 25.27700 2.63100 19.34400 1.000 44.80000 82 ARG C O 1
ATOM 2913 N N . PHE C 1 83 ? 25.48400 2.65000 21.67600 1.000 50.29000 83 PHE C N 1
ATOM 2914 C CA . PHE C 1 83 ? 26.74400 1.83600 22.02900 1.000 52.28000 83 PHE C CA 1
ATOM 2915 C C . PHE C 1 83 ? 26.45200 0.65800 23.04800 1.000 52.51000 83 PHE C C 1
ATOM 2916 O O . PHE C 1 83 ? 25.84100 1.04500 24.02800 1.000 51.42000 83 PHE C O 1
ATOM 2924 N N . SER C 1 84 ? 26.81700 -0.60000 22.83500 1.000 56.72000 84 SER C N 1
ATOM 2925 C CA . SER C 1 84 ? 26.52500 -1.57300 23.92000 1.000 58.55000 84 SER C CA 1
ATOM 2926 C C . SER C 1 84 ? 27.67700 -2.55100 24.10500 1.000 60.36000 84 SER C C 1
ATOM 2927 O O . SER C 1 84 ? 28.43800 -2.70500 23.18000 1.000 67.56000 84 SER C O 1
ATOM 2930 N N . GLU C 1 85 ? 27.80200 -3.17200 25.26600 1.000 65.12000 85 GLU C N 1
ATOM 2931 C CA . GLU C 1 85 ? 28.83500 -4.22300 25.38800 1.000 67.34000 85 GLU C CA 1
ATOM 2932 C C . GLU C 1 85 ? 28.16100 -5.50000 24.91300 1.000 67.38000 85 GLU C C 1
ATOM 2933 O O . GLU C 1 85 ? 28.85800 -6.47800 24.66000 1.000 72.26000 85 GLU C O 1
ATOM 2939 N N . SER C 1 86 ? 26.83500 -5.41300 24.80100 1.000 65.56000 86 SER C N 1
ATOM 2940 C CA . SER C 1 86 ? 25.92700 -6.50100 24.37700 1.000 72.54000 86 SER C CA 1
ATOM 2941 C C . SER C 1 86 ? 25.86100 -6.58700 22.85200 1.000 77.93000 86 SER C C 1
ATOM 2942 O O . SER C 1 86 ? 25.14200 -7.46200 22.35900 1.000 78.73000 86 SER C O 1
ATOM 2945 N N . TYR C 1 87 ? 26.54300 -5.67700 22.15000 1.000 83.37000 87 TYR C N 1
ATOM 2946 C CA . TYR C 1 87 ? 26.55200 -5.66700 20.66400 1.000 88.51000 87 TYR C CA 1
ATOM 2947 C C . TYR C 1 87 ? 27.88200 -5.09500 20.17200 1.000 95.60000 87 TYR C C 1
ATOM 2948 O O . TYR C 1 87 ? 28.31700 -4.08700 20.70100 1.000 99.32000 87 TYR C O 1
ATOM 2957 N N . GLY C 1 88 ? 28.49400 -5.72700 19.18200 1.000 107.09000 88 GLY C N 1
ATOM 2958 C CA . GLY C 1 88 ? 29.80900 -5.24800 18.72900 1.000 113.61000 88 GLY C CA 1
ATOM 2959 C C . GLY C 1 88 ? 29.74200 -4.01300 17.85300 1.000 117.73000 88 GLY C C 1
ATOM 2960 O O . GLY C 1 88 ? 30.64600 -3.17400 17.98100 1.000 106.81000 88 GLY C O 1
ATOM 2961 N N . GLY C 1 89 ? 28.71500 -3.91300 16.99900 1.000 125.21000 89 GLY C N 1
ATOM 2962 C CA . GLY C 1 89 ? 28.59300 -2.81700 16.01900 1.000 120.69000 89 GLY C CA 1
ATOM 2963 C C . GLY C 1 89 ? 27.90500 -1.57900 16.55200 1.000 119.72000 89 GLY C C 1
ATOM 2964 O O . GLY C 1 89 ? 28.19200 -1.17500 17.69000 1.000 112.55000 89 GLY C O 1
ATOM 2965 N N . LYS C 1 90 ? 27.06900 -0.94500 15.73700 1.000 119.70000 90 LYS C N 1
ATOM 2966 C CA . LYS C 1 90 ? 26.34000 0.24200 16.23600 1.000 112.56000 90 LYS C CA 1
ATOM 2967 C C . LYS C 1 90 ? 24.92900 0.22100 15.66400 1.000 106.78000 90 LYS C C 1
ATOM 2968 O O . LYS C 1 90 ? 24.70500 -0.42600 14.63500 1.000 104.57000 90 LYS C O 1
ATOM 2974 N N . LYS C 1 91 ? 24.02700 0.90000 16.34400 1.000 103.86000 91 LYS C N 1
ATOM 2975 C CA . LYS C 1 91 ? 22.64200 1.01700 15.85300 1.000 104.85000 91 LYS C CA 1
ATOM 2976 C C . LYS C 1 91 ? 22.31600 2.49500 15.94400 1.000 95.03000 91 LYS C C 1
ATOM 2977 O O . LYS C 1 91 ? 22.68100 3.08500 16.95700 1.000 99.15000 91 LYS C O 1
ATOM 2983 N N . PRO C 1 92 ? 21.69400 3.15800 14.82200 1.000 81.71000 92 PRO C N 1
ATOM 2984 C CA . PRO C 1 92 ? 21.10800 4.68400 14.42300 1.000 67.87000 92 PRO C CA 1
ATOM 2985 C C . PRO C 1 92 ? 19.93300 4.83800 15.37800 1.000 56.81000 92 PRO C C 1
ATOM 2986 O O . PRO C 1 92 ? 18.94500 4.26500 15.10100 1.000 65.25000 92 PRO C O 1
ATOM 2990 N N . LEU C 1 93 ? 20.10700 5.47800 16.51900 1.000 45.29000 93 LEU C N 1
ATOM 2991 C CA . LEU C 1 93 ? 18.90200 5.71200 17.33400 1.000 41.88000 93 LEU C CA 1
ATOM 2992 C C . LEU C 1 93 ? 17.99900 6.56800 16.45800 1.000 39.02000 93 LEU C C 1
ATOM 2993 O O . LEU C 1 93 ? 16.86500 6.19700 16.26600 1.000 46.46000 93 LEU C O 1
ATOM 2998 N N . PHE C 1 94 ? 18.53000 7.67500 15.96200 1.000 33.75000 94 PHE C N 1
ATOM 2999 C CA . PHE C 1 94 ? 17.81100 8.56600 15.02000 1.000 32.86000 94 PHE C CA 1
ATOM 3000 C C . PHE C 1 94 ? 18.81700 9.42800 14.25900 1.000 33.39000 94 PHE C C 1
ATOM 3001 O O . PHE C 1 94 ? 19.92600 9.53600 14.67900 1.000 32.44000 94 PHE C O 1
ATOM 3009 N N . SER C 1 95 ? 18.40300 9.97000 13.13000 1.000 35.97000 95 SER C N 1
ATOM 3010 C CA . SER C 1 95 ? 19.29600 10.82000 12.31600 1.000 38.05000 95 SER C CA 1
ATOM 3011 C C . SER C 1 95 ? 18.45800 11.82000 11.53200 1.000 37.27000 95 SER C C 1
ATOM 3012 O O . SER C 1 95 ? 17.28200 11.57700 11.35100 1.000 34.04000 95 SER C O 1
ATOM 3015 N N . ALA C 1 96 ? 19.07700 12.93800 11.18600 1.000 35.02000 96 ALA C N 1
ATOM 3016 C CA . ALA C 1 96 ? 18.44900 13.97900 10.36100 1.000 37.44000 96 ALA C CA 1
ATOM 3017 C C . ALA C 1 96 ? 19.39400 14.18100 9.18200 1.000 38.66000 96 ALA C C 1
ATOM 3018 O O . ALA C 1 96 ? 20.58400 14.14800 9.39300 1.000 39.24000 96 ALA C O 1
ATOM 3020 N N . ILE C 1 97 ? 18.85700 14.32400 7.98300 1.000 42.04000 97 ILE C N 1
ATOM 3021 C CA . ILE C 1 97 ? 19.70700 14.43400 6.77200 1.000 46.83000 97 ILE C CA 1
ATOM 3022 C C . ILE C 1 97 ? 19.20800 15.59000 5.91600 1.000 47.00000 97 ILE C C 1
ATOM 3023 O O . ILE C 1 97 ? 18.00500 15.70600 5.77200 1.000 41.37000 97 ILE C O 1
ATOM 3028 N N . ARG C 1 98 ? 20.12700 16.41300 5.40500 1.000 51.26000 98 ARG C N 1
ATOM 3029 C CA . ARG C 1 98 ? 19.75400 17.55900 4.53500 1.000 50.61000 98 ARG C CA 1
ATOM 3030 C C . ARG C 1 98 ? 20.69900 17.67100 3.33800 1.000 48.84000 98 ARG C C 1
ATOM 3031 O O . ARG C 1 98 ? 21.82300 17.23100 3.42800 1.000 45.76000 98 ARG C O 1
ATOM 3039 N N . SER C 1 99 ? 20.18500 18.19900 2.23700 1.000 52.84000 99 SER C N 1
ATOM 3040 C CA . SER C 1 99 ? 21.01000 18.49600 1.04300 1.000 52.84000 99 SER C CA 1
ATOM 3041 C C . SER C 1 99 ? 21.73200 19.80500 1.35100 1.000 53.82000 99 SER C C 1
ATOM 3042 O O . SER C 1 99 ? 21.10700 20.67300 1.92200 1.000 51.41000 99 SER C O 1
ATOM 3045 N N . ILE C 1 100 ? 23.00600 19.91700 1.00400 1.000 63.05000 100 ILE C N 1
ATOM 3046 C CA . ILE C 1 100 ? 23.78700 21.14800 1.32500 1.000 64.16000 100 ILE C CA 1
ATOM 3047 C C . ILE C 1 100 ? 24.09600 21.92000 0.04500 1.000 63.23000 100 ILE C C 1
ATOM 3048 O O . ILE C 1 100 ? 23.84000 21.37200 -1.02600 1.000 56.79000 100 ILE C O 1
ATOM 3053 N N . CYS C 1 101 ? 24.61100 23.14100 0.17400 1.000 66.72000 101 CYS C N 1
ATOM 3054 C CA . CYS C 1 101 ? 24.96700 23.99900 -0.98600 1.000 71.89000 101 CYS C CA 1
ATOM 3055 C C . CYS C 1 101 ? 23.79900 24.08300 -1.96700 1.000 72.82000 101 CYS C C 1
ATOM 3056 O O . CYS C 1 101 ? 23.91700 23.58300 -3.09200 1.000 63.27000 101 CYS C O 1
ATOM 3059 N N . THR C 1 102 ? 22.71800 24.70700 -1.52000 1.000 79.27000 102 THR C N 1
ATOM 3060 C CA . THR C 1 102 ? 21.49000 24.90700 -2.31600 1.000 89.24000 102 THR C CA 1
ATOM 3061 C C . THR C 1 102 ? 21.61000 26.25200 -3.03500 1.000 98.33000 102 THR C C 1
ATOM 3062 O O . THR C 1 102 ? 20.84800 27.13800 -2.67600 1.000 98.25000 102 THR C O 1
ATOM 3066 N N . GLN C 1 103 ? 22.50300 26.32200 -4.02100 1.000 107.95000 103 GLN C N 1
ATOM 3067 C CA . GLN C 1 103 ? 22.79400 27.54900 -4.79300 1.000 111.67000 103 GLN C CA 1
ATOM 3068 C C . GLN C 1 103 ? 23.77000 27.16500 -5.91100 1.000 116.18000 103 GLN C C 1
ATOM 3069 O O . GLN C 1 103 ? 24.69900 26.39600 -5.60600 1.000 100.44000 103 GLN C O 1
ATOM 3075 N N . GLU C 1 104 ? 23.90600 28.14900 -6.79900 1.000 125.50000 104 GLU C N 1
ATOM 3076 C CA . GLU C 1 104 ? 24.87000 28.17800 -7.92300 1.000 134.74000 104 GLU C CA 1
ATOM 3077 C C . GLU C 1 104 ? 26.29400 28.30000 -7.34800 1.000 143.73000 104 GLU C C 1
ATOM 3078 O O . GLU C 1 104 ? 26.56400 29.19700 -6.53700 1.000 148.92000 104 GLU C O 1
ATOM 3084 N N . PRO C 1 105 ? 27.25500 27.32800 -7.82100 1.000 148.81000 105 PRO C N 1
ATOM 3085 C CA . PRO C 1 105 ? 28.85800 26.83200 -7.57900 1.000 153.52000 105 PRO C CA 1
ATOM 3086 C C . PRO C 1 105 ? 29.94300 27.89500 -7.76200 1.000 152.57000 105 PRO C C 1
ATOM 3087 O O . PRO C 1 105 ? 30.47400 28.29500 -6.73700 1.000 142.26000 105 PRO C O 1
ATOM 3091 N N . GLU C 1 106 ? 30.24200 28.26400 -9.01000 1.000 151.08000 106 GLU C N 1
ATOM 3092 C CA . GLU C 1 106 ? 31.26000 29.29600 -9.33300 1.000 143.92000 106 GLU C CA 1
ATOM 3093 C C . GLU C 1 106 ? 31.02300 30.49300 -8.41500 1.000 143.11000 106 GLU C C 1
ATOM 3094 O O . GLU C 1 106 ? 31.98400 30.95300 -7.79100 1.000 135.16000 106 GLU C O 1
ATOM 3100 N N . SER C 1 107 ? 29.79200 30.97800 -8.34200 1.000 144.11000 107 SER C N 1
ATOM 3101 C CA . SER C 1 107 ? 29.51000 32.08300 -7.40000 1.000 136.93000 107 SER C CA 1
ATOM 3102 C C . SER C 1 107 ? 29.57400 31.48900 -5.98800 1.000 129.48000 107 SER C C 1
ATOM 3103 O O . SER C 1 107 ? 28.52600 31.11700 -5.43600 1.000 116.00000 107 SER C O 1
ATOM 3106 N N . GLU C 1 108 ? 30.76200 31.21700 -5.45600 1.000 126.01000 108 GLU C N 1
ATOM 3107 C CA . GLU C 1 108 ? 30.76500 30.66800 -4.07800 1.000 124.09000 108 GLU C CA 1
ATOM 3108 C C . GLU C 1 108 ? 31.15800 31.80100 -3.13100 1.000 121.70000 108 GLU C C 1
ATOM 3109 O O . GLU C 1 108 ? 30.46400 32.84100 -3.21700 1.000 110.35000 108 GLU C O 1
ATOM 3115 N N . ASN C 1 109 ? 30.71000 31.47600 -1.94900 1.000 117.94000 109 ASN C N 1
ATOM 3116 C CA . ASN C 1 109 ? 30.31200 32.23300 -0.74200 1.000 109.79000 109 ASN C CA 1
ATOM 3117 C C . ASN C 1 109 ? 30.01100 31.09800 0.16800 1.000 105.62000 109 ASN C C 1
ATOM 3118 O O . ASN C 1 109 ? 29.56100 29.97900 -0.18900 1.000 97.92000 109 ASN C O 1
ATOM 3123 N N . LEU C 1 110 ? 30.18500 31.44900 1.44100 1.000 99.28000 110 LEU C N 1
ATOM 3124 C CA . LEU C 1 110 ? 29.96300 30.57500 2.61200 1.000 90.49000 110 LEU C CA 1
ATOM 3125 C C . LEU C 1 110 ? 28.46600 30.32600 2.80800 1.000 85.37000 110 LEU C C 1
ATOM 3126 O O . LEU C 1 110 ? 27.69300 31.27800 2.81100 1.000 82.26000 110 LEU C O 1
ATOM 3131 N N . TRP C 1 111 ? 28.11000 29.05300 2.98700 1.000 80.34000 111 TRP C N 1
ATOM 3132 C CA . TRP C 1 111 ? 26.72500 28.56900 3.22700 1.000 76.25000 111 TRP C CA 1
ATOM 3133 C C . TRP C 1 111 ? 26.65400 28.01900 4.65500 1.000 71.51000 111 TRP C C 1
ATOM 3134 O O . TRP C 1 111 ? 27.48000 27.17200 4.99400 1.000 67.06000 111 TRP C O 1
ATOM 3145 N N . TYR C 1 112 ? 25.71600 28.52600 5.45800 1.000 68.55000 112 TYR C N 1
ATOM 3146 C CA . TYR C 1 112 ? 25.52900 28.10800 6.87200 1.000 66.63000 112 TYR C CA 1
ATOM 3147 C C . TYR C 1 112 ? 24.24500 27.29700 7.04900 1.000 61.10000 112 TYR C C 1
ATOM 3148 O O . TYR C 1 112 ? 23.23600 27.65200 6.46200 1.000 63.63000 112 TYR C O 1
ATOM 3157 N N . ASN C 1 113 ? 24.29200 26.24200 7.85700 1.000 53.07000 113 ASN C N 1
ATOM 3158 C CA . ASN C 1 113 ? 23.06900 25.44800 8.12000 1.000 52.28000 113 ASN C CA 1
ATOM 3159 C C . ASN C 1 113 ? 23.18300 24.72400 9.45800 1.000 49.40000 113 ASN C C 1
ATOM 3160 O O . ASN C 1 113 ? 24.27900 24.40100 9.86800 1.000 50.28000 113 ASN C O 1
ATOM 3165 N N . THR C 1 114 ? 22.06700 24.49700 10.13900 1.000 44.59000 114 THR C N 1
ATOM 3166 C CA . THR C 1 114 ? 22.11700 23.82300 11.45400 1.000 42.91000 114 THR C CA 1
ATOM 3167 C C . THR C 1 114 ? 21.13600 22.66600 11.47100 1.000 41.91000 114 THR C C 1
ATOM 3168 O O . THR C 1 114 ? 20.06000 22.92000 11.09200 1.000 43.10000 114 THR C O 1
ATOM 3172 N N . ILE C 1 115 ? 21.54200 21.49900 11.97100 1.000 38.34000 115 ILE C N 1
ATOM 3173 C CA . ILE C 1 115 ? 20.61600 20.33900 12.08800 1.000 36.63000 115 ILE C CA 1
ATOM 3174 C C . ILE C 1 115 ? 20.32200 20.08100 13.56400 1.000 31.69000 115 ILE C C 1
ATOM 3175 O O . ILE C 1 115 ? 21.25000 19.98300 14.31800 1.000 30.31000 115 ILE C O 1
ATOM 3180 N N . TYR C 1 116 ? 19.04300 20.01000 13.91400 1.000 28.15000 116 TYR C N 1
ATOM 3181 C CA . TYR C 1 116 ? 18.58600 19.70100 15.28400 1.000 25.88000 116 TYR C CA 1
ATOM 3182 C C . TYR C 1 116 ? 17.61300 18.52200 15.25000 1.000 25.34000 116 TYR C C 1
ATOM 3183 O O . TYR C 1 116 ? 16.81500 18.47700 14.36300 1.000 25.59000 116 TYR C O 1
ATOM 3192 N N . LEU C 1 117 ? 17.79900 17.54500 16.13300 1.000 24.00000 117 LEU C N 1
ATOM 3193 C CA . LEU C 1 117 ? 16.81900 16.46100 16.33800 1.000 22.87000 117 LEU C CA 1
ATOM 3194 C C . LEU C 1 117 ? 16.81000 16.08900 17.82200 1.000 22.36000 117 LEU C C 1
ATOM 3195 O O . LEU C 1 117 ? 17.78700 16.30400 18.47700 1.000 19.66000 117 LEU C O 1
ATOM 3200 N N . GLY C 1 118 ? 15.66800 15.61800 18.30800 1.000 22.90000 118 GLY C N 1
ATOM 3201 C CA . GLY C 1 118 ? 15.43000 15.19600 19.69600 1.000 21.69000 118 GLY C CA 1
ATOM 3202 C C . GLY C 1 118 ? 14.26600 14.23900 19.73500 1.000 20.94000 118 GLY C C 1
ATOM 3203 O O . GLY C 1 118 ? 13.36700 14.43600 18.97700 1.000 21.81000 118 GLY C O 1
ATOM 3204 N N . ALA C 1 119 ? 14.31600 13.22900 20.58800 1.000 19.70000 119 ALA C N 1
ATOM 3205 C CA . ALA C 1 119 ? 13.24500 12.22200 20.71000 1.000 18.84000 119 ALA C CA 1
ATOM 3206 C C . ALA C 1 119 ? 13.41600 11.47100 22.02300 1.000 19.05000 119 ALA C C 1
ATOM 3207 O O . ALA C 1 119 ? 14.49800 11.48500 22.55700 1.000 20.31000 119 ALA C O 1
ATOM 3209 N N . ALA C 1 120 ? 12.34400 10.86400 22.50600 1.000 18.28000 120 ALA C N 1
ATOM 3210 C CA . ALA C 1 120 ? 12.37800 10.06200 23.74200 1.000 18.65000 120 ALA C CA 1
ATOM 3211 C C . ALA C 1 120 ? 12.62000 8.59600 23.37200 1.000 20.16000 120 ALA C C 1
ATOM 3212 O O . ALA C 1 120 ? 12.08500 8.11800 22.39200 1.000 21.81000 120 ALA C O 1
ATOM 3214 N N . PHE C 1 121 ? 13.45300 7.88800 24.12700 1.000 21.47000 121 PHE C N 1
ATOM 3215 C CA . PHE C 1 121 ? 13.78100 6.47200 23.81600 1.000 21.62000 121 PHE C CA 1
ATOM 3216 C C . PHE C 1 121 ? 13.79100 5.63700 25.08700 1.000 21.86000 121 PHE C C 1
ATOM 3217 O O . PHE C 1 121 ? 14.23000 6.22800 26.02700 1.000 21.55000 121 PHE C O 1
ATOM 3225 N N A HIS C 1 122 ? 13.68100 4.32700 24.89000 0.500 23.23000 122 HIS C N 1
ATOM 3226 N N B HIS C 1 122 ? 13.68100 4.32600 24.89000 0.500 22.64000 122 HIS C N 1
ATOM 3227 C CA A HIS C 1 122 ? 13.71500 3.26300 25.91500 0.500 24.27000 122 HIS C CA 1
ATOM 3228 C CA B HIS C 1 122 ? 13.71300 3.25500 25.91000 0.500 23.24000 122 HIS C CA 1
ATOM 3229 C C A HIS C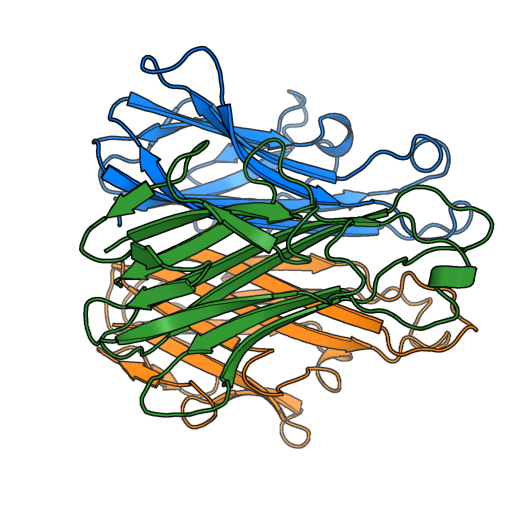 1 122 ? 15.09400 2.64300 25.77500 0.500 23.48000 122 HIS C C 1
ATOM 3230 C C B HIS C 1 122 ? 15.09600 2.64200 25.77300 0.500 22.90000 122 HIS C C 1
ATOM 3231 O O A HIS C 1 122 ? 15.46900 2.39900 24.63500 0.500 23.69000 122 HIS C O 1
ATOM 3232 O O B HIS C 1 122 ? 15.47300 2.39700 24.63400 0.500 23.16000 122 HIS C O 1
ATOM 3245 N N . LEU C 1 123 ? 15.88300 3.17900 26.65100 1.000 23.83000 123 LEU C N 1
ATOM 3246 C CA . LEU C 1 123 ? 17.34200 2.96600 26.87100 1.000 24.88000 123 LEU C CA 1
ATOM 3247 C C . LEU C 1 123 ? 17.62300 2.07300 28.08600 1.000 27.94000 123 LEU C C 1
ATOM 3248 O O . LEU C 1 123 ? 16.86000 2.09700 29.03400 1.000 26.44000 123 LEU C O 1
ATOM 3253 N N . ARG C 1 124 ? 18.73700 1.34900 28.02800 1.000 31.25000 124 ARG C N 1
ATOM 3254 C CA . ARG C 1 124 ? 19.13400 0.40100 2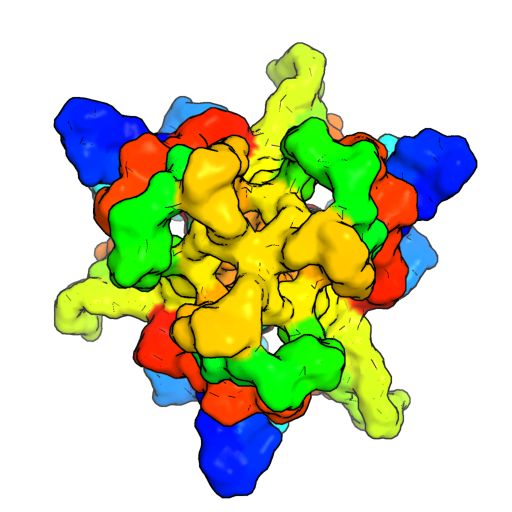9.08900 1.000 34.34000 124 ARG C CA 1
ATOM 3255 C C . ARG C 1 124 ? 20.34900 0.90700 29.84900 1.000 36.33000 124 ARG C C 1
ATOM 3256 O O . ARG C 1 124 ? 21.16000 1.59500 29.28100 1.000 31.67000 124 ARG C O 1
ATOM 3264 N N . GLU C 1 125 ? 20.42300 0.55300 31.12400 1.000 40.01000 125 GLU C N 1
ATOM 3265 C CA . GLU C 1 125 ? 21.55600 0.89600 32.01100 1.000 43.61000 125 GLU C CA 1
ATOM 3266 C C . GLU C 1 125 ? 22.84200 0.43000 31.34500 1.000 39.70000 125 GLU C C 1
ATOM 3267 O O . GLU C 1 125 ? 22.89500 -0.74900 31.04000 1.000 36.29000 125 GLU C O 1
ATOM 3273 N N . GLY C 1 126 ? 23.81000 1.28200 31.05400 1.000 38.03000 126 GLY C N 1
ATOM 3274 C CA . GLY C 1 126 ? 25.00000 0.72300 30.40100 1.000 39.75000 126 GLY C CA 1
ATOM 3275 C C . GLY C 1 126 ? 25.00700 0.97100 28.91300 1.000 39.40000 126 GLY C C 1
ATOM 3276 O O . GLY C 1 126 ? 25.93300 0.54500 28.25500 1.000 46.87000 126 GLY C O 1
ATOM 3277 N N . ASP C 1 127 ? 23.97600 1.62700 28.39400 1.000 36.21000 127 ASP C N 1
ATOM 3278 C CA . ASP C 1 127 ? 23.95600 1.97200 26.95500 1.000 31.97000 127 ASP C CA 1
ATOM 3279 C C . ASP C 1 127 ? 24.89500 3.16800 26.78100 1.000 29.70000 127 ASP C C 1
ATOM 3280 O O . ASP C 1 127 ? 25.04400 3.93300 27.70100 1.000 27.63000 127 ASP C O 1
ATOM 3285 N N . ARG C 1 128 ? 25.55900 3.28300 25.64600 1.000 30.18000 128 ARG C N 1
ATOM 3286 C CA . ARG C 1 128 ? 26.45000 4.44400 25.43100 1.000 30.66000 128 ARG C CA 1
ATOM 3287 C C . ARG C 1 128 ? 25.98700 5.18200 24.18200 1.000 30.51000 128 ARG C C 1
ATOM 3288 O O . ARG C 1 128 ? 25.84700 4.54800 23.16200 1.000 30.71000 128 ARG C O 1
ATOM 3296 N N . LEU C 1 129 ? 25.76800 6.48300 24.28400 1.000 27.87000 129 LEU C N 1
ATOM 3297 C CA . LEU C 1 129 ? 25.29100 7.24600 23.11400 1.000 27.04000 129 LEU C CA 1
ATOM 3298 C C . LEU C 1 129 ? 26.40000 8.15300 22.59100 1.000 26.49000 129 LEU C C 1
ATOM 3299 O O . LEU C 1 129 ? 27.04100 8.80000 23.36600 1.000 24.63000 129 LEU C O 1
ATOM 3304 N N . GLY C 1 130 ? 26.59100 8.14800 21.28600 1.000 25.63000 130 GLY C N 1
ATOM 3305 C CA . GLY C 1 130 ? 27.56600 9.00700 20.60800 1.000 25.74000 130 GLY C CA 1
ATOM 3306 C C . GLY C 1 130 ? 26.95600 9.59900 19.36100 1.000 26.65000 130 GLY C C 1
ATOM 3307 O O . GLY C 1 130 ? 25.91700 9.15000 18.95700 1.000 28.84000 130 GLY C O 1
ATOM 3308 N N . THR C 1 131 ? 27.60400 10.58100 18.76700 1.000 26.19000 131 THR C N 1
ATOM 3309 C CA . THR C 1 131 ? 27.02100 11.16500 17.54800 1.000 28.77000 131 THR C CA 1
ATOM 3310 C C . THR C 1 131 ? 27.76400 10.68600 16.31100 1.000 31.08000 131 THR C C 1
ATOM 3311 O O . THR C 1 131 ? 28.84300 10.14200 16.42800 1.000 32.84000 131 THR C O 1
ATOM 3315 N N . ASP C 1 132 ? 27.14000 10.88900 15.17100 1.000 36.40000 132 ASP C N 1
ATOM 3316 C CA . ASP C 1 132 ? 27.72700 10.49900 13.87700 1.000 40.77000 132 ASP C CA 1
ATOM 3317 C C . ASP C 1 132 ? 27.31000 11.54500 12.86000 1.000 40.43000 132 ASP C C 1
ATOM 3318 O O . ASP C 1 132 ? 26.17500 11.51800 12.45100 1.000 39.21000 132 ASP C O 1
ATOM 3323 N N . THR C 1 133 ? 28.21600 12.45600 12.53300 1.000 41.36000 133 THR C N 1
ATOM 3324 C CA . THR C 1 133 ? 27.98200 13.52300 11.53100 1.000 44.64000 133 THR C CA 1
ATOM 3325 C C . THR C 1 133 ? 28.82300 13.21900 10.29800 1.000 44.31000 133 THR C C 1
ATOM 3326 O O . THR C 1 133 ? 29.88800 12.66200 10.51800 1.000 47.55000 133 THR C O 1
ATOM 3330 N N . THR C 1 134 ? 28.34100 13.56300 9.09100 1.000 43.83000 134 THR C N 1
ATOM 3331 C CA . THR C 1 134 ? 29.05700 13.37800 7.79300 1.000 45.12000 134 THR C CA 1
ATOM 3332 C C . THR C 1 134 ? 30.52200 13.74300 7.99700 1.000 47.05000 134 THR C C 1
ATOM 3333 O O . THR C 1 134 ? 30.78500 14.88400 8.31000 1.000 49.34000 134 THR C O 1
ATOM 3337 N N . THR C 1 135 ? 31.42200 12.77700 7.83100 1.000 50.13000 135 THR C N 1
ATOM 3338 C CA . THR C 1 135 ? 32.87300 12.93800 8.10800 1.000 53.53000 135 THR C CA 1
ATOM 3339 C C . THR C 1 135 ? 33.51100 14.05700 7.29300 1.000 50.56000 135 THR C C 1
ATOM 3340 O O . THR C 1 135 ? 34.44500 14.69600 7.77500 1.000 46.17000 135 THR C O 1
ATOM 3344 N N . ALA C 1 136 ? 33.02800 14.24100 6.06800 1.000 49.86000 136 ALA C N 1
ATOM 3345 C CA . ALA C 1 136 ? 33.58500 15.23600 5.12700 1.000 49.93000 136 ALA C CA 1
ATOM 3346 C C . ALA C 1 136 ? 33.26700 16.65800 5.57400 1.000 50.21000 136 ALA C C 1
ATOM 3347 O O . ALA C 1 136 ? 33.90600 17.56000 5.07300 1.000 55.50000 136 ALA C O 1
ATOM 3349 N N . LEU C 1 137 ? 32.39200 16.82500 6.56100 1.000 47.89000 137 LEU C N 1
ATOM 3350 C CA . LEU C 1 137 ? 31.89700 18.16800 6.92900 1.000 44.58000 137 LEU C CA 1
ATOM 3351 C C . LEU C 1 137 ? 32.36500 18.50800 8.33600 1.000 41.99000 137 LEU C C 1
ATOM 3352 O O . LEU C 1 137 ? 32.21000 19.64500 8.72600 1.000 42.65000 137 LEU C O 1
ATOM 3357 N N . LEU C 1 138 ? 32.94000 17.52100 9.00300 1.000 39.43000 138 LEU C N 1
ATOM 3358 C CA . LEU C 1 138 ? 33.43100 17.62100 10.38800 1.000 40.36000 138 LEU C CA 1
ATOM 3359 C C . LEU C 1 138 ? 34.27100 18.87800 10.59400 1.000 42.39000 138 LEU C C 1
ATOM 3360 O O . LEU C 1 138 ? 34.05900 19.50700 11.57700 1.000 45.51000 138 LEU C O 1
ATOM 3365 N N . PRO C 1 139 ? 35.36300 19.31500 9.76100 1.000 47.94000 139 PRO C N 1
ATOM 3366 C CA . PRO C 1 139 ? 36.41100 20.63200 9.70300 1.000 48.21000 139 PRO C CA 1
ATOM 3367 C C . PRO C 1 139 ? 35.47000 21.83800 9.62600 1.000 51.62000 139 PRO C C 1
ATOM 3368 O O . PRO C 1 139 ? 35.91200 22.91200 9.86800 1.000 58.98000 139 PRO C O 1
ATOM 3372 N N . MET C 1 140 ? 34.17800 21.59600 9.42100 1.000 53.59000 140 MET C N 1
ATOM 3373 C CA . MET C 1 140 ? 33.25800 22.73900 9.19500 1.000 59.77000 140 MET C CA 1
ATOM 3374 C C . MET C 1 140 ? 32.27800 23.00200 10.34300 1.000 57.08000 140 MET C C 1
ATOM 3375 O O . MET C 1 140 ? 31.43600 23.87100 10.16000 1.000 51.12000 140 MET C O 1
ATOM 3380 N N . VAL C 1 141 ? 32.44100 22.34900 11.48300 1.000 54.89000 141 VAL C N 1
ATOM 3381 C CA . VAL C 1 141 ? 31.54200 22.53600 12.65200 1.000 55.53000 141 VAL C CA 1
ATOM 3382 C C . VAL C 1 141 ? 31.96000 23.80100 13.41500 1.000 54.71000 141 VAL C C 1
ATOM 3383 O O . VAL C 1 141 ? 33.15800 24.03000 13.50500 1.000 48.32000 141 VAL C O 1
ATOM 3387 N N . GLU C 1 142 ? 30.99400 24.54700 13.95100 1.000 55.96000 142 GLU C N 1
ATOM 3388 C CA . GLU C 1 142 ? 31.24700 25.80100 14.70400 1.000 62.87000 142 GLU C CA 1
ATOM 3389 C C . GLU C 1 142 ? 31.17300 25.54100 16.21400 1.000 62.20000 142 GLU C C 1
ATOM 3390 O O . GLU C 1 142 ? 30.70100 24.49700 16.56700 1.000 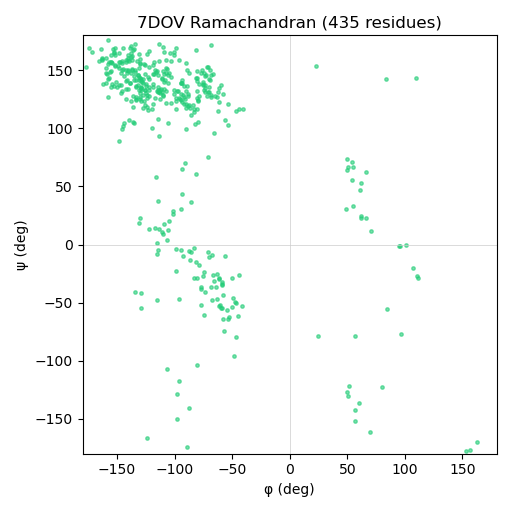67.30000 142 GLU C O 1
ATOM 3396 N N . ASN C 1 143 ? 31.69600 26.43200 17.06100 1.000 64.32000 143 ASN C N 1
ATOM 3397 C CA . ASN C 1 143 ? 31.53700 26.29500 18.53600 1.000 67.78000 143 ASN C CA 1
ATOM 3398 C C . ASN C 1 143 ? 31.01300 27.59400 19.17100 1.000 71.03000 143 ASN C C 1
ATOM 3399 O O . ASN C 1 143 ? 29.93500 27.52300 19.73300 1.000 72.90000 143 ASN C O 1
ATOM 3404 N N . ASP C 1 144 ? 31.69800 28.72200 18.94100 1.000 77.50000 144 ASP C N 1
ATOM 3405 C CA . ASP C 1 144 ? 31.41100 30.08300 19.48800 1.000 84.09000 144 ASP C CA 1
ATOM 3406 C C . ASP C 1 144 ? 30.62700 30.01800 20.80200 1.000 91.83000 144 ASP C C 1
ATOM 3407 O O . ASP C 1 144 ? 31.26100 30.16300 21.85800 1.000 93.89000 144 ASP C O 1
ATOM 3412 N N . ASN C 1 145 ? 29.30700 29.78100 20.70200 1.000 92.33000 145 ASN C N 1
ATOM 3413 C CA . ASN C 1 145 ? 28.37000 29.77100 21.85200 1.000 93.94000 145 ASN C CA 1
ATOM 3414 C C . ASN C 1 145 ? 27.20800 28.77000 21.63900 1.000 85.24000 145 ASN C C 1
ATOM 3415 O O . ASN C 1 145 ? 26.18000 29.20600 21.11500 1.000 75.64000 145 ASN C O 1
ATOM 3420 N N . GLY C 1 146 ? 27.40200 27.52100 22.04700 1.000 76.43000 146 GLY C N 1
ATOM 3421 C CA . GLY C 1 146 ? 26.35900 26.49500 21.95700 1.000 70.99000 146 GLY C CA 1
ATOM 3422 C C . GLY C 1 146 ? 25.81900 26.33500 20.56700 1.000 64.15000 146 GLY C C 1
ATOM 3423 O O . GLY C 1 146 ? 24.65700 26.07900 20.44600 1.000 79.80000 146 GLY C O 1
ATOM 3424 N N . LYS C 1 147 ? 26.64400 26.52500 19.56500 1.000 51.50000 147 LYS C N 1
ATOM 3425 C CA . LYS C 1 147 ? 26.10300 26.28800 18.22200 1.000 47.72000 147 LYS C CA 1
ATOM 3426 C C . LYS C 1 147 ? 26.01300 24.77800 18.03600 1.000 37.27000 147 LYS C C 1
ATOM 3427 O O . LYS C 1 147 ? 25.18800 24.37800 17.26800 1.000 36.65000 147 LYS C O 1
ATOM 3433 N N . THR C 1 148 ? 26.83600 23.99400 18.70800 1.000 29.83000 148 THR C N 1
ATOM 3434 C CA . THR C 1 148 ? 26.84800 22.53200 18.46800 1.000 28.42000 148 THR C CA 1
ATOM 3435 C C . THR C 1 148 ? 26.73800 21.82700 19.81400 1.000 25.54000 148 THR C C 1
ATOM 3436 O O . THR C 1 148 ? 27.56400 22.09300 20.63600 1.000 26.03000 148 THR C O 1
ATOM 3440 N N . PHE C 1 149 ? 25.75100 20.96300 20.01600 1.000 23.06000 149 PHE C N 1
ATOM 3441 C CA . PHE C 1 149 ? 25.59200 20.37800 21.36800 1.000 20.43000 149 PHE C CA 1
ATOM 3442 C C . PHE C 1 149 ? 24.96000 18.99100 21.32500 1.000 18.19000 149 PHE C C 1
ATOM 3443 O O . PHE C 1 149 ? 24.48500 18.55600 20.32900 1.000 15.37000 149 PHE C O 1
ATOM 3451 N N . PHE C 1 150 ? 25.01200 18.33800 22.46900 1.000 17.82000 150 PHE C N 1
ATOM 3452 C CA . PHE C 1 150 ? 24.52000 16.96600 22.65200 1.000 18.92000 150 PHE C CA 1
ATOM 3453 C C . PHE C 1 150 ? 23.97300 16.88200 24.07700 1.000 19.10000 150 PHE C C 1
ATOM 3454 O O . PHE C 1 150 ? 24.62700 17.30200 24.97000 1.000 20.55000 150 PHE C O 1
ATOM 3462 N N . GLY C 1 151 ? 22.77000 16.36700 24.26700 1.000 18.06000 151 GLY C N 1
ATOM 3463 C CA . GLY C 1 151 ? 22.24500 16.31700 25.63100 1.000 16.15000 151 GLY C CA 1
ATOM 3464 C C . GLY C 1 151 ? 21.22600 15.23500 25.78100 1.000 15.32000 151 GLY C C 1
ATOM 3465 O O . GLY C 1 151 ? 20.72800 14.79000 24.80000 1.000 14.93000 151 GLY C O 1
ATOM 3466 N N . VAL C 1 152 ? 21.04300 14.78400 27.00800 1.000 14.90000 152 VAL C N 1
ATOM 3467 C CA . VAL C 1 152 ? 20.12400 13.67500 27.35700 1.000 15.28000 152 VAL C CA 1
ATOM 3468 C C . VAL C 1 152 ? 19.53200 13.95600 28.73700 1.000 16.54000 152 VAL C C 1
ATOM 3469 O O . VAL C 1 152 ? 20.25400 14.37300 29.58400 1.000 17.87000 152 VAL C O 1
ATOM 3473 N N . PHE C 1 153 ? 18.24200 13.73700 28.92100 1.000 16.89000 153 PHE C N 1
ATOM 3474 C CA . PHE C 1 153 ? 17.68200 13.84300 30.28100 1.000 17.75000 153 PHE C CA 1
ATOM 3475 C C . PHE C 1 153 ? 16.71300 12.69200 30.50900 1.000 18.59000 153 PHE C C 1
ATOM 3476 O O . PHE C 1 153 ? 16.10300 12.22100 29.58700 1.000 17.25000 153 PHE C O 1
ATOM 3484 N N . GLY C 1 154 ? 16.65300 12.24200 31.75200 1.000 20.97000 154 GLY C N 1
ATOM 3485 C CA . GLY C 1 154 ? 15.74500 11.17800 32.17200 1.000 22.44000 154 GLY C CA 1
ATOM 3486 C C . GLY C 1 154 ? 14.35200 11.71500 32.22500 1.000 24.26000 154 GLY C C 1
ATOM 3487 O O . GLY C 1 154 ? 14.16300 12.78500 32.72000 1.000 25.02000 154 GLY C O 1
ATOM 3488 N N . LEU C 1 155 ? 13.41600 10.96600 31.68900 1.000 30.11000 155 LEU C N 1
ATOM 3489 C CA . LEU C 1 155 ? 12.01300 11.39800 31.63500 1.000 35.03000 155 LEU C CA 1
ATOM 3490 C C . LEU C 1 155 ? 11.32100 11.12100 32.96600 1.000 42.26000 155 LEU C C 1
ATOM 3491 O O . LEU C 1 155 ? 10.26400 11.62200 33.15900 1.000 48.57000 155 LEU C O 1
#

InterPro domains:
  IPR002960 Lymphotoxin-alpha [PR01236] (96-113)
  IPR002960 Lymphotoxin-alpha [PR01236] (116-134)
  IPR002960 Lymphotoxin-alpha [PR01236] (146-166)
  IPR006052 Tumour necrosis factor domain [PF00229] (102-233)
  IPR006052 Tumour necrosis factor domain [PS50049] (87-234)
  IPR006052 Tumour necrosis factor domain [SM00207] (87-234)
  IPR006052 Tumour necrosis factor domain [cd00184] (87-232)
  IPR006053 Tumour necrosis factor [PR01234] (104-122)
  IPR006053 Tumour necrosis factor [PR01234] (155-173)
  IPR006053 Tumour necrosis factor [PR01234] (190-213)
  IPR008983 Tumour necrosis factor-like domain superfamily [G3DSA:2.60.120.40] (76-234)
  IPR008983 Tumour necrosis factor-like domain superfamily [SSF49842] (86-234)

Nearest PDB structures (foldseek):
  7dov-assembly1_C  TM=9.822E-01  e=2.750E-26  Danio rerio
  8kb6-assembly1_A  TM=8.675E-01  e=1.943E-13  Canis lupus familiaris
  2zjc-assembly1_B  TM=8.707E-01  e=9.508E-13  Homo sapiens
  2tun-assembly3_C  TM=8.959E-01  e=4.412E-12  Homo sapiens
  4n90-assembly1_C  TM=7.857E-01  e=5.450E-10  Homo sapiens

Secondary structure (DSSP, 8-state):
-EEEEEEEE-SSSSSEEEESSSTT-EEETT-EESSS-EEPSSSEEEEEEEEEEEEE---SHHHHS--EEEEEEEEE-TTSSSEEEEEEEEEE---S-SSS---EEEEEEEEEEEEE-TT-EEEEEE-TTTGGGB--STTSSEEEEEE-/-EEEEEEEEETTTTEEEEESSSTT-EEETT-EEETTEEEPSSSEEEEEEEEEEEEE---SSSSSS--EEEEEEEEE-TTSSSEEEEEEEEEE---S-SSS---EEEEEEEEEEEEE-TT-EEEEEE-GGGGGGB--TTSSSEEEEEE-/-EEEEEEEE-SSSSSEEEESSSTT-EEETT-EESSS-EEPSSSEEEEEEEEEEEEE---HHHHHS--EEEEEEEEE-SS-SS-EEEEEEEEE---S-SSS---EEEEEEEEEEEEE-TT-EEEEEE-GGGGGGB--TTTSSEEEEEE-

Solvent-accessible surface area: 18142 Å² total; per-residue (Å²): 60,1,0,0,0,8,4,1,48,38,96,162,35,152,37,16,30,12,88,58,111,68,91,21,20,26,58,37,54,43,3,109,39,67,121,105,30,0,26,1,31,85,77,20,37,10,0,0,0,0,1,0,0,0,58,2,70,9,62,58,114,37,42,157,114,82,37,40,0,32,0,3,0,19,13,45,13,179,72,100,74,57,108,81,26,3,0,12,2,26,12,18,12,8,16,39,91,61,154,71,139,70,73,6,41,12,2,1,15,0,0,0,0,0,75,0,122,124,46,3,91,0,6,29,59,16,27,108,56,0,12,68,31,10,15,88,65,68,2,27,3,0,0,0,0,3,26,96,66,1,1,2,0,0,0,17,64,41,90,154,57,145,25,12,34,6,92,59,95,83,76,61,18,29,49,36,57,46,3,112,39,63,132,108,33,0,29,1,34,84,85,24,35,10,1,0,0,0,0,0,8,3,52,0,54,8,42,62,143,49,37,156,102,66,30,38,0,30,0,10,0,13,19,47,10,146,65,49,80,51,107,90,41,2,0,6,2,22,12,11,14,16,16,37,65,89,171,64,152,74,83,10,58,14,0,0,9,0,0,0,0,0,80,0,108,112,27,1,81,0,7,33,62,15,27,107,55,0,20,75,26,11,33,39,86,52,6,31,0,1,0,0,1,5,22,97,56,3,0,0,0,8,4,10,55,38,95,158,25,138,35,13,38,10,94,58,92,79,92,20,18,26,53,41,59,41,3,112,36,62,126,103,31,0,29,1,37,88,84,23,33,10,1,0,0,0,0,0,0,1,44,6,67,2,49,51,150,107,40,159,107,115,44,69,0,31,0,6,0,10,35,35,20,166,110,36,89,47,118,101,65,6,2,12,0,33,11,19,15,18,11,32,73,58,159,72,42,81,83,13,43,8,4,0,9,0,0,0,1,2,97,1,150,122,39,6,67,0,3,31,70,12,30,103,63,8,16,77,32,12,35,89,82,56,6,22,1,0,0,0,0,5,28,90

Organism: Danio rerio (NCBI:txid7955)

Foldseek 3Di:
DKWKWFWAQDPVDRDIATHQPDDPTHDDDQFDQDGQKTADAFWAKKKKKWKWKFWAQCADVNLVVQDKKKKFKWKQDPVDDGIHTPDMDIGGFDPDDHPDTDITIDMDMDIDMDTDGHGMIIHMDIDSVRSVTTDRPDRRTMIMMGGD/DKWKWFWAQDPVVLDGDTDQPDFPTHDDDQFDDDPQKTFAAFWAKKKKKKKWKFFAFQAQVVPPPFAKWKKFKWKQAPVDDGIDTPDMDIGGPDPDDRPDGDTGIDMDMDIGMDGDGHGMIIHMDTRSVRRNGTDRDNRNTMIMMDGD/DKWKWFWAQDDVDRDIATDQPDAPTHDDDQFDDDRQKTAAQFWAKKKKKWKWKFWDQAADVNPVPFDKKKKFKWKAAPVDDDIHGPDMDIGGPDPDDHVPTDIDIDMDMDMDMDGDGHRIIIHMDIRSVRRNTTDGPHRNTMIMMGGD

Sequence (444 aa):
AAIHLTGGYNSESKTLDWRDDQDQAFSSGGLKLVNREIIIPDDGIYFVYSQVSLHISCTSELTEEQVLMSHAVMRFSESYGGKKPLFSAIRSICTQEPESENLWYNTIYLGAAFHLREGDRLGTDTTTALLPMVENDNGKTFFGVFGLAAIHLTGGYNSESKTLDWRDDQDQAFSSGGLKLVNREIIIPDDGIYFVYSQVSLHISCTSELTEEQVLMSHAVMRFSESYGGKKPLFSAIRSICTQEPESENLWYNTIYLGAAFHLREGDRLGTDTTTALLPMVENDNGKTFFGVFGLAAIHLTGGYNSESKTLDWRDDQDQAFSSGGLKLVNREIIIPDDGIYFVYSQVSLHISCTSELTEEQVLMSHAVMRFSESYGGKKPLFSAIRSICTQEPESENLWYNTIYLGAAFHHLREGDRLGTDTTTALLPMVENDNGKTFFGVFGL

Radius of gyration: 20.76 Å; Cα contacts (8 Å, |Δi|>4): 1207; chains: 3; bounding box: 60×57×57 Å

B-factor: mean 50.13, std 35.32, range [9.68, 277.98]